Protein 1WX1 (pdb70)

Secondary structure (DSSP, 8-state):
--HHHHHHHHHHHHTBSS-TTTTHHHHHHHHHHHHHHT-SS-----EEEEEEEE--GGGGGS--SS-TTHHHHHHHHHHTT-SHHHHHHHHTTEEEEEEEEE-SS-----TTEEE---SSS---TTTS-SS-HHHHHHHHHHHHHHHHHHHHTT-SEEEEEEE-TTHHHHHHHHHHHHHT--HHHH---HHHHHHHHHHHHHHHHT--TT--HHHHHHHHS-HHHHHHHHHHHHHHHTT--EEE-SHHHHHHHHHHHHH-GGGGGGEEE-B--SSHHHHHHHHHHT---SB-S-----TTHHHHHHHHHHHHHHHHTTSPBHHHHT----/--HHHHHHHHHHHTTBSS-TTTTHHHHHHHHHHHHHHT-SS-----EEEEEEEE--GGGGGT--SS-THHHHHHHHHHHHT-SHHHHHHHHTTEEEEEEEEE-SS-----TTEEE---SSS---TTTS-SS-HHHHHHHHHHHHHHHHHHHHTT-SEEEEEEE-TTHHHHHHHHHHHHTT--HHHH---HHHHHHHHHHHHHHHHT--TT--HHHHHHHHS-HHHHHHHHHHHHHHHHT--EEE-SHHHHHHHHHHHHH-GGGGGGEEE-B--SSTHHHHHHHHHT---SB-S-----TTHHHHHHHHHHHHHHHHTTSPBHHHHTPPP-

InterPro domains:
  IPR003200 Nicotinate-nucleotide-dimethylbenzimidazole phosphoribosyltransferase [PF02277] (2-332)
  IPR003200 Nicotinate-nucleotide-dimethylbenzimidazole phosphoribosyltransferase [PTHR43463] (2-333)
  IPR003200 Nicotinate-nucleotide-dimethylbenzimidazole phosphoribosyltransferase [cd02439] (17-330)
  IPR017846 Nicotinate-nucleotide-dimethylbenzimidazole phosphoribosyltransferase, bacterial type [MF_00230] (1-334)
  IPR017846 Nicotinate-nucleotide-dimethylbenzimidazole phosphoribosyltransferase, bacterial type [TIGR03160] (2-332)
  IPR023195 Nicotinate-nucleotide-dimethylbenzimidazole phosphoribosyltransferase, N-terminal [G3DSA:1.10.1610.10] (2-325)
  IPR036087 Nicotinate-nucleotide-dimethylbenzimidazole phosphoribosyltransferase-like superfamily [G3DSA:3.40.50.10210] (45-316)
  IPR036087 Nicotinate-nucleotide-dimethylbenzimidazole phosphoribosyltransferase-like superfamily [SSF52733] (4-334)

Sequence (660 aa):
MDPEVFAQARLRMDQLTKPPRALGYLEEVALRLAALQGRVKPELGRGAVVVAAADHGVVAEGVSAYPQEVTRQMVLNFLRGGAAINQFALAADCAVYVLDVGVVGELPDHPGLLKRKVRPGTANLAQGPAMTPEEAERALLAGREAARRAIAEGATLLAAGDMGIGNTTAAAALTAALLGLPPEAVVGGEEGLRRKRQAVARALARLHPGMGPLEVAAEVGGLELVAIAGIYLEGYEAGLPLVLDGFPVTAGALLAWKMAPGLRDHLFAGHLSREPGHRHQLEALGLRPLLDLDLALGEGTGAVLAMPLLRAAARILHMATFQEAGVSRGMDPEVFAQARLRMDQLTKPPRALGYLEEVALRLAALQGRVKPELGRGAVVVAAADHGVVAEGVSAYPQEVTRQMVLNFLRGGAAINQFALAADCAVYVLDVGVVGELPDHPGLLKRKVRPGTANLAQGPAMTPEEAERALLAGREAARRAIAEGATLLAAGDMGIGNTTAAAALTAALLGLPPEAVVGGEEGLRRKRQAVARALARLHPGMGPLEVAAEVGGLELVAIAGIYLEGYEAGLPLVLDGFPVTAGALLAWKMAPGLRDHLFAGHLSREPGHRHQLEALGLRPLLDLDLALGEGTGAVLAMPLLRAAARILHMATFQEAGVSRG

Nearest PDB structures (foldseek):
  1wx1-assembly1_B  TM=1.000E+00  e=1.017E-60  Thermus thermophilus HB8
  1j33-assembly1_A-2  TM=9.989E-01  e=3.334E-58  Thermus thermophilus HB8
  6b5f-assembly1_A  TM=9.438E-01  e=9.214E-30  Yersinia enterocolitica subsp. enterocolitica 8081
  4kqh-assembly1_A-2  TM=9.396E-01  e=5.999E-30  Salmonella enterica subsp. enterica serovar Typhimurium str. LT2
  4hdr-assembly2_C  TM=9.462E-01  e=1.864E-27  Sporomusa ovata

B-factor: mean 29.44, std 11.69, range [10.76, 77.11]

CATH classification: 1.10.1610.10 (+1 more: 3.40.50.10210)

Structure (mmCIF, N/CA/C/O backbone):
data_1WX1
#
_entry.id   1WX1
#
_cell.length_a   107.357
_cell.length_b   107.357
_cell.length_c   244.665
_cell.angle_alpha   90.00
_cell.angle_beta   90.00
_cell.angle_gamma   90.00
#
_symmetry.space_group_name_H-M   'I 4 2 2'
#
loop_
_entity.id
_entity.type
_entity.pdbx_description
1 polymer 'nicotinate-nucleotide--dimethylbenzimidazole phosphoribosyltransferase'
2 non-polymer 'SODIUM ION'
3 water water
#
loop_
_atom_site.group_PDB
_atom_site.id
_atom_site.type_symbol
_atom_site.label_atom_id
_atom_site.label_alt_id
_atom_site.label_comp_id
_atom_site.label_asym_id
_atom_site.label_entity_id
_atom_site.label_seq_id
_atom_site.pdbx_PDB_ins_code
_atom_site.Cartn_x
_atom_site.Cartn_y
_atom_site.Cartn_z
_atom_site.occupancy
_atom_site.B_iso_or_equiv
_atom_site.auth_seq_id
_atom_site.auth_comp_id
_atom_site.auth_asym_id
_atom_site.auth_atom_id
_atom_site.pdbx_PDB_model_num
ATOM 1 N N . MET A 1 1 ? 46.291 6.084 115.019 1.00 55.87 1 MET A N 1
ATOM 2 C CA . MET A 1 1 ? 46.512 4.822 114.256 1.00 55.82 1 MET A CA 1
ATOM 3 C C . MET A 1 1 ? 45.963 3.604 114.992 1.00 54.65 1 MET A C 1
ATOM 4 O O . MET A 1 1 ? 46.459 3.231 116.057 1.00 55.40 1 MET A O 1
ATOM 9 N N . ASP A 1 2 ? 44.938 2.989 114.412 1.00 51.66 2 ASP A N 1
ATOM 10 C CA . ASP A 1 2 ? 44.317 1.809 114.998 1.00 49.09 2 ASP A CA 1
ATOM 11 C C . ASP A 1 2 ? 44.549 0.613 114.075 1.00 47.18 2 ASP A C 1
ATOM 12 O O . ASP A 1 2 ? 43.915 0.492 113.027 1.00 45.60 2 ASP A O 1
ATOM 17 N N . PRO A 1 3 ? 45.465 -0.291 114.461 1.00 46.21 3 PRO A N 1
ATOM 18 C CA . PRO A 1 3 ? 45.788 -1.482 113.670 1.00 44.59 3 PRO A CA 1
ATOM 19 C C . PRO A 1 3 ? 44.583 -2.366 113.381 1.00 42.95 3 PRO A C 1
ATOM 20 O O . PRO A 1 3 ? 44.468 -2.939 112.295 1.00 41.65 3 PRO A O 1
ATOM 24 N N . GLU A 1 4 ? 43.688 -2.476 114.357 1.00 41.12 4 GLU A N 1
ATOM 25 C CA . GLU A 1 4 ? 42.493 -3.294 114.198 1.00 41.21 4 GLU A CA 1
ATOM 26 C C . GLU A 1 4 ? 41.625 -2.738 113.071 1.00 37.81 4 GLU A C 1
ATOM 27 O O . GLU A 1 4 ? 41.131 -3.487 112.230 1.00 36.21 4 GLU A O 1
ATOM 33 N N . VAL A 1 5 ? 41.448 -1.420 113.059 1.00 34.90 5 VAL A N 1
ATOM 34 C CA . VAL A 1 5 ? 40.653 -0.764 112.028 1.00 31.69 5 VAL A CA 1
ATOM 35 C C . VAL A 1 5 ? 41.353 -0.885 110.678 1.00 31.59 5 VAL A C 1
ATOM 36 O O . VAL A 1 5 ? 40.715 -1.142 109.657 1.00 30.93 5 VAL A O 1
ATOM 40 N N . PHE A 1 6 ? 42.670 -0.708 110.675 1.00 30.65 6 PHE A N 1
ATOM 41 C CA . PHE A 1 6 ? 43.440 -0.812 109.442 1.00 31.34 6 PHE A CA 1
ATOM 42 C C . PHE A 1 6 ? 43.192 -2.189 108.822 1.00 30.56 6 PHE A C 1
ATOM 43 O O . PHE A 1 6 ? 43.005 -2.314 107.611 1.00 30.65 6 PHE A O 1
ATOM 51 N N . ALA A 1 7 ? 43.178 -3.219 109.662 1.00 30.26 7 ALA A N 1
ATOM 52 C CA . ALA A 1 7 ? 42.948 -4.584 109.197 1.00 28.85 7 ALA A CA 1
ATOM 53 C C . ALA A 1 7 ? 41.523 -4.765 108.671 1.00 28.26 7 ALA A C 1
ATOM 54 O O . ALA A 1 7 ? 41.310 -5.363 107.617 1.00 27.12 7 ALA A O 1
ATOM 56 N N . GLN A 1 8 ? 40.552 -4.247 109.417 1.00 29.04 8 GLN A N 1
ATOM 57 C CA . GLN A 1 8 ? 39.147 -4.347 109.038 1.00 29.41 8 GLN A CA 1
ATOM 58 C C . GLN A 1 8 ? 38.876 -3.592 107.744 1.00 28.25 8 GLN A C 1
ATOM 59 O O . GLN A 1 8 ? 38.101 -4.044 106.902 1.00 29.86 8 GLN A O 1
ATOM 65 N N . ALA A 1 9 ? 39.508 -2.433 107.596 1.00 27.33 9 ALA A N 1
ATOM 66 C CA . ALA A 1 9 ? 39.339 -1.618 106.399 1.00 25.95 9 ALA A CA 1
ATOM 67 C C . ALA A 1 9 ? 39.940 -2.348 105.206 1.00 25.48 9 ALA A C 1
ATOM 68 O O . ALA A 1 9 ? 39.398 -2.313 104.102 1.00 24.42 9 ALA A O 1
ATOM 70 N N . ARG A 1 10 ? 41.064 -3.018 105.436 1.00 25.45 10 ARG A N 1
ATOM 71 C CA . ARG A 1 10 ? 41.734 -3.755 104.376 1.00 27.19 10 ARG A CA 1
ATOM 72 C C . ARG A 1 10 ? 40.812 -4.862 103.864 1.00 26.97 10 ARG A C 1
ATOM 73 O O . ARG A 1 10 ? 40.786 -5.157 102.670 1.00 26.18 10 ARG A O 1
ATOM 81 N N . LEU A 1 11 ? 40.044 -5.462 104.770 1.00 28.70 11 LEU A N 1
ATOM 82 C CA . LEU A 1 11 ? 39.105 -6.521 104.394 1.00 29.31 11 LEU A CA 1
ATOM 83 C C . LEU A 1 11 ? 37.937 -5.966 103.582 1.00 28.92 11 LEU A C 1
ATOM 84 O O . LEU A 1 11 ? 37.549 -6.541 102.562 1.00 28.56 11 LEU A O 1
ATOM 89 N N . ARG A 1 12 ? 37.364 -4.856 104.041 1.00 26.65 12 ARG A N 1
ATOM 90 C CA . ARG A 1 12 ? 36.238 -4.259 103.331 1.00 24.97 12 ARG A CA 1
ATOM 91 C C . ARG A 1 12 ? 36.652 -3.841 101.922 1.00 24.60 12 ARG A C 1
ATOM 92 O O . ARG A 1 12 ? 35.909 -4.045 100.960 1.00 23.34 12 ARG A O 1
ATOM 100 N N . MET A 1 13 ? 37.843 -3.260 101.813 1.00 24.29 13 MET A N 1
ATOM 101 C CA . MET A 1 13 ? 38.386 -2.805 100.535 1.00 24.51 13 MET A CA 1
ATOM 102 C C . MET A 1 13 ? 38.386 -3.952 99.527 1.00 26.57 13 MET A C 1
ATOM 103 O O . MET A 1 13 ? 37.952 -3.798 98.381 1.00 23.66 13 MET A O 1
ATOM 108 N N . ASP A 1 14 ? 38.874 -5.105 99.970 1.00 28.73 14 ASP A N 1
ATOM 109 C CA . ASP A 1 14 ? 38.942 -6.286 99.120 1.00 32.02 14 ASP A CA 1
ATOM 110 C C . ASP A 1 14 ? 37.563 -6.777 98.681 1.00 32.48 14 ASP A C 1
ATOM 111 O O . ASP A 1 14 ? 37.450 -7.522 97.708 1.00 34.98 14 ASP A O 1
ATOM 116 N N . GLN A 1 15 ? 36.517 -6.358 99.389 1.00 31.69 15 GLN A N 1
ATOM 117 C CA . GLN A 1 15 ? 35.161 -6.779 99.050 1.00 32.57 15 GLN A CA 1
ATOM 118 C C . GLN A 1 15 ? 34.288 -5.708 98.394 1.00 31.15 15 GLN A C 1
ATOM 119 O O . GLN A 1 15 ? 33.104 -5.937 98.149 1.00 30.45 15 GLN A O 1
ATOM 125 N N . LEU A 1 16 ? 34.864 -4.545 98.104 1.00 29.64 16 LEU A N 1
ATOM 126 C CA . LEU A 1 16 ? 34.104 -3.473 97.467 1.00 27.22 16 LEU A CA 1
ATOM 127 C C . LEU A 1 16 ? 33.798 -3.831 96.018 1.00 26.99 16 LEU A C 1
ATOM 128 O O . LEU A 1 16 ? 34.515 -4.620 95.405 1.00 25.78 16 LEU A O 1
ATOM 133 N N . THR A 1 17 ? 32.735 -3.246 95.473 1.00 27.70 17 THR A N 1
ATOM 134 C CA . THR A 1 17 ? 32.329 -3.528 94.101 1.00 29.27 17 THR A CA 1
ATOM 135 C C . THR A 1 17 ? 33.243 -2.952 93.025 1.00 30.45 17 THR A C 1
ATOM 136 O O . THR A 1 17 ? 32.933 -1.943 92.390 1.00 31.30 17 THR A O 1
ATOM 140 N N . LYS A 1 18 ? 34.372 -3.621 92.826 1.00 31.14 18 LYS A N 1
ATOM 141 C CA . LYS A 1 18 ? 35.356 -3.244 91.821 1.00 33.30 18 LYS A CA 1
ATOM 142 C C . LYS A 1 18 ? 36.483 -4.269 91.820 1.00 32.66 18 LYS A C 1
ATOM 143 O O . LYS A 1 18 ? 36.712 -4.955 92.818 1.00 31.31 18 LYS A O 1
ATOM 149 N N . PRO A 1 19 ? 37.191 -4.404 90.690 1.00 32.92 19 PRO A N 1
ATOM 150 C CA . PRO A 1 19 ? 38.290 -5.373 90.613 1.00 33.82 19 PRO A CA 1
ATOM 151 C C . PRO A 1 19 ? 39.328 -5.091 91.695 1.00 35.05 19 PRO A C 1
ATOM 152 O O . PRO A 1 19 ? 39.514 -3.945 92.103 1.00 32.59 19 PRO A O 1
ATOM 156 N N . PRO A 1 20 ? 40.010 -6.137 92.182 1.00 36.52 20 PRO A N 1
ATOM 157 C CA . PRO A 1 20 ? 41.026 -5.947 93.220 1.00 36.60 20 PRO A CA 1
ATOM 158 C C . PRO A 1 20 ? 42.108 -4.981 92.750 1.00 35.63 20 PRO A C 1
ATOM 159 O O . PRO A 1 20 ? 42.601 -5.089 91.627 1.00 33.35 20 PRO A O 1
ATOM 163 N N . ARG A 1 21 ? 42.461 -4.026 93.605 1.00 35.04 21 ARG A N 1
ATOM 164 C CA . ARG A 1 21 ? 43.497 -3.051 93.279 1.00 33.50 21 ARG A CA 1
ATOM 165 C C . ARG A 1 21 ? 43.093 -2.115 92.147 1.00 31.07 21 ARG A C 1
ATOM 166 O O . ARG A 1 21 ? 43.928 -1.387 91.626 1.00 29.61 21 ARG A O 1
ATOM 174 N N . ALA A 1 22 ? 41.815 -2.120 91.779 1.00 26.63 22 ALA A N 1
ATOM 175 C CA . ALA A 1 22 ? 41.341 -1.268 90.686 1.00 26.98 22 ALA A CA 1
ATOM 176 C C . ALA A 1 22 ? 41.480 0.233 90.944 1.00 25.76 22 ALA A C 1
ATOM 177 O O . ALA A 1 22 ? 41.553 1.018 90.003 1.00 23.96 22 ALA A O 1
ATOM 179 N N . LEU A 1 23 ? 41.521 0.637 92.209 1.00 25.97 23 LEU A N 1
ATOM 180 C CA . LEU A 1 23 ? 41.650 2.057 92.522 1.00 26.31 23 LEU A CA 1
ATOM 181 C C . LEU A 1 23 ? 43.075 2.455 92.921 1.00 25.85 23 LEU A C 1
ATOM 182 O O . LEU A 1 23 ? 43.297 3.462 93.593 1.00 24.59 23 LEU A O 1
ATOM 187 N N . GLY A 1 24 ? 44.030 1.641 92.478 1.00 25.50 24 GLY A N 1
ATOM 188 C CA . GLY A 1 24 ? 45.444 1.887 92.717 1.00 24.96 24 GLY A CA 1
ATOM 189 C C . GLY A 1 24 ? 45.927 2.444 94.044 1.00 24.09 24 GLY A C 1
ATOM 190 O O . GLY A 1 24 ? 45.540 1.979 95.116 1.00 23.62 24 GLY A O 1
ATOM 191 N N . TYR A 1 25 ? 46.793 3.450 93.965 1.00 24.76 25 TYR A N 1
ATOM 192 C CA . TYR A 1 25 ? 47.370 4.056 95.160 1.00 24.62 25 TYR A CA 1
ATOM 193 C C . TYR A 1 25 ? 46.361 4.687 96.110 1.00 23.16 25 TYR A C 1
ATOM 194 O O . TYR A 1 25 ? 46.649 4.862 97.291 1.00 23.67 25 TYR A O 1
ATOM 203 N N . LEU A 1 26 ? 45.184 5.038 95.608 1.00 21.62 26 LEU A N 1
ATOM 204 C CA . LEU A 1 26 ? 44.183 5.650 96.474 1.00 21.61 26 LEU A CA 1
ATOM 205 C C . LEU A 1 26 ? 43.648 4.667 97.508 1.00 21.47 26 LEU A C 1
ATOM 206 O O . LEU A 1 26 ? 43.156 5.076 98.558 1.00 21.04 26 LEU A O 1
ATOM 211 N N . GLU A 1 27 ? 43.750 3.371 97.224 1.00 21.00 27 GLU A N 1
ATOM 212 C CA . GLU A 1 27 ? 43.264 2.375 98.172 1.00 21.19 27 GLU A CA 1
ATOM 213 C C . GLU A 1 27 ? 44.113 2.402 99.442 1.00 21.01 27 GLU A C 1
ATOM 214 O O . GLU A 1 27 ? 43.586 2.329 100.549 1.00 20.71 27 GLU A O 1
ATOM 220 N N . GLU A 1 28 ? 45.428 2.519 99.283 1.00 21.39 28 GLU A N 1
ATOM 221 C CA . GLU A 1 28 ? 46.320 2.564 100.437 1.00 23.67 28 GLU A CA 1
ATOM 222 C C . GLU A 1 28 ? 46.022 3.820 101.257 1.00 20.99 28 GLU A C 1
ATOM 223 O O . GLU A 1 28 ? 46.025 3.794 102.487 1.00 19.60 28 GLU A O 1
ATOM 229 N N . VAL A 1 29 ? 45.767 4.919 100.560 1.00 20.09 29 VAL A N 1
ATOM 230 C CA . VAL A 1 29 ? 45.446 6.182 101.210 1.00 18.11 29 VAL A CA 1
ATOM 231 C C . VAL A 1 29 ? 44.192 6.005 102.067 1.00 17.99 29 VAL A C 1
ATOM 232 O O . VAL A 1 29 ? 44.158 6.405 103.231 1.00 15.94 29 VAL A O 1
ATOM 236 N N . ALA A 1 30 ? 43.164 5.397 101.483 1.00 16.32 30 ALA A N 1
ATOM 237 C CA . ALA A 1 30 ? 41.906 5.160 102.192 1.00 17.66 30 ALA A CA 1
ATOM 238 C C . ALA A 1 30 ? 42.136 4.358 103.471 1.00 18.43 30 ALA A C 1
ATOM 239 O O . ALA A 1 30 ? 41.604 4.685 104.535 1.00 17.01 30 ALA A O 1
ATOM 241 N N . LEU A 1 31 ? 42.929 3.296 103.365 1.00 18.89 31 LEU A N 1
ATOM 242 C CA . LEU A 1 31 ? 43.210 2.451 104.522 1.00 18.11 31 LEU A CA 1
ATOM 243 C C . LEU A 1 31 ? 43.922 3.221 105.624 1.00 19.01 31 LEU A C 1
ATOM 244 O O . LEU A 1 31 ? 43.635 3.041 106.806 1.00 19.45 31 LEU A O 1
ATOM 249 N N . ARG A 1 32 ? 44.861 4.077 105.242 1.00 19.50 32 ARG A N 1
ATOM 250 C CA . ARG A 1 32 ? 45.584 4.856 106.237 1.00 19.84 32 ARG A CA 1
ATOM 251 C C . ARG A 1 32 ? 44.634 5.834 106.919 1.00 18.19 32 ARG A C 1
ATOM 252 O O . ARG A 1 32 ? 44.673 6.000 108.137 1.00 19.80 32 ARG A O 1
ATOM 260 N N . LEU A 1 33 ? 43.773 6.473 106.134 1.00 17.93 33 LEU A N 1
ATOM 261 C CA . LEU A 1 33 ? 42.807 7.418 106.684 1.00 18.29 33 LEU A CA 1
ATOM 262 C C . LEU A 1 33 ? 41.884 6.717 107.680 1.00 19.75 33 LEU A C 1
ATOM 263 O O . LEU A 1 33 ? 41.596 7.247 108.758 1.00 19.55 33 LEU A O 1
ATOM 268 N N . ALA A 1 34 ? 41.419 5.524 107.321 1.00 20.61 34 ALA A N 1
ATOM 269 C CA . ALA A 1 34 ? 40.542 4.764 108.206 1.00 20.53 34 ALA A CA 1
ATOM 270 C C . ALA A 1 34 ? 41.243 4.466 109.525 1.00 20.42 34 ALA A C 1
ATOM 271 O O . ALA A 1 34 ? 40.663 4.635 110.597 1.00 22.69 34 ALA A O 1
ATOM 273 N N . ALA A 1 35 ? 42.494 4.022 109.443 1.00 20.99 35 ALA A N 1
ATOM 274 C CA . ALA A 1 35 ? 43.267 3.696 110.635 1.00 22.33 35 ALA A CA 1
ATOM 275 C C . ALA A 1 35 ? 43.511 4.930 111.503 1.00 24.03 35 ALA A C 1
ATOM 276 O O . ALA A 1 35 ? 43.466 4.847 112.730 1.00 24.03 35 ALA A O 1
ATOM 278 N N . LEU A 1 36 ? 43.764 6.071 110.866 1.00 24.59 36 LEU A N 1
ATOM 279 C CA . LEU A 1 36 ? 44.001 7.314 111.595 1.00 25.42 36 LEU A CA 1
ATOM 280 C C . LEU A 1 36 ? 42.763 7.785 112.341 1.00 25.19 36 LEU A C 1
ATOM 281 O O . LEU A 1 36 ? 42.854 8.223 113.483 1.00 26.34 36 LEU A O 1
ATOM 286 N N . GLN A 1 37 ? 41.606 7.703 111.691 1.00 25.61 37 GLN A N 1
ATOM 287 C CA . GLN A 1 37 ? 40.361 8.130 112.316 1.00 25.99 37 GLN A CA 1
ATOM 288 C C . GLN A 1 37 ? 39.759 7.055 113.214 1.00 27.63 37 GLN A C 1
ATOM 289 O O . GLN A 1 37 ? 38.910 7.346 114.056 1.00 27.44 37 GLN A O 1
ATOM 295 N N . GLY A 1 38 ? 40.189 5.813 113.024 1.00 27.57 38 GLY A N 1
ATOM 296 C CA . GLY A 1 38 ? 39.660 4.723 113.826 1.00 27.75 38 GLY A CA 1
ATOM 297 C C . GLY A 1 38 ? 38.254 4.357 113.388 1.00 28.58 38 GLY A C 1
ATOM 298 O O . GLY A 1 38 ? 37.435 3.938 114.198 1.00 27.78 38 GLY A O 1
ATOM 299 N N . ARG A 1 39 ? 37.980 4.509 112.097 1.00 27.93 39 ARG A N 1
ATOM 300 C CA . ARG A 1 39 ? 36.665 4.201 111.534 1.00 28.38 39 ARG A CA 1
ATOM 301 C C . ARG A 1 39 ? 36.880 3.478 110.210 1.00 26.97 39 ARG A C 1
ATOM 302 O O . ARG A 1 39 ? 37.685 3.914 109.398 1.00 24.48 39 ARG A O 1
ATOM 310 N N . VAL A 1 40 ? 36.153 2.388 109.990 1.00 26.01 40 VAL A N 1
ATOM 311 C CA . VAL A 1 40 ? 36.284 1.640 108.746 1.00 25.51 40 VAL A CA 1
ATOM 312 C C . VAL A 1 40 ? 35.782 2.475 107.573 1.00 25.11 40 VAL A C 1
ATOM 313 O O . VAL A 1 40 ? 36.213 2.286 106.437 1.00 25.62 40 VAL A O 1
ATOM 317 N N . LYS A 1 41 ? 34.873 3.403 107.855 1.00 23.30 41 LYS A N 1
ATOM 318 C CA . LYS A 1 41 ? 34.349 4.291 106.826 1.00 22.49 41 LYS A CA 1
ATOM 319 C C . LYS A 1 41 ? 34.746 5.722 107.194 1.00 23.21 41 LYS A C 1
ATOM 320 O O . LYS A 1 41 ? 33.962 6.471 107.774 1.00 22.01 41 LYS A O 1
ATOM 326 N N . PRO A 1 42 ? 35.982 6.112 106.850 1.00 22.21 42 PRO A N 1
ATOM 327 C CA . PRO A 1 42 ? 36.502 7.450 107.143 1.00 22.04 42 PRO A CA 1
ATOM 328 C C . PRO A 1 42 ? 35.703 8.531 106.437 1.00 21.71 42 PRO A C 1
ATOM 329 O O . PRO A 1 42 ? 35.118 8.298 105.376 1.00 19.56 42 PRO A O 1
ATOM 333 N N . GLU A 1 43 ? 35.689 9.716 107.035 1.00 23.09 43 GLU A N 1
ATOM 334 C CA . GLU A 1 43 ? 34.990 10.855 106.465 1.00 25.17 43 GLU A CA 1
ATOM 335 C C . GLU A 1 43 ? 35.856 12.100 106.642 1.00 22.65 43 GLU A C 1
ATOM 336 O O . GLU A 1 43 ? 36.425 12.322 107.708 1.00 19.97 43 GLU A O 1
ATOM 342 N N . LEU A 1 44 ? 35.973 12.886 105.579 1.00 21.36 44 LEU A N 1
ATOM 343 C CA . LEU A 1 44 ? 36.759 14.109 105.612 1.00 20.49 44 LEU A CA 1
ATOM 344 C C . LEU A 1 44 ? 35.902 15.263 105.128 1.00 21.48 44 LEU A C 1
ATOM 345 O O . LEU A 1 44 ? 34.925 15.070 104.406 1.00 21.98 44 LEU A O 1
ATOM 350 N N . GLY A 1 45 ? 36.269 16.468 105.533 1.00 19.81 45 GLY A N 1
ATOM 351 C CA . GLY A 1 45 ? 35.513 17.625 105.107 1.00 19.71 45 GLY A CA 1
ATOM 352 C C . GLY A 1 45 ? 36.430 18.808 104.902 1.00 18.63 45 GLY A C 1
ATOM 353 O O . GLY A 1 45 ? 37.392 18.745 104.132 1.00 17.26 45 GLY A O 1
ATOM 354 N N . ARG A 1 46 ? 36.122 19.890 105.604 1.00 18.12 46 ARG A N 1
ATOM 355 C CA . ARG A 1 46 ? 36.898 21.119 105.533 1.00 18.18 46 ARG A CA 1
ATOM 356 C C . ARG A 1 46 ? 38.371 20.867 105.824 1.00 16.37 46 ARG A C 1
ATOM 357 O O . ARG A 1 46 ? 38.714 20.146 106.758 1.00 17.47 46 ARG A O 1
ATOM 365 N N . GLY A 1 47 ? 39.243 21.470 105.030 1.00 15.88 47 GLY A N 1
ATOM 366 C CA . GLY A 1 47 ? 40.663 21.307 105.268 1.00 15.81 47 GLY A CA 1
ATOM 367 C C . GLY A 1 47 ? 41.229 22.663 105.640 1.00 15.11 47 GLY A C 1
ATOM 368 O O . GLY A 1 47 ? 40.515 23.668 105.588 1.00 14.01 47 GLY A O 1
ATOM 369 N N . ALA A 1 48 ? 42.491 22.698 106.046 1.00 10.97 48 ALA A N 1
ATOM 370 C CA . ALA A 1 48 ? 43.139 23.961 106.371 1.00 13.82 48 ALA A CA 1
ATOM 371 C C . ALA A 1 48 ? 44.627 23.890 106.056 1.00 13.72 48 ALA A C 1
ATOM 372 O O . ALA A 1 48 ? 45.238 22.823 106.123 1.00 15.05 48 ALA A O 1
ATOM 374 N N . VAL A 1 49 ? 45.192 25.027 105.669 1.00 13.72 49 VAL A N 1
ATOM 375 C CA . VAL A 1 49 ? 46.618 25.117 105.405 1.00 14.12 49 VAL A CA 1
ATOM 376 C C . VAL A 1 49 ? 47.116 26.329 106.183 1.00 14.21 49 VAL A C 1
ATOM 377 O O . VAL A 1 49 ? 46.485 27.392 106.170 1.00 13.60 49 VAL A O 1
ATOM 381 N N . VAL A 1 50 ? 48.212 26.147 106.911 1.00 13.99 50 VAL A N 1
ATOM 382 C CA . VAL A 1 50 ? 48.808 27.240 107.657 1.00 13.31 50 VAL A CA 1
ATOM 383 C C . VAL A 1 50 ? 50.107 27.548 106.933 1.00 13.20 50 VAL A C 1
ATOM 384 O O . VAL A 1 50 ? 51.002 26.702 106.852 1.00 12.89 50 VAL A O 1
ATOM 388 N N . VAL A 1 51 ? 50.188 28.749 106.381 1.00 12.09 51 VAL A N 1
ATOM 389 C CA . VAL A 1 51 ? 51.370 29.176 105.648 1.00 14.47 51 VAL A CA 1
ATOM 390 C C . VAL A 1 51 ? 52.264 29.975 106.585 1.00 13.30 51 VAL A C 1
ATOM 391 O O . VAL A 1 51 ? 51.899 31.070 107.007 1.00 14.17 51 VAL A O 1
ATOM 395 N N . ALA A 1 52 ? 53.424 29.415 106.916 1.00 13.17 52 ALA A N 1
ATOM 396 C CA . ALA A 1 52 ? 54.375 30.070 107.810 1.00 13.11 52 ALA A CA 1
ATOM 397 C C . ALA A 1 52 ? 55.350 30.907 106.985 1.00 14.53 52 ALA A C 1
ATOM 398 O O . ALA A 1 52 ? 55.881 30.438 105.979 1.00 14.12 52 ALA A O 1
ATOM 400 N N . ALA A 1 53 ? 55.591 32.142 107.417 1.00 12.51 53 ALA A N 1
ATOM 401 C CA . ALA A 1 53 ? 56.476 33.034 106.684 1.00 13.94 53 ALA A CA 1
ATOM 402 C C . ALA A 1 53 ? 57.556 33.663 107.549 1.00 14.08 53 ALA A C 1
ATOM 403 O O . ALA A 1 53 ? 57.318 34.026 108.699 1.00 13.72 53 ALA A O 1
ATOM 405 N N . ALA A 1 54 ? 58.745 33.795 106.973 1.00 14.01 54 ALA A N 1
ATOM 406 C CA . ALA A 1 54 ? 59.874 34.401 107.658 1.00 15.19 54 ALA A CA 1
ATOM 407 C C . ALA A 1 54 ? 60.969 34.668 106.637 1.00 15.89 54 ALA A C 1
ATOM 408 O O . ALA A 1 54 ? 61.023 34.022 105.589 1.00 15.49 54 ALA A O 1
ATOM 410 N N . ASP A 1 55 ? 61.839 35.621 106.945 1.00 16.50 55 ASP A N 1
ATOM 411 C CA . ASP A 1 55 ? 62.931 35.942 106.048 1.00 16.35 55 ASP A CA 1
ATOM 412 C C . ASP A 1 55 ? 64.217 35.243 106.444 1.00 16.45 55 ASP A C 1
ATOM 413 O O . ASP A 1 55 ? 64.341 34.738 107.561 1.00 16.83 55 ASP A O 1
ATOM 418 N N . HIS A 1 56 ? 65.165 35.213 105.513 1.00 16.12 56 HIS A N 1
ATOM 419 C CA . HIS A 1 56 ? 66.433 34.520 105.709 1.00 17.08 56 HIS A CA 1
ATOM 420 C C . HIS A 1 56 ? 67.659 35.392 105.444 1.00 16.81 56 HIS A C 1
ATOM 421 O O . HIS A 1 56 ? 67.757 36.033 104.398 1.00 16.23 56 HIS A O 1
ATOM 428 N N . GLY A 1 57 ? 68.596 35.401 106.388 1.00 16.02 57 GLY A N 1
ATOM 429 C CA . GLY A 1 57 ? 69.803 36.188 106.213 1.00 17.18 57 GLY A CA 1
ATOM 430 C C . GLY A 1 57 ? 70.679 35.638 105.100 1.00 17.85 57 GLY A C 1
ATOM 431 O O . GLY A 1 57 ? 71.511 36.357 104.546 1.00 19.19 57 GLY A O 1
ATOM 432 N N . VAL A 1 58 ? 70.486 34.367 104.756 1.00 15.39 58 VAL A N 1
ATOM 433 C CA . VAL A 1 58 ? 71.290 33.737 103.711 1.00 15.35 58 VAL A CA 1
ATOM 434 C C . VAL A 1 58 ? 71.074 34.351 102.323 1.00 15.63 58 VAL A C 1
ATOM 435 O O . VAL A 1 58 ? 71.818 34.055 101.389 1.00 16.36 58 VAL A O 1
ATOM 439 N N . VAL A 1 59 ? 70.072 35.217 102.182 1.00 15.63 59 VAL A N 1
ATOM 440 C CA . VAL A 1 59 ? 69.841 35.854 100.891 1.00 17.37 59 VAL A CA 1
ATOM 441 C C . VAL A 1 59 ? 71.064 36.686 100.521 1.00 17.28 59 VAL A C 1
ATOM 442 O O . VAL A 1 59 ? 71.272 37.013 99.357 1.00 17.78 59 VAL A O 1
ATOM 446 N N . ALA A 1 60 ? 71.872 37.024 101.520 1.00 17.34 60 ALA A N 1
ATOM 447 C CA . ALA A 1 60 ? 73.069 37.821 101.285 1.00 18.72 60 ALA A CA 1
ATOM 448 C C . ALA A 1 60 ? 74.110 37.040 100.480 1.00 20.18 60 ALA A C 1
ATOM 449 O O . ALA A 1 60 ? 75.065 37.622 99.961 1.00 19.74 60 ALA A O 1
ATOM 451 N N . GLU A 1 61 ? 73.921 35.726 100.380 1.00 18.81 61 GLU A N 1
ATOM 452 C CA . GLU A 1 61 ? 74.839 34.868 99.634 1.00 19.49 61 GLU A CA 1
ATOM 453 C C . GLU A 1 61 ? 74.457 34.764 98.156 1.00 19.57 61 GLU A C 1
ATOM 454 O O . GLU A 1 61 ? 75.059 33.991 97.403 1.00 18.31 61 GLU A O 1
ATOM 460 N N . GLY A 1 62 ? 73.449 35.528 97.749 1.00 19.04 62 GLY A N 1
ATOM 461 C CA . GLY A 1 62 ? 73.015 35.513 96.362 1.00 19.90 62 GLY A CA 1
ATOM 462 C C . GLY A 1 62 ? 72.445 34.173 95.934 1.00 22.25 62 GLY A C 1
ATOM 463 O O . GLY A 1 62 ? 72.781 33.658 94.865 1.00 23.12 62 GLY A O 1
ATOM 464 N N . VAL A 1 63 ? 71.571 33.611 96.762 1.00 22.67 63 VAL A N 1
ATOM 465 C CA . VAL A 1 63 ? 70.972 32.315 96.468 1.00 24.13 63 VAL A CA 1
ATOM 466 C C . VAL A 1 63 ? 69.572 32.417 95.872 1.00 25.28 63 VAL A C 1
ATOM 467 O O . VAL A 1 63 ? 68.936 31.398 95.604 1.00 27.69 63 VAL A O 1
ATOM 471 N N . SER A 1 64 ? 69.096 33.641 95.665 1.00 25.76 64 SER A N 1
ATOM 472 C CA . SER A 1 64 ? 67.773 33.863 95.096 1.00 27.18 64 SER A CA 1
ATOM 473 C C . SER A 1 64 ? 67.746 35.054 94.143 1.00 28.21 64 SER A C 1
ATOM 474 O O . SER A 1 64 ? 68.407 36.067 94.380 1.00 28.70 64 SER A O 1
ATOM 477 N N . ALA A 1 65 ? 66.963 34.932 93.074 1.00 28.16 65 ALA A N 1
ATOM 478 C CA . ALA A 1 65 ? 66.830 35.999 92.085 1.00 29.65 65 ALA A CA 1
ATOM 479 C C . ALA A 1 65 ? 65.862 37.071 92.576 1.00 29.96 65 ALA A C 1
ATOM 480 O O . ALA A 1 65 ? 65.844 38.190 92.062 1.00 31.43 65 ALA A O 1
ATOM 482 N N . TYR A 1 66 ? 65.059 36.726 93.576 1.00 27.72 66 TYR A N 1
ATOM 483 C CA . TYR A 1 66 ? 64.083 37.658 94.126 1.00 26.07 66 TYR A CA 1
ATOM 484 C C . TYR A 1 66 ? 64.597 38.389 95.360 1.00 24.63 66 TYR A C 1
ATOM 485 O O . TYR A 1 66 ? 65.277 37.804 96.197 1.00 23.72 66 TYR A O 1
ATOM 494 N N . PRO A 1 67 ? 64.276 39.687 95.483 1.00 24.73 67 PRO A N 1
ATOM 495 C CA . PRO A 1 67 ? 64.709 40.484 96.633 1.00 24.03 67 PRO A CA 1
ATOM 496 C C . PRO A 1 67 ? 63.945 40.042 97.882 1.00 23.66 67 PRO A C 1
ATOM 497 O O . PRO A 1 67 ? 62.799 39.604 97.793 1.00 21.77 67 PRO A O 1
ATOM 501 N N . GLN A 1 68 ? 64.586 40.171 99.038 1.00 22.23 68 GLN A N 1
ATOM 502 C CA . GLN A 1 68 ? 64.007 39.768 100.310 1.00 21.77 68 GLN A CA 1
ATOM 503 C C . GLN A 1 68 ? 62.611 40.328 100.583 1.00 21.12 68 GLN A C 1
ATOM 504 O O . GLN A 1 68 ? 61.780 39.652 101.199 1.00 19.11 68 GLN A O 1
ATOM 510 N N . GLU A 1 69 ? 62.361 41.550 100.120 1.00 19.54 69 GLU A N 1
ATOM 511 C CA . GLU A 1 69 ? 61.086 42.224 100.328 1.00 20.07 69 GLU A CA 1
ATOM 512 C C . GLU A 1 69 ? 59.887 41.429 99.832 1.00 18.87 69 GLU A C 1
ATOM 513 O O . GLU A 1 69 ? 58.775 41.650 100.289 1.00 18.98 69 GLU A O 1
ATOM 519 N N . VAL A 1 70 ? 60.112 40.517 98.892 1.00 16.26 70 VAL A N 1
ATOM 520 C CA . VAL A 1 70 ? 59.032 39.709 98.332 1.00 17.45 70 VAL A CA 1
ATOM 521 C C . VAL A 1 70 ? 58.298 38.852 99.367 1.00 17.63 70 VAL A C 1
ATOM 522 O O . VAL A 1 70 ? 57.103 38.595 99.228 1.00 18.43 70 VAL A O 1
ATOM 526 N N . THR A 1 71 ? 58.997 38.426 100.414 1.00 16.23 71 THR A N 1
ATOM 527 C CA . THR A 1 71 ? 58.351 37.618 101.452 1.00 16.03 71 THR A CA 1
ATOM 528 C C . THR A 1 71 ? 57.189 38.401 102.064 1.00 16.04 71 THR A C 1
ATOM 529 O O . THR A 1 71 ? 56.057 37.921 102.113 1.00 14.48 71 THR A O 1
ATOM 533 N N . ARG A 1 72 ? 57.475 39.611 102.530 1.00 16.15 72 ARG A N 1
ATOM 534 C CA . ARG A 1 72 ? 56.444 40.445 103.128 1.00 15.95 72 ARG A CA 1
ATOM 535 C C . ARG A 1 72 ? 55.343 40.800 102.128 1.00 16.20 72 ARG A C 1
ATOM 536 O O . ARG A 1 72 ? 54.156 40.784 102.463 1.00 16.18 72 ARG A O 1
ATOM 544 N N . GLN A 1 73 ? 55.737 41.127 100.905 1.00 16.59 73 GLN A N 1
ATOM 545 C CA . GLN A 1 73 ? 54.768 41.481 99.877 1.00 17.19 73 GLN A CA 1
ATOM 546 C C . GLN A 1 73 ? 53.862 40.293 99.567 1.00 16.99 73 GLN A C 1
ATOM 547 O O . GLN A 1 73 ? 52.668 40.461 99.344 1.00 17.10 73 GLN A O 1
ATOM 553 N N . MET A 1 74 ? 54.423 39.088 99.569 1.00 15.72 74 MET A N 1
ATOM 554 C CA . MET A 1 74 ? 53.617 37.907 99.293 1.00 16.38 74 MET A CA 1
ATOM 555 C C . MET A 1 74 ? 52.667 37.619 100.445 1.00 16.39 74 MET A C 1
ATOM 556 O O . MET A 1 74 ? 51.561 37.135 100.224 1.00 15.35 74 MET A O 1
ATOM 561 N N . VAL A 1 75 ? 53.088 37.916 101.674 1.00 16.82 75 VAL A N 1
ATOM 562 C CA . VAL A 1 75 ? 52.203 37.711 102.814 1.00 16.77 75 VAL A CA 1
ATOM 563 C C . VAL A 1 75 ? 50.986 38.610 102.621 1.00 17.08 75 VAL A C 1
ATOM 564 O O . VAL A 1 75 ? 49.850 38.187 102.822 1.00 16.15 75 VAL A O 1
ATOM 568 N N . LEU A 1 76 ? 51.229 39.855 102.224 1.00 16.59 76 LEU A N 1
ATOM 569 C CA . LEU A 1 76 ? 50.132 40.783 101.987 1.00 17.82 76 LEU A CA 1
ATOM 570 C C . LEU A 1 76 ? 49.254 40.234 100.860 1.00 16.59 76 LEU A C 1
ATOM 571 O O . LEU A 1 76 ? 48.034 40.344 100.909 1.00 18.85 76 LEU A O 1
ATOM 576 N N . ASN A 1 77 ? 49.887 39.634 99.855 1.00 16.40 77 ASN A N 1
ATOM 577 C CA . ASN A 1 77 ? 49.164 39.053 98.723 1.00 17.86 77 ASN A CA 1
ATOM 578 C C . ASN A 1 77 ? 48.246 37.949 99.262 1.00 18.14 77 ASN A C 1
ATOM 579 O O . ASN A 1 77 ? 47.090 37.845 98.846 1.00 18.68 77 ASN A O 1
ATOM 584 N N . PHE A 1 78 ? 48.763 37.135 100.188 1.00 17.29 78 PHE A N 1
ATOM 585 C CA . PHE A 1 78 ? 47.978 36.055 100.803 1.00 16.99 78 PHE A CA 1
ATOM 586 C C . PHE A 1 78 ? 46.746 36.638 101.487 1.00 18.88 78 PHE A C 1
ATOM 587 O O . PHE A 1 78 ? 45.641 36.120 101.342 1.00 18.37 78 PHE A O 1
ATOM 595 N N . LEU A 1 79 ? 46.946 37.711 102.248 1.00 18.41 79 LEU A N 1
ATOM 596 C CA . LEU A 1 79 ? 45.847 38.339 102.974 1.00 20.30 79 LEU A CA 1
ATOM 597 C C . LEU A 1 79 ? 44.832 39.006 102.051 1.00 21.55 79 LEU A C 1
ATOM 598 O O . LEU A 1 79 ? 43.691 39.243 102.442 1.00 22.73 79 LEU A O 1
ATOM 603 N N . ARG A 1 80 ? 45.246 39.308 100.829 1.00 21.32 80 ARG A N 1
ATOM 604 C CA . ARG A 1 80 ? 44.344 39.939 99.879 1.00 23.76 80 ARG A CA 1
ATOM 605 C C . ARG A 1 80 ? 43.793 38.931 98.877 1.00 23.33 80 ARG A C 1
ATOM 606 O O . ARG A 1 80 ? 43.052 39.292 97.966 1.00 23.80 80 ARG A O 1
ATOM 614 N N . GLY A 1 81 ? 44.165 37.665 99.070 1.00 22.31 81 GLY A N 1
ATOM 615 C CA . GLY A 1 81 ? 43.685 36.583 98.228 1.00 20.58 81 GLY A CA 1
ATOM 616 C C . GLY A 1 81 ? 44.180 36.489 96.800 1.00 20.19 81 GLY A C 1
ATOM 617 O O . GLY A 1 81 ? 43.526 35.854 95.970 1.00 18.93 81 GLY A O 1
ATOM 618 N N . GLY A 1 82 ? 45.336 37.080 96.508 1.00 20.47 82 GLY A N 1
ATOM 619 C CA . GLY A 1 82 ? 45.849 37.042 95.150 1.00 18.64 82 GLY A CA 1
ATOM 620 C C . GLY A 1 82 ? 46.945 36.034 94.838 1.00 18.14 82 GLY A C 1
ATOM 621 O O . GLY A 1 82 ? 47.465 36.027 93.721 1.00 17.04 82 GLY A O 1
ATOM 622 N N . ALA A 1 83 ? 47.303 35.186 95.798 1.00 16.16 83 ALA A N 1
ATOM 623 C CA . ALA A 1 83 ? 48.356 34.196 95.574 1.00 18.04 83 ALA A CA 1
ATOM 624 C C . ALA A 1 83 ? 47.812 32.860 95.080 1.00 17.23 83 ALA A C 1
ATOM 625 O O . ALA A 1 83 ? 46.611 32.594 95.153 1.00 16.06 83 ALA A O 1
ATOM 627 N N . ALA A 1 84 ? 48.708 32.017 94.577 1.00 16.00 84 ALA A N 1
ATOM 628 C CA . ALA A 1 84 ? 48.314 30.709 94.074 1.00 17.49 84 ALA A CA 1
ATOM 629 C C . ALA A 1 84 ? 47.610 29.912 95.168 1.00 17.20 84 ALA A C 1
ATOM 630 O O . ALA A 1 84 ? 46.579 29.276 94.925 1.00 18.07 84 ALA A O 1
ATOM 632 N N . ILE A 1 85 ? 48.156 29.955 96.379 1.00 15.93 85 ILE A N 1
ATOM 633 C CA . ILE A 1 85 ? 47.566 29.210 97.483 1.00 17.39 85 ILE A CA 1
ATOM 634 C C . ILE A 1 85 ? 46.112 29.607 97.743 1.00 16.46 85 ILE A C 1
ATOM 635 O O . ILE A 1 85 ? 45.277 28.749 98.025 1.00 16.93 85 ILE A O 1
ATOM 640 N N . ASN A 1 86 ? 45.796 30.895 97.642 1.00 16.34 86 ASN A N 1
ATOM 641 C CA . ASN A 1 86 ? 44.420 31.326 97.862 1.00 16.71 86 ASN A CA 1
ATOM 642 C C . ASN A 1 86 ? 43.494 30.727 96.811 1.00 17.18 86 ASN A C 1
ATOM 643 O O . ASN A 1 86 ? 42.375 30.316 97.122 1.00 17.88 86 ASN A O 1
ATOM 648 N N . GLN A 1 87 ? 43.961 30.695 95.565 1.00 15.72 87 GLN A N 1
ATOM 649 C CA . GLN A 1 87 ? 43.164 30.167 94.463 1.00 18.76 87 GLN A CA 1
ATOM 650 C C . GLN A 1 87 ? 42.927 28.667 94.588 1.00 18.35 87 GLN A C 1
ATOM 651 O O . GLN A 1 87 ? 41.813 28.185 94.367 1.00 18.91 87 GLN A O 1
ATOM 657 N N . PHE A 1 88 ? 43.972 27.929 94.942 1.00 16.98 88 PHE A N 1
ATOM 658 C CA . PHE A 1 88 ? 43.851 26.486 95.092 1.00 16.97 88 PHE A CA 1
ATOM 659 C C . PHE A 1 88 ? 42.990 26.133 96.300 1.00 16.52 88 PHE A C 1
ATOM 660 O O . PHE A 1 88 ? 42.207 25.186 96.256 1.00 16.02 88 PHE A O 1
ATOM 668 N N . ALA A 1 89 ? 43.127 26.902 97.375 1.00 16.37 89 ALA A N 1
ATOM 669 C CA . ALA A 1 89 ? 42.348 26.655 98.581 1.00 16.56 89 ALA A CA 1
ATOM 670 C C . ALA A 1 89 ? 40.861 26.833 98.287 1.00 17.70 89 ALA A C 1
ATOM 671 O O . ALA A 1 89 ? 40.018 26.122 98.834 1.00 17.51 89 ALA A O 1
ATOM 673 N N . LEU A 1 90 ? 40.539 27.784 97.418 1.00 20.03 90 LEU A N 1
ATOM 674 C CA . LEU A 1 90 ? 39.146 28.028 97.061 1.00 21.47 90 LEU A CA 1
ATOM 675 C C . LEU A 1 90 ? 38.564 26.800 96.360 1.00 22.51 90 LEU A C 1
ATOM 676 O O . LEU A 1 90 ? 37.425 26.402 96.614 1.00 21.93 90 LEU A O 1
ATOM 681 N N . ALA A 1 91 ? 39.357 26.198 95.481 1.00 21.51 91 ALA A N 1
ATOM 682 C CA . ALA A 1 91 ? 38.918 25.028 94.735 1.00 23.25 91 ALA A CA 1
ATOM 683 C C . ALA A 1 91 ? 38.963 23.737 95.547 1.00 23.52 91 ALA A C 1
ATOM 684 O O . ALA A 1 91 ? 38.409 22.725 95.127 1.00 27.66 91 ALA A O 1
ATOM 686 N N . ALA A 1 92 ? 39.606 23.769 96.709 1.00 23.31 92 ALA A N 1
ATOM 687 C CA . ALA A 1 92 ? 39.726 22.570 97.533 1.00 22.21 92 ALA A CA 1
ATOM 688 C C . ALA A 1 92 ? 39.066 22.628 98.911 1.00 22.65 92 ALA A C 1
ATOM 689 O O . ALA A 1 92 ? 39.361 21.788 99.768 1.00 23.83 92 ALA A O 1
ATOM 691 N N . ASP A 1 93 ? 38.170 23.592 99.120 1.00 21.05 93 ASP A N 1
ATOM 692 C CA . ASP A 1 93 ? 37.478 23.758 100.406 1.00 20.36 93 ASP A CA 1
ATOM 693 C C . ASP A 1 93 ? 38.485 23.667 101.544 1.00 19.34 93 ASP A C 1
ATOM 694 O O . ASP A 1 93 ? 38.402 22.804 102.425 1.00 18.88 93 ASP A O 1
ATOM 699 N N . CYS A 1 94 ? 39.437 24.585 101.516 1.00 16.88 94 CYS A N 1
ATOM 700 C CA . CYS A 1 94 ? 40.498 24.622 102.497 1.00 17.12 94 CYS A CA 1
ATOM 701 C C . CYS A 1 94 ? 40.674 26.042 103.020 1.00 16.41 94 CYS A C 1
ATOM 702 O O . CYS A 1 94 ? 40.825 26.978 102.238 1.00 14.55 94 CYS A O 1
ATOM 705 N N . ALA A 1 95 ? 40.645 26.194 104.340 1.00 16.96 95 ALA A N 1
ATOM 706 C CA . ALA A 1 95 ? 40.828 27.496 104.968 1.00 15.97 95 ALA A CA 1
ATOM 707 C C . ALA A 1 95 ? 42.305 27.870 104.876 1.00 16.94 95 ALA A C 1
ATOM 708 O O . ALA A 1 95 ? 43.176 27.003 104.932 1.00 16.22 95 ALA A O 1
ATOM 710 N N . VAL A 1 96 ? 42.589 29.159 104.728 1.00 16.36 96 VAL A N 1
ATOM 711 C CA . VAL A 1 96 ? 43.968 29.613 104.642 1.00 16.51 96 VAL A CA 1
ATOM 712 C C . VAL A 1 96 ? 44.317 30.488 105.835 1.00 18.01 96 VAL A C 1
ATOM 713 O O . VAL A 1 96 ? 43.631 31.466 106.119 1.00 18.12 96 VAL A O 1
ATOM 717 N N . TYR A 1 97 ? 45.371 30.115 106.550 1.00 16.55 97 TYR A N 1
ATOM 718 C CA . TYR A 1 97 ? 45.837 30.897 107.690 1.00 15.99 97 TYR A CA 1
ATOM 719 C C . TYR A 1 97 ? 47.281 31.258 107.411 1.00 16.59 97 TYR A C 1
ATOM 720 O O . TYR A 1 97 ? 48.021 30.456 106.838 1.00 17.62 97 TYR A O 1
ATOM 729 N N . VAL A 1 98 ? 47.686 32.460 107.808 1.00 15.52 98 VAL A N 1
ATOM 730 C CA . VAL A 1 98 ? 49.060 32.902 107.605 1.00 14.15 98 VAL A CA 1
ATOM 731 C C . VAL A 1 98 ? 49.694 33.150 108.970 1.00 14.46 98 VAL A C 1
ATOM 732 O O . VAL A 1 98 ? 49.063 33.704 109.866 1.00 14.38 98 VAL A O 1
ATOM 736 N N . LEU A 1 99 ? 50.941 32.722 109.123 1.00 13.27 99 LEU A N 1
ATOM 737 C CA . LEU A 1 99 ? 51.657 32.892 110.375 1.00 13.57 99 LEU A CA 1
ATOM 738 C C . LEU A 1 99 ? 52.978 33.606 110.125 1.00 13.88 99 LEU A C 1
ATOM 739 O O . LEU A 1 99 ? 53.818 33.124 109.365 1.00 14.01 99 LEU A O 1
ATOM 744 N N . ASP A 1 100 ? 53.149 34.766 110.744 1.00 13.69 100 ASP A N 1
ATOM 745 C CA . ASP A 1 100 ? 54.397 35.509 110.610 1.00 15.16 100 ASP A CA 1
ATOM 746 C C . ASP A 1 100 ? 55.261 35.174 111.819 1.00 14.53 100 ASP A C 1
ATOM 747 O O . ASP A 1 100 ? 54.929 35.552 112.940 1.00 15.26 100 ASP A O 1
ATOM 752 N N . VAL A 1 101 ? 56.346 34.439 111.600 1.00 14.97 101 VAL A N 1
ATOM 753 C CA . VAL A 1 101 ? 57.255 34.122 112.695 1.00 15.01 101 VAL A CA 1
ATOM 754 C C . VAL A 1 101 ? 58.590 34.827 112.490 1.00 14.96 101 VAL A C 1
ATOM 755 O O . VAL A 1 101 ? 59.476 34.726 113.333 1.00 15.98 101 VAL A O 1
ATOM 759 N N . GLY A 1 102 ? 58.741 35.551 111.380 1.00 15.66 102 GLY A N 1
A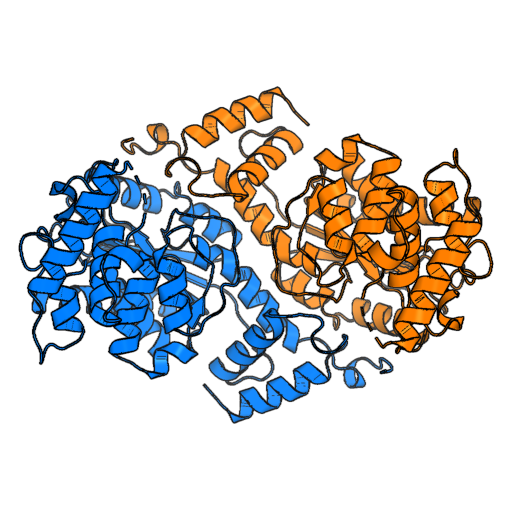TOM 760 C CA . GLY A 1 102 ? 60.010 36.227 111.154 1.00 14.54 102 GLY A CA 1
ATOM 761 C C . GLY A 1 102 ? 60.184 37.039 109.882 1.00 16.31 102 GLY A C 1
ATOM 762 O O . GLY A 1 102 ? 61.286 37.112 109.330 1.00 16.07 102 GLY A O 1
ATOM 763 N N . VAL A 1 103 ? 59.110 37.654 109.408 1.00 15.61 103 VAL A N 1
ATOM 764 C CA . VAL A 1 103 ? 59.187 38.465 108.205 1.00 16.33 103 VAL A CA 1
ATOM 765 C C . VAL A 1 103 ? 59.781 39.834 108.548 1.00 17.43 103 VAL A C 1
ATOM 766 O O . VAL A 1 103 ? 59.523 40.374 109.622 1.00 16.37 103 VAL A O 1
ATOM 770 N N . VAL A 1 104 ? 60.593 40.388 107.652 1.00 17.43 104 VAL A N 1
ATOM 771 C CA . VAL A 1 104 ? 61.155 41.719 107.892 1.00 17.70 104 VAL A CA 1
ATOM 772 C C . VAL A 1 104 ? 60.053 42.736 107.586 1.00 17.44 104 VAL A C 1
ATOM 773 O O . VAL A 1 104 ? 59.410 42.661 106.539 1.00 17.85 104 VAL A O 1
ATOM 777 N N . GLY A 1 105 ? 59.820 43.674 108.499 1.00 19.77 105 GLY A N 1
ATOM 778 C CA . GLY A 1 105 ? 58.795 44.679 108.260 1.00 19.96 105 GLY A CA 1
ATOM 779 C C . GLY A 1 105 ? 57.508 44.415 109.017 1.00 22.42 105 GLY A C 1
ATOM 780 O O . GLY A 1 105 ? 57.270 43.303 109.481 1.00 22.42 105 GLY A O 1
ATOM 781 N N . GLU A 1 106 ? 56.660 45.432 109.127 1.00 23.55 106 GLU A N 1
ATOM 782 C CA . GLU A 1 106 ? 55.404 45.290 109.858 1.00 24.44 106 GLU A CA 1
ATOM 783 C C . GLU A 1 106 ? 54.236 44.832 108.997 1.00 22.49 106 GLU A C 1
ATOM 784 O O . GLU A 1 106 ? 54.191 45.085 107.790 1.00 22.55 106 GLU A O 1
ATOM 790 N N . LEU A 1 107 ? 53.284 44.160 109.636 1.00 20.77 107 LEU A N 1
ATOM 791 C CA . LEU A 1 107 ? 52.094 43.669 108.955 1.00 19.98 107 LEU A CA 1
ATOM 792 C C . LEU A 1 107 ? 50.864 44.169 109.706 1.00 19.79 107 LEU A C 1
ATOM 793 O O . LEU A 1 107 ? 50.916 44.383 110.912 1.00 19.66 107 LEU A O 1
ATOM 798 N N . PRO A 1 108 ? 49.741 44.364 108.998 1.00 20.83 108 PRO A N 1
ATOM 799 C CA . PRO A 1 108 ? 48.517 44.841 109.651 1.00 21.26 108 PRO A CA 1
ATOM 800 C C . PRO A 1 108 ? 47.776 43.710 110.358 1.00 21.42 108 PRO A C 1
ATOM 801 O O . PRO A 1 108 ? 47.905 42.550 109.973 1.00 19.89 108 PRO A O 1
ATOM 805 N N . ASP A 1 109 ? 47.018 44.046 111.401 1.00 20.35 109 ASP A N 1
ATOM 806 C CA . ASP A 1 109 ? 46.226 43.050 112.108 1.00 22.24 109 ASP A CA 1
ATOM 807 C C . ASP A 1 109 ? 45.208 42.525 111.090 1.00 22.22 109 ASP A C 1
ATOM 808 O O . ASP A 1 109 ? 44.588 43.307 110.371 1.00 19.45 109 ASP A O 1
ATOM 813 N N . HIS A 1 110 ? 45.036 41.209 111.033 1.00 22.46 110 HIS A N 1
ATOM 814 C CA . HIS A 1 110 ? 44.105 40.599 110.088 1.00 23.68 110 HIS A CA 1
ATOM 815 C C . HIS A 1 110 ? 43.605 39.279 110.683 1.00 24.75 110 HIS A C 1
ATOM 816 O O . HIS A 1 110 ? 44.372 38.537 111.287 1.00 25.37 110 HIS A O 1
ATOM 823 N N . PRO A 1 111 ? 42.309 38.972 110.521 1.00 26.82 111 PRO A N 1
ATOM 824 C CA . PRO A 1 111 ? 41.764 37.725 111.074 1.00 27.30 111 PRO A CA 1
ATOM 825 C C . PRO A 1 111 ? 42.432 36.444 110.569 1.00 26.18 111 PRO A C 1
ATOM 826 O O . PRO A 1 111 ? 42.470 35.442 111.282 1.00 27.89 111 PRO A O 1
ATOM 830 N N . GLY A 1 112 ? 42.960 36.479 109.351 1.00 23.49 112 GLY A N 1
ATOM 831 C CA . GLY A 1 112 ? 43.612 35.301 108.804 1.00 22.62 112 GLY A CA 1
ATOM 832 C C . GLY A 1 112 ? 45.111 35.277 109.052 1.00 22.26 112 GLY A C 1
ATOM 833 O O . GLY A 1 112 ? 45.822 34.411 108.537 1.00 22.82 112 GLY A O 1
ATOM 834 N N . LEU A 1 113 ? 45.593 36.217 109.858 1.00 19.42 113 LEU A N 1
ATOM 835 C CA . LEU A 1 113 ? 47.016 36.307 110.156 1.00 18.69 113 LEU A CA 1
ATOM 836 C C . LEU A 1 113 ? 47.335 36.200 111.638 1.00 19.84 113 LEU A C 1
ATOM 837 O O . LEU A 1 113 ? 46.705 36.860 112.467 1.00 18.99 113 LEU A O 1
ATOM 842 N N . LEU A 1 114 ? 48.322 35.370 111.964 1.00 17.16 114 LEU A N 1
ATOM 843 C CA . LEU A 1 114 ? 48.764 35.215 113.339 1.00 18.85 114 LEU A CA 1
ATOM 844 C C . LEU A 1 114 ? 50.123 35.911 113.382 1.00 18.24 114 LEU A C 1
ATOM 845 O O . LEU A 1 114 ? 51.082 35.462 112.746 1.00 15.50 114 LEU A O 1
ATOM 850 N N . LYS A 1 115 ? 50.205 37.009 114.122 1.00 17.04 115 LYS A N 1
ATOM 851 C CA . LYS A 1 115 ? 51.457 37.754 114.214 1.00 17.70 115 LYS A CA 1
ATOM 852 C C . LYS A 1 115 ? 52.279 37.303 115.409 1.00 17.07 115 LYS A C 1
ATOM 853 O O . LYS A 1 115 ? 51.968 37.635 116.549 1.00 15.87 115 LYS A O 1
ATOM 859 N N . ARG A 1 116 ? 53.325 36.525 115.134 1.00 15.99 116 ARG A N 1
ATOM 860 C CA . ARG A 1 116 ? 54.202 35.994 116.177 1.00 17.70 116 ARG A CA 1
ATOM 861 C C . ARG A 1 116 ? 55.666 36.126 115.763 1.00 17.39 116 ARG A C 1
ATOM 862 O O . ARG A 1 116 ? 56.460 35.200 115.934 1.00 16.13 116 ARG A O 1
ATOM 870 N N . LYS A 1 117 ? 56.013 37.284 115.215 1.00 17.10 117 LYS A N 1
ATOM 871 C CA . LYS A 1 117 ? 57.372 37.539 114.752 1.00 17.27 117 LYS A CA 1
ATOM 872 C C . LYS A 1 117 ? 58.383 37.303 115.871 1.00 17.10 117 LYS A C 1
ATOM 873 O O . LYS A 1 117 ? 58.346 37.972 116.902 1.00 17.05 117 LYS A O 1
ATOM 879 N N . VAL A 1 118 ? 59.273 36.338 115.662 1.00 17.12 118 VAL A N 1
ATOM 880 C CA . VAL A 1 118 ? 60.306 35.998 116.636 1.00 18.52 118 VAL A CA 1
ATOM 881 C C . VAL A 1 118 ? 61.459 36.999 116.525 1.00 19.67 118 VAL A C 1
ATOM 882 O O . VAL A 1 118 ? 61.999 37.475 117.529 1.00 18.90 118 VAL A O 1
ATOM 886 N N . ARG A 1 119 ? 61.818 37.310 115.287 1.00 18.03 119 ARG A N 1
ATOM 887 C CA . ARG A 1 119 ? 62.875 38.266 114.983 1.00 19.45 119 ARG A CA 1
ATOM 888 C C . ARG A 1 119 ? 62.710 38.619 113.511 1.00 20.51 119 ARG A C 1
ATOM 889 O O . ARG A 1 119 ? 62.037 37.898 112.770 1.00 19.74 119 ARG A O 1
ATOM 897 N N . PRO A 1 120 ? 63.304 39.738 113.069 1.00 21.05 120 PRO A N 1
ATOM 898 C CA . PRO A 1 120 ? 63.195 40.151 111.667 1.00 22.12 120 PRO A CA 1
ATOM 899 C C . PRO A 1 120 ? 64.101 39.315 110.770 1.00 22.91 120 PRO A C 1
ATOM 900 O O . PRO A 1 120 ? 65.151 39.773 110.327 1.00 23.51 120 PRO A O 1
ATOM 904 N N . GLY A 1 121 ? 63.681 38.084 110.505 1.00 21.04 121 GLY A N 1
ATOM 905 C CA . GLY A 1 121 ? 64.473 37.199 109.676 1.00 20.86 121 GLY A CA 1
ATOM 906 C C . GLY A 1 121 ? 65.629 36.591 110.452 1.00 20.01 121 GLY A C 1
ATOM 907 O O . GLY A 1 121 ? 66.014 37.084 111.511 1.00 20.71 121 GLY A O 1
ATOM 908 N N . THR A 1 122 ? 66.187 35.511 109.924 1.00 17.84 122 THR A N 1
ATOM 909 C CA . THR A 1 122 ? 67.306 34.837 110.571 1.00 18.81 122 THR A CA 1
ATOM 910 C C . THR A 1 122 ? 68.627 35.497 110.192 1.00 17.68 122 THR A C 1
ATOM 911 O O . THR A 1 122 ? 68.683 36.332 109.285 1.00 17.22 122 THR A O 1
ATOM 915 N N . ALA A 1 123 ? 69.686 35.114 110.897 1.00 17.32 123 ALA A N 1
ATOM 916 C CA . ALA A 1 123 ? 71.023 35.608 110.590 1.00 17.26 123 ALA A CA 1
ATOM 917 C C . ALA A 1 123 ? 71.436 34.762 109.378 1.00 18.32 123 ALA A C 1
ATOM 918 O O . ALA A 1 123 ? 70.744 33.803 109.037 1.00 16.96 123 ALA A O 1
ATOM 920 N N . ASN A 1 124 ? 72.547 35.114 108.734 1.00 17.29 124 ASN A N 1
ATOM 921 C CA . ASN A 1 124 ? 73.041 34.385 107.563 1.00 18.62 124 ASN A CA 1
ATOM 922 C C . ASN A 1 124 ? 73.553 33.007 107.989 1.00 19.22 124 ASN A C 1
ATOM 923 O O . ASN A 1 124 ? 74.599 32.902 108.624 1.00 18.02 124 ASN A O 1
ATOM 928 N N . LEU A 1 125 ? 72.827 31.956 107.619 1.00 18.76 125 LEU A N 1
ATOM 929 C CA . LEU A 1 125 ? 73.202 30.594 108.004 1.00 19.14 125 LEU A CA 1
ATOM 930 C C . LEU A 1 125 ? 74.549 30.123 107.454 1.00 18.01 125 LEU A C 1
ATOM 931 O O . LEU A 1 125 ? 75.123 29.152 107.950 1.00 17.63 125 LEU A O 1
ATOM 936 N N . ALA A 1 126 ? 75.052 30.797 106.424 1.00 18.72 126 ALA A N 1
ATOM 937 C CA . ALA A 1 126 ? 76.334 30.420 105.843 1.00 18.38 126 ALA A CA 1
ATOM 938 C C . ALA A 1 126 ? 77.505 30.979 106.644 1.00 19.21 126 ALA A C 1
ATOM 939 O O . ALA A 1 126 ? 78.647 30.535 106.480 1.00 19.54 126 ALA A O 1
ATOM 941 N N . GLN A 1 127 ? 77.221 31.941 107.517 1.00 17.79 127 GLN A N 1
ATOM 942 C CA . GLN A 1 127 ? 78.272 32.589 108.300 1.00 18.95 127 GLN A CA 1
ATOM 943 C C . GLN A 1 127 ? 78.180 32.359 109.804 1.00 19.17 127 GLN A C 1
ATOM 944 O O . GLN A 1 127 ? 79.104 32.698 110.541 1.00 18.95 127 GLN A O 1
ATOM 950 N N . GLY A 1 128 ? 77.066 31.798 110.261 1.00 17.87 128 GLY A N 1
ATOM 951 C CA . GLY A 1 128 ? 76.901 31.554 111.684 1.00 18.11 128 GLY A CA 1
ATOM 952 C C . GLY A 1 128 ? 75.520 30.995 111.965 1.00 18.10 128 GLY A C 1
ATOM 953 O O . GLY A 1 128 ? 74.743 30.802 111.032 1.00 16.86 128 GLY A O 1
ATOM 954 N N . PRO A 1 129 ? 75.181 30.725 113.235 1.00 19.50 129 PRO A N 1
ATOM 955 C CA . PRO A 1 129 ? 73.857 30.183 113.564 1.00 19.06 129 PRO A CA 1
ATOM 956 C C . PRO A 1 129 ? 72.733 31.078 113.055 1.00 18.98 129 PRO A C 1
ATOM 957 O O . PRO A 1 129 ? 72.770 32.300 113.220 1.00 17.13 129 PRO A O 1
ATOM 961 N N . ALA A 1 130 ? 71.734 30.462 112.439 1.00 17.72 130 ALA A N 1
ATOM 962 C CA . ALA A 1 130 ? 70.610 31.204 111.888 1.00 17.92 130 ALA A CA 1
ATOM 963 C C . ALA A 1 130 ? 69.788 31.894 112.969 1.00 17.42 130 ALA A C 1
ATOM 964 O O . ALA A 1 130 ? 69.290 33.001 112.765 1.00 18.04 130 ALA A O 1
ATOM 966 N N . MET A 1 131 ? 69.652 31.239 114.117 1.00 16.43 131 MET A N 1
ATOM 967 C CA . MET A 1 131 ? 68.880 31.785 115.231 1.00 17.37 131 MET A CA 1
ATOM 968 C C . MET A 1 131 ? 69.336 31.082 116.504 1.00 16.93 131 MET A C 1
ATOM 969 O O . MET A 1 131 ? 70.112 30.135 116.438 1.00 18.07 131 MET A O 1
ATOM 974 N N . THR A 1 132 ? 68.851 31.534 117.655 1.00 16.52 132 THR A N 1
ATOM 975 C CA . THR A 1 132 ? 69.213 30.892 118.916 1.00 18.10 132 THR A CA 1
ATOM 976 C C . THR A 1 132 ? 68.199 29.781 119.200 1.00 18.13 132 THR A C 1
ATOM 977 O O . THR A 1 132 ? 67.100 29.773 118.639 1.00 15.62 132 THR A O 1
ATOM 981 N N . PRO A 1 133 ? 68.562 28.819 120.062 1.00 18.67 133 PRO A N 1
ATOM 982 C CA . PRO A 1 133 ? 67.633 27.731 120.381 1.00 18.68 133 PRO A CA 1
ATOM 983 C C . PRO A 1 133 ? 66.331 28.282 120.969 1.00 18.12 133 PRO A C 1
ATOM 984 O O . PRO A 1 133 ? 65.254 27.741 120.735 1.00 19.22 133 PRO A O 1
ATOM 988 N N . GLU A 1 134 ? 66.444 29.370 121.726 1.00 17.92 134 GLU A N 1
ATOM 989 C CA . GLU A 1 134 ? 65.292 30.013 122.352 1.00 18.64 134 GLU A CA 1
ATOM 990 C C . GLU A 1 134 ? 64.334 30.579 121.299 1.00 17.38 134 GLU A C 1
ATOM 991 O O . GLU A 1 134 ? 63.107 30.491 121.439 1.00 16.44 134 GLU A O 1
ATOM 997 N N . GLU A 1 135 ? 64.893 31.159 120.244 1.00 15.14 135 GLU A N 1
ATOM 998 C CA . GLU A 1 135 ? 64.077 31.717 119.170 1.00 15.41 135 GLU A CA 1
ATOM 999 C C . GLU A 1 135 ? 63.414 30.580 118.391 1.00 15.85 135 GLU A C 1
ATOM 1000 O O . GLU A 1 135 ? 62.260 30.689 117.981 1.00 14.52 135 GLU A O 1
ATOM 1006 N N . ALA A 1 136 ? 64.144 29.486 118.191 1.00 14.31 136 ALA A N 1
ATOM 1007 C CA . ALA A 1 136 ? 63.583 28.339 117.483 1.00 15.59 136 ALA A CA 1
ATOM 1008 C C . ALA A 1 136 ? 62.386 27.802 118.276 1.00 15.74 136 ALA A C 1
ATOM 1009 O O . ALA A 1 136 ? 61.361 27.436 117.696 1.00 15.96 136 ALA A O 1
ATOM 1011 N N . GLU A 1 137 ? 62.508 27.759 119.603 1.00 16.31 137 GLU A N 1
ATOM 1012 C CA . GLU A 1 137 ? 61.403 27.276 120.435 1.00 16.45 137 GLU A CA 1
ATOM 1013 C C . GLU A 1 137 ? 60.171 28.162 120.257 1.00 15.13 137 GLU A C 1
ATOM 1014 O O . GLU A 1 137 ? 59.052 27.665 120.138 1.00 13.98 137 GLU A O 1
ATOM 1020 N N . ARG A 1 138 ? 60.367 29.476 120.235 1.00 13.91 138 ARG A N 1
ATOM 1021 C CA . ARG A 1 138 ? 59.231 30.373 120.059 1.00 14.02 138 ARG A CA 1
ATOM 1022 C C . ARG A 1 138 ? 58.576 30.170 118.697 1.00 12.59 138 ARG A C 1
ATOM 1023 O O . ARG A 1 138 ? 57.349 30.227 118.579 1.00 13.55 138 ARG A O 1
ATOM 1031 N N . ALA A 1 139 ? 59.387 29.928 117.672 1.00 11.65 139 ALA A N 1
ATOM 1032 C CA . ALA A 1 139 ? 58.851 29.701 116.328 1.00 14.44 139 ALA A CA 1
ATOM 1033 C C . ALA A 1 139 ? 58.046 28.398 116.300 1.00 15.60 139 ALA A C 1
ATOM 1034 O O . ALA A 1 139 ? 56.971 28.331 115.695 1.00 14.36 139 ALA A O 1
ATOM 1036 N N . LEU A 1 140 ? 58.578 27.365 116.951 1.00 14.46 140 LEU A N 1
ATOM 1037 C CA . LEU A 1 140 ? 57.910 26.069 117.014 1.00 14.45 140 LEU A CA 1
ATOM 1038 C C . LEU A 1 140 ? 56.539 26.210 117.671 1.00 14.18 140 LEU A C 1
ATOM 1039 O O . LEU A 1 140 ? 55.545 25.687 117.168 1.00 14.03 140 LEU A O 1
ATOM 1044 N N . LEU A 1 141 ? 56.500 26.922 118.796 1.00 12.60 141 LEU A N 1
ATOM 1045 C CA . LEU A 1 141 ? 55.263 27.144 119.538 1.00 13.43 141 LEU A CA 1
ATOM 1046 C C . LEU A 1 141 ? 54.259 27.980 118.756 1.00 12.74 141 LEU A C 1
ATOM 1047 O O . LEU A 1 141 ? 53.056 27.768 118.877 1.00 11.81 141 LEU A O 1
ATOM 1052 N N . ALA A 1 142 ? 54.750 28.940 117.976 1.00 12.10 142 ALA A N 1
ATOM 1053 C CA . ALA A 1 142 ? 53.873 29.780 117.161 1.00 13.04 142 ALA A CA 1
ATOM 1054 C C . ALA A 1 142 ? 53.200 28.881 116.128 1.00 12.57 142 ALA A C 1
ATOM 1055 O O . ALA A 1 142 ? 52.041 29.088 115.769 1.00 11.58 142 ALA A O 1
ATOM 1057 N N . GLY A 1 143 ? 53.942 27.883 115.653 1.00 14.02 143 GLY A N 1
ATOM 1058 C CA . GLY A 1 143 ? 53.397 26.941 114.686 1.00 13.55 143 GLY A CA 1
ATOM 1059 C C . GLY A 1 143 ? 52.284 26.113 115.319 1.00 14.08 143 GLY A C 1
ATOM 1060 O O . GLY A 1 143 ? 51.235 25.899 114.709 1.00 13.54 143 GLY A O 1
ATOM 1061 N N . ARG A 1 144 ? 52.510 25.633 116.540 1.00 14.21 144 ARG A N 1
ATOM 1062 C CA . ARG A 1 144 ? 51.484 24.860 117.242 1.00 15.25 144 ARG A CA 1
ATOM 1063 C C . ARG A 1 144 ? 50.226 25.714 117.424 1.00 14.94 144 ARG A C 1
ATOM 1064 O O . ARG A 1 144 ? 49.111 25.244 117.208 1.00 13.69 144 ARG A O 1
ATOM 1072 N N . GLU A 1 145 ? 50.418 26.965 117.836 1.00 14.56 145 GLU A N 1
ATOM 1073 C CA . GLU A 1 145 ? 49.301 27.881 118.066 1.00 13.51 145 GLU A CA 1
ATOM 1074 C C . GLU A 1 145 ? 48.437 28.073 116.822 1.00 13.47 145 GLU A C 1
ATOM 1075 O O . GLU A 1 145 ? 47.204 28.014 116.895 1.00 13.49 145 GLU A O 1
ATOM 1081 N N . ALA A 1 146 ? 49.083 28.315 115.686 1.00 11.76 146 ALA A N 1
ATOM 1082 C CA . ALA A 1 146 ? 48.362 28.518 114.436 1.00 15.33 146 ALA A CA 1
ATOM 1083 C C . ALA A 1 146 ? 47.602 27.256 114.020 1.00 15.12 146 ALA A C 1
ATOM 1084 O O . ALA A 1 146 ? 46.457 27.334 113.574 1.00 15.42 146 ALA A O 1
ATOM 1086 N N . ALA A 1 147 ? 48.227 26.093 114.186 1.00 15.23 147 ALA A N 1
ATOM 1087 C CA . ALA A 1 147 ? 47.579 24.834 113.836 1.00 14.48 147 ALA A CA 1
ATOM 1088 C C . ALA A 1 147 ? 46.371 24.584 114.741 1.00 14.34 147 ALA A C 1
ATOM 1089 O O . ALA A 1 147 ? 45.325 24.132 114.276 1.00 13.21 147 ALA A O 1
ATOM 1091 N N . ARG A 1 148 ? 46.519 24.880 116.030 1.00 13.90 148 ARG A N 1
ATOM 1092 C CA . ARG A 1 148 ? 45.430 24.667 116.974 1.00 14.48 148 ARG A CA 1
ATOM 1093 C C . ARG A 1 148 ? 44.218 25.503 116.598 1.00 14.54 148 ARG A C 1
ATOM 1094 O O . ARG A 1 148 ? 43.071 25.049 116.712 1.00 14.91 148 ARG A O 1
ATOM 1102 N N . ARG A 1 149 ? 44.455 26.733 116.154 1.00 15.39 149 ARG A N 1
ATOM 1103 C CA . ARG A 1 149 ? 43.315 27.551 115.749 1.00 18.59 149 ARG A CA 1
ATOM 1104 C C . ARG A 1 149 ? 42.651 26.965 114.510 1.00 17.16 149 ARG A C 1
ATOM 1105 O O . ARG A 1 149 ? 41.436 26.985 114.390 1.00 16.50 149 ARG A O 1
ATOM 1113 N N . ALA A 1 150 ? 43.450 26.449 113.579 1.00 15.94 150 ALA A N 1
ATOM 1114 C CA . ALA A 1 150 ? 42.896 25.868 112.354 1.00 15.85 150 ALA A CA 1
ATOM 1115 C C . ALA A 1 150 ? 42.014 24.691 112.742 1.00 16.47 150 ALA A C 1
ATOM 1116 O O . ALA A 1 150 ? 40.897 24.549 112.245 1.00 16.86 150 ALA A O 1
ATOM 1118 N N . ILE A 1 151 ? 42.517 23.880 113.668 1.00 16.22 151 ILE A N 1
ATOM 1119 C CA . ILE A 1 151 ? 41.802 22.714 114.161 1.00 17.67 151 ILE A CA 1
ATOM 1120 C C . ILE A 1 151 ? 40.545 23.123 114.939 1.00 18.42 151 ILE A C 1
ATOM 1121 O O . ILE A 1 151 ? 39.475 22.551 114.745 1.00 16.84 151 ILE A O 1
ATOM 1126 N N . ALA A 1 152 ? 40.679 24.114 115.817 1.00 18.75 152 ALA A N 1
ATOM 1127 C CA . ALA A 1 152 ? 39.548 24.584 116.609 1.00 19.37 152 ALA A CA 1
ATOM 1128 C C . ALA A 1 152 ? 38.454 25.136 115.698 1.00 21.52 152 ALA A C 1
ATOM 1129 O O . ALA A 1 152 ? 37.271 25.089 116.029 1.00 21.74 152 ALA A O 1
ATOM 1131 N N . GLU A 1 153 ? 38.846 25.653 114.541 1.00 22.01 153 GLU A N 1
ATOM 1132 C CA . GLU A 1 153 ? 37.868 26.205 113.621 1.00 22.66 153 GLU A CA 1
ATOM 1133 C C . GLU A 1 153 ? 37.263 25.164 112.680 1.00 21.75 153 GLU A C 1
ATOM 1134 O O . GLU A 1 153 ? 36.495 25.509 111.791 1.00 20.86 153 GLU A O 1
ATOM 1140 N N . GLY A 1 154 ? 37.622 23.896 112.861 1.00 20.30 154 GLY A N 1
ATOM 1141 C CA . GLY A 1 154 ? 37.022 22.860 112.036 1.00 20.89 154 GLY A CA 1
ATOM 1142 C C . GLY A 1 154 ? 37.831 22.086 111.012 1.00 19.68 154 GLY A C 1
ATOM 1143 O O . GLY A 1 154 ? 37.260 21.299 110.257 1.00 17.62 154 GLY A O 1
ATOM 1144 N N . ALA A 1 155 ? 39.142 22.280 110.968 1.00 16.93 155 ALA A N 1
ATOM 1145 C CA . ALA A 1 155 ? 39.948 21.552 109.994 1.00 18.60 155 ALA A CA 1
ATOM 1146 C C . ALA A 1 155 ? 39.886 20.042 110.257 1.00 17.32 155 ALA A C 1
ATOM 1147 O O . ALA A 1 155 ? 40.027 19.601 111.399 1.00 18.61 155 ALA A O 1
ATOM 1149 N N . THR A 1 156 ? 39.664 19.259 109.202 1.00 17.98 156 THR A N 1
ATOM 1150 C CA . THR A 1 156 ? 39.609 17.800 109.324 1.00 18.81 156 THR A CA 1
ATOM 1151 C C . THR A 1 156 ? 40.862 17.172 108.710 1.00 18.99 156 THR A C 1
ATOM 1152 O O . THR A 1 156 ? 41.091 15.968 108.811 1.00 19.08 156 THR A O 1
ATOM 1156 N N . LEU A 1 157 ? 41.651 18.001 108.042 1.00 19.78 157 LEU A N 1
ATOM 1157 C CA . LEU A 1 157 ? 42.929 17.584 107.471 1.00 20.29 157 LEU A CA 1
ATOM 1158 C C . LEU A 1 157 ? 43.753 18.857 107.477 1.00 19.10 157 LEU A C 1
ATOM 1159 O O . LEU A 1 157 ? 43.220 19.948 107.266 1.00 16.41 157 LEU A O 1
ATOM 1164 N N . LEU A 1 158 ? 45.047 18.716 107.726 1.00 17.10 158 LEU A N 1
ATOM 1165 C CA . LEU A 1 158 ? 45.921 19.869 107.858 1.00 17.03 158 LEU A CA 1
ATOM 1166 C C . LEU A 1 158 ? 47.171 19.836 106.994 1.00 16.16 158 LEU A C 1
ATOM 1167 O O . LEU A 1 158 ? 47.847 18.814 106.889 1.00 17.80 158 LEU A O 1
ATOM 1172 N N . ALA A 1 159 ? 47.469 20.969 106.371 1.00 15.23 159 ALA A N 1
ATOM 1173 C CA . ALA A 1 159 ? 48.655 21.089 105.540 1.00 15.00 159 ALA A CA 1
ATOM 1174 C C . ALA A 1 159 ? 49.432 22.307 106.013 1.00 16.26 159 ALA A C 1
ATOM 1175 O O . ALA A 1 159 ? 48.885 23.174 106.697 1.00 14.21 159 ALA A O 1
ATOM 1177 N N . ALA A 1 160 ? 50.714 22.361 105.669 1.00 16.04 160 ALA A N 1
ATOM 1178 C CA . ALA A 1 160 ? 51.532 23.505 106.030 1.00 15.11 160 ALA A CA 1
ATOM 1179 C C . ALA A 1 160 ? 52.034 24.094 104.723 1.00 14.69 160 ALA A C 1
ATOM 1180 O O . ALA A 1 160 ? 52.176 23.383 103.721 1.00 13.60 160 ALA A O 1
ATOM 1182 N N . GLY A 1 161 ? 52.268 25.400 104.734 1.00 12.89 161 GLY A N 1
ATOM 1183 C CA . GLY A 1 161 ? 52.776 26.086 103.562 1.00 12.88 161 GLY A CA 1
ATOM 1184 C C . GLY A 1 161 ? 53.956 26.936 104.001 1.00 13.80 161 GLY A C 1
ATOM 1185 O O . GLY A 1 161 ? 54.092 27.250 105.190 1.00 14.90 161 GLY A O 1
ATOM 1186 N N . ASP A 1 162 ? 54.804 27.317 103.053 1.00 13.38 162 ASP A N 1
ATOM 1187 C CA . ASP A 1 162 ? 55.976 28.127 103.361 1.00 13.67 162 ASP A CA 1
ATOM 1188 C C . ASP A 1 162 ? 56.057 29.373 102.489 1.00 14.71 162 ASP A C 1
ATOM 1189 O O . ASP A 1 162 ? 55.607 29.381 101.348 1.00 15.36 162 ASP A O 1
ATOM 1194 N N . MET A 1 163 ? 56.636 30.431 103.038 1.00 15.96 163 MET A N 1
ATOM 1195 C CA . MET A 1 163 ? 56.855 31.649 102.273 1.00 16.18 163 MET A CA 1
ATOM 1196 C C . MET A 1 163 ? 58.078 32.300 102.889 1.00 17.00 163 MET A C 1
ATOM 1197 O O . MET A 1 163 ? 58.055 32.729 104.043 1.00 17.37 163 MET A O 1
ATOM 1202 N N . GLY A 1 164 ? 59.157 32.344 102.120 1.00 16.09 164 GLY A N 1
ATOM 1203 C CA . GLY A 1 164 ? 60.380 32.945 102.611 1.00 17.34 164 GLY A CA 1
ATOM 1204 C C . GLY A 1 164 ? 61.448 32.918 101.539 1.00 17.17 164 GLY A C 1
ATOM 1205 O O . GLY A 1 164 ? 61.922 31.852 101.164 1.00 16.80 164 GLY A O 1
ATOM 1206 N N . ILE A 1 165 ? 61.818 34.091 101.037 1.00 17.54 165 ILE A N 1
ATOM 1207 C CA . ILE A 1 165 ? 62.847 34.178 100.008 1.00 16.40 165 ILE A CA 1
ATOM 1208 C C . ILE A 1 165 ? 64.138 33.596 100.571 1.00 15.76 165 ILE A C 1
ATOM 1209 O O . ILE A 1 165 ? 64.576 33.973 101.655 1.00 15.27 165 ILE A O 1
ATOM 1214 N N . GLY A 1 166 ? 64.723 32.658 99.833 1.00 17.75 166 GLY A N 1
ATOM 1215 C CA . GLY A 1 166 ? 65.950 32.017 100.267 1.00 18.71 166 GLY A CA 1
ATOM 1216 C C . GLY A 1 166 ? 65.726 30.802 101.150 1.00 19.95 166 GLY A C 1
ATOM 1217 O O . GLY A 1 166 ? 66.688 30.189 101.612 1.00 20.89 166 GLY A O 1
ATOM 1218 N N . ASN A 1 167 ? 64.474 30.415 101.374 1.00 18.42 167 ASN A N 1
ATOM 1219 C CA . ASN A 1 167 ? 64.251 29.280 102.258 1.00 18.10 167 ASN A CA 1
ATOM 1220 C C . ASN A 1 167 ? 64.593 27.898 101.691 1.00 18.17 167 ASN A C 1
ATOM 1221 O O . ASN A 1 167 ? 64.658 26.927 102.440 1.00 18.39 167 ASN A O 1
ATOM 1226 N N . THR A 1 168 ? 64.840 27.795 100.387 1.00 17.08 168 THR A N 1
ATOM 1227 C CA . THR A 1 168 ? 65.203 26.492 99.839 1.00 19.46 168 THR A CA 1
ATOM 1228 C C . THR A 1 168 ? 66.642 26.175 100.257 1.00 17.80 168 THR A C 1
ATOM 1229 O O . THR A 1 168 ? 67.039 25.017 100.323 1.00 17.64 168 THR A O 1
ATOM 1233 N N . THR A 1 169 ? 67.424 27.209 100.554 1.00 17.77 169 THR A N 1
ATOM 1234 C CA . THR A 1 169 ? 68.790 26.989 100.995 1.00 15.87 169 THR A CA 1
ATOM 1235 C C . THR A 1 169 ? 68.740 26.531 102.449 1.00 16.89 169 THR A C 1
ATOM 1236 O O . THR A 1 169 ? 69.420 25.578 102.829 1.00 17.15 169 THR A O 1
ATOM 1240 N N . ALA A 1 170 ? 67.922 27.201 103.258 1.00 14.67 170 ALA A N 1
ATOM 1241 C CA . ALA A 1 170 ? 67.772 26.827 104.662 1.00 14.94 170 ALA A CA 1
ATOM 1242 C C . ALA A 1 170 ? 67.170 25.419 104.737 1.00 15.75 170 ALA A C 1
ATOM 1243 O O . ALA A 1 170 ? 67.541 24.627 105.602 1.00 15.74 170 ALA A O 1
ATOM 1245 N N . ALA A 1 171 ? 66.242 25.118 103.831 1.00 13.75 171 ALA A N 1
ATOM 1246 C CA . ALA A 1 171 ? 65.609 23.800 103.807 1.00 15.12 171 ALA A CA 1
ATOM 1247 C C . ALA A 1 171 ? 66.640 22.729 103.441 1.00 15.96 171 ALA A C 1
ATOM 1248 O O . ALA A 1 171 ? 66.616 21.626 103.987 1.00 15.93 171 ALA A O 1
ATOM 1250 N N . ALA A 1 172 ? 67.541 23.061 102.518 1.00 14.71 172 ALA A N 1
ATOM 1251 C CA . ALA A 1 172 ? 68.578 22.124 102.098 1.00 16.81 172 ALA A CA 1
ATOM 1252 C C . ALA A 1 172 ? 69.533 21.842 103.254 1.00 18.07 172 ALA A C 1
ATOM 1253 O O . ALA A 1 172 ? 69.932 20.695 103.477 1.00 18.82 172 ALA A O 1
ATOM 1255 N N . ALA A 1 173 ? 69.891 22.889 103.992 1.00 17.17 173 ALA A N 1
ATOM 1256 C CA . ALA A 1 173 ? 70.800 22.749 105.119 1.00 17.73 173 ALA A CA 1
ATOM 1257 C C . ALA A 1 173 ? 70.179 21.887 106.211 1.00 19.10 173 ALA A C 1
ATOM 1258 O O . ALA A 1 173 ? 70.818 20.962 106.732 1.00 18.89 173 ALA A O 1
ATOM 1260 N N . LEU A 1 174 ? 68.931 22.192 106.552 1.00 17.07 174 LEU A N 1
ATOM 1261 C CA . LEU A 1 174 ? 68.224 21.450 107.584 1.00 16.54 174 LEU A CA 1
ATOM 1262 C C . LEU A 1 174 ? 68.037 19.995 107.166 1.00 17.18 174 LEU A C 1
ATOM 1263 O O . LEU A 1 174 ? 68.200 19.080 107.976 1.00 18.61 174 LEU A O 1
ATOM 1268 N N . THR A 1 175 ? 67.703 19.780 105.900 1.00 17.67 175 THR A N 1
ATOM 1269 C CA . THR A 1 175 ? 67.498 18.423 105.411 1.00 18.32 175 THR A CA 1
ATOM 1270 C C . THR A 1 175 ? 68.806 17.638 105.468 1.00 20.42 175 THR A C 1
ATOM 1271 O O . THR A 1 175 ? 68.844 16.509 105.960 1.00 20.54 175 THR A O 1
ATOM 1275 N N . ALA A 1 176 ? 69.880 18.243 104.970 1.00 21.18 176 ALA A N 1
ATOM 1276 C CA . ALA A 1 176 ? 71.185 17.594 104.977 1.00 21.96 176 ALA A CA 1
ATOM 1277 C C . ALA A 1 176 ? 71.611 17.254 106.405 1.00 22.04 176 ALA A C 1
ATOM 1278 O O . ALA A 1 176 ? 72.097 16.152 106.673 1.00 23.06 176 ALA A O 1
ATOM 1280 N N . ALA A 1 177 ? 71.410 18.192 107.324 1.00 20.99 177 ALA A N 1
ATOM 1281 C CA . ALA A 1 177 ? 71.786 17.989 108.715 1.00 22.20 177 ALA A CA 1
ATOM 1282 C C . ALA A 1 177 ? 71.002 16.859 109.387 1.00 24.72 177 ALA A C 1
ATOM 1283 O O . ALA A 1 177 ? 71.584 16.007 110.061 1.00 22.47 177 ALA A O 1
ATOM 1285 N N . LEU A 1 178 ? 69.685 16.852 109.200 1.00 23.27 178 LEU A N 1
ATOM 1286 C CA . LEU A 1 178 ? 68.836 15.826 109.799 1.00 24.22 178 LEU A CA 1
ATOM 1287 C C . LEU A 1 178 ? 69.013 14.444 109.181 1.00 25.35 178 LEU A C 1
ATOM 1288 O O . LEU A 1 178 ? 68.929 13.438 109.879 1.00 28.03 178 LEU A O 1
ATOM 1293 N N . LEU A 1 179 ? 69.245 14.394 107.873 1.00 26.45 179 LEU A N 1
ATOM 1294 C CA . LEU A 1 179 ? 69.403 13.119 107.185 1.00 28.95 179 LEU A CA 1
ATOM 1295 C C . LEU A 1 179 ? 70.859 12.713 106.963 1.00 31.76 179 LEU A C 1
ATOM 1296 O O . LEU A 1 179 ? 71.131 11.606 106.499 1.00 32.87 179 LEU A O 1
ATOM 1301 N N . GLY A 1 180 ? 71.786 13.607 107.290 1.00 31.76 180 GLY A N 1
ATOM 1302 C CA . GLY A 1 180 ? 73.197 13.308 107.111 1.00 33.82 180 GLY A CA 1
ATOM 1303 C C . GLY A 1 180 ? 73.597 13.213 105.652 1.00 34.87 180 GLY A C 1
ATOM 1304 O O . GLY A 1 180 ? 74.457 12.413 105.285 1.00 36.79 180 GLY A O 1
ATOM 1305 N N . LEU A 1 181 ? 72.970 14.029 104.814 1.00 34.70 181 LEU A N 1
ATOM 1306 C CA . LEU A 1 181 ? 73.267 14.038 103.388 1.00 35.29 181 LEU A CA 1
ATOM 1307 C C . LEU A 1 181 ? 74.239 15.159 103.038 1.00 36.71 181 LEU A C 1
ATOM 1308 O O . LEU A 1 181 ? 74.385 16.124 103.788 1.00 36.98 181 LEU A O 1
ATOM 1313 N N . PRO A 1 182 ? 74.924 15.038 101.891 1.00 37.80 182 PRO A N 1
ATOM 1314 C CA . PRO A 1 182 ? 75.881 16.052 101.447 1.00 37.52 182 PRO A CA 1
ATOM 1315 C C . PRO A 1 182 ? 75.140 17.161 100.706 1.00 37.09 182 PRO A C 1
ATOM 1316 O O . PRO A 1 182 ? 74.029 16.953 100.216 1.00 37.40 182 PRO A O 1
ATOM 1320 N N . PRO A 1 183 ? 75.746 18.354 100.610 1.00 36.12 183 PRO A N 1
ATOM 1321 C CA . PRO A 1 183 ? 75.115 19.483 99.918 1.00 35.55 183 PRO A CA 1
ATOM 1322 C C . PRO A 1 183 ? 74.662 19.164 98.491 1.00 36.30 183 PRO A C 1
ATOM 1323 O O . PRO A 1 183 ? 73.613 19.629 98.046 1.00 35.25 183 PRO A O 1
ATOM 1327 N N . GLU A 1 184 ? 75.458 18.364 97.785 1.00 36.03 184 GLU A N 1
ATOM 1328 C CA . GLU A 1 184 ? 75.172 17.990 96.400 1.00 37.48 184 GLU A CA 1
ATOM 1329 C C . GLU A 1 184 ? 73.817 17.319 96.185 1.00 36.82 184 GLU A C 1
ATOM 1330 O O . GLU A 1 184 ? 73.148 17.565 95.183 1.00 36.70 184 GLU A O 1
ATOM 1336 N N . ALA A 1 185 ? 73.423 16.465 97.121 1.00 36.06 185 ALA A N 1
ATOM 1337 C CA . ALA A 1 185 ? 72.158 15.745 97.015 1.00 36.86 185 ALA A CA 1
ATOM 1338 C C . ALA A 1 185 ? 70.914 16.587 97.307 1.00 36.34 185 ALA A C 1
ATOM 1339 O O . ALA A 1 185 ? 69.872 16.402 96.672 1.00 35.98 185 ALA A O 1
ATOM 1341 N N . VAL A 1 186 ? 71.025 17.515 98.253 1.00 34.87 186 VAL A N 1
ATOM 1342 C CA . VAL A 1 186 ? 69.885 18.345 98.639 1.00 34.35 186 VAL A CA 1
ATOM 1343 C C . VAL A 1 186 ? 69.748 19.698 97.950 1.00 34.53 186 VAL A C 1
ATOM 1344 O O . VAL A 1 186 ? 68.708 20.344 98.066 1.00 33.45 186 VAL A O 1
ATOM 1348 N N . VAL A 1 187 ? 70.781 20.135 97.240 1.00 34.95 187 VAL A N 1
ATOM 1349 C CA . VAL A 1 187 ? 70.718 21.430 96.573 1.00 38.10 187 VAL A CA 1
ATOM 1350 C C . VAL A 1 187 ? 70.414 21.335 95.086 1.00 40.55 187 VAL A C 1
ATOM 1351 O O . VAL A 1 187 ? 71.008 20.532 94.369 1.00 41.63 187 VAL A O 1
ATOM 1355 N N . GLY A 1 188 ? 69.484 22.169 94.633 1.00 42.70 188 GLY A N 1
ATOM 1356 C CA . GLY A 1 188 ? 69.110 22.178 93.231 1.00 46.66 188 GLY A CA 1
ATOM 1357 C C . GLY A 1 188 ? 68.708 23.566 92.768 1.00 47.99 188 GLY A C 1
ATOM 1358 O O . GLY A 1 188 ? 68.439 24.446 93.588 1.00 50.87 188 GLY A O 1
ATOM 1359 N N . GLY A 1 194 ? 71.189 30.075 87.914 1.00 51.37 194 GLY A N 1
ATOM 1360 C CA . GLY A 1 194 ? 72.505 29.942 87.315 1.00 50.11 194 GLY A CA 1
ATOM 1361 C C . GLY A 1 194 ? 73.394 28.970 88.069 1.00 49.27 194 GLY A C 1
ATOM 1362 O O . GLY A 1 194 ? 73.142 28.666 89.236 1.00 49.18 194 GLY A O 1
ATOM 1363 N N . GLU A 1 195 ? 74.437 28.480 87.406 1.00 47.67 195 GLU A N 1
ATOM 1364 C CA . GLU A 1 195 ? 75.354 27.537 88.033 1.00 45.86 195 GLU A CA 1
ATOM 1365 C C . GLU A 1 195 ? 76.091 28.178 89.196 1.00 42.07 195 GLU A C 1
ATOM 1366 O O . GLU A 1 195 ? 76.399 27.512 90.182 1.00 40.71 195 GLU A O 1
ATOM 1372 N N . GLU A 1 196 ? 76.370 29.473 89.088 1.00 38.27 196 GLU A N 1
ATOM 1373 C CA . GLU A 1 196 ? 77.054 30.165 90.169 1.00 36.64 196 GLU A CA 1
ATOM 1374 C C . GLU A 1 196 ? 76.209 30.192 91.441 1.00 33.24 196 GLU A C 1
ATOM 1375 O O . GLU A 1 196 ? 76.743 30.032 92.548 1.00 31.09 196 GLU A O 1
ATOM 1381 N N . GLY A 1 197 ? 74.896 30.376 91.280 1.00 31.56 197 GLY A N 1
ATOM 1382 C CA . GLY A 1 197 ? 73.993 30.416 92.419 1.00 29.70 197 GLY A CA 1
ATOM 1383 C C . GLY A 1 197 ? 74.015 29.052 93.069 1.00 29.93 197 GLY A C 1
ATOM 1384 O O . GLY A 1 197 ? 74.133 28.955 94.298 1.00 28.74 197 GLY A O 1
ATOM 1385 N N . LEU A 1 198 ? 73.970 28.011 92.239 1.00 30.30 198 LEU A N 1
ATOM 1386 C CA . LEU A 1 198 ? 73.988 26.624 92.626 1.00 30.45 198 LEU A CA 1
ATOM 1387 C C . LEU A 1 198 ? 75.152 26.395 93.563 1.00 28.37 198 LEU A C 1
ATOM 1388 O O . LEU A 1 198 ? 75.012 25.842 94.646 1.00 27.28 198 LEU A O 1
ATOM 1393 N N . ARG A 1 199 ? 76.305 26.813 93.066 1.00 27.99 199 ARG A N 1
ATOM 1394 C CA . ARG A 1 199 ? 77.543 26.679 93.780 1.00 25.50 199 ARG A CA 1
ATOM 1395 C C . ARG A 1 199 ? 77.518 27.411 95.123 1.00 23.16 199 ARG A C 1
ATOM 1396 O O . ARG A 1 199 ? 77.967 26.881 96.144 1.00 20.17 199 ARG A O 1
ATOM 1404 N N . ARG A 1 200 ? 77.019 28.647 95.140 1.00 22.02 200 ARG A N 1
ATOM 1405 C CA . ARG A 1 200 ? 76.987 29.370 96.409 1.00 21.72 200 ARG A CA 1
ATOM 1406 C C . ARG A 1 200 ? 76.008 28.734 97.376 1.00 19.92 200 ARG A C 1
ATOM 1407 O O . ARG A 1 200 ? 76.239 28.743 98.567 1.00 18.41 200 ARG A O 1
ATOM 1415 N N . LYS A 1 201 ? 74.931 28.138 96.870 1.00 20.56 201 LYS A N 1
ATOM 1416 C CA . LYS A 1 201 ? 73.964 27.502 97.768 1.00 22.84 201 LYS A CA 1
ATOM 1417 C C . LYS A 1 201 ? 74.626 26.297 98.409 1.00 21.76 201 LYS A C 1
ATOM 1418 O O . LYS A 1 201 ? 74.534 26.122 99.617 1.00 21.40 201 LYS A O 1
ATOM 1424 N N . ARG A 1 202 ? 75.326 25.494 97.607 1.00 22.61 202 ARG A N 1
ATOM 1425 C CA . ARG A 1 202 ? 76.007 24.322 98.139 1.00 23.17 202 ARG A CA 1
ATOM 1426 C C . ARG A 1 202 ? 77.043 24.725 99.179 1.00 23.00 202 ARG A C 1
ATOM 1427 O O . ARG A 1 202 ? 77.182 24.068 100.216 1.00 22.61 202 ARG A O 1
ATOM 1435 N N . GLN A 1 203 ? 77.790 25.795 98.893 1.00 23.94 203 GLN A N 1
ATOM 1436 C CA . GLN A 1 203 ? 78.797 26.253 99.845 1.00 25.35 203 GLN A CA 1
ATOM 1437 C C . GLN A 1 203 ? 78.142 26.712 101.133 1.00 22.89 203 GLN A C 1
ATOM 1438 O O . GLN A 1 203 ? 78.629 26.418 102.216 1.00 23.76 203 GLN A O 1
ATOM 1444 N N . ALA A 1 204 ? 77.018 27.406 101.010 1.00 21.97 204 ALA A N 1
ATOM 1445 C CA . ALA A 1 204 ? 76.297 27.897 102.180 1.00 20.91 204 ALA A CA 1
ATOM 1446 C C . ALA A 1 204 ? 75.890 26.719 103.045 1.00 20.18 204 ALA A C 1
ATOM 1447 O O . ALA A 1 204 ? 76.035 26.759 104.264 1.00 19.97 204 ALA A O 1
ATOM 1449 N N . VAL A 1 205 ? 75.405 25.662 102.399 1.00 20.37 205 VAL A N 1
ATOM 1450 C CA . VAL A 1 205 ? 74.988 24.461 103.109 1.00 19.99 205 VAL A CA 1
ATOM 1451 C C . VAL A 1 205 ? 76.184 23.790 103.781 1.00 21.17 205 VAL A C 1
ATOM 1452 O O . VAL A 1 205 ? 76.115 23.398 104.948 1.00 22.39 205 VAL A O 1
ATOM 1456 N N . ALA A 1 206 ? 77.283 23.662 103.045 1.00 22.62 206 ALA A N 1
ATOM 1457 C CA . ALA A 1 206 ? 78.479 23.036 103.591 1.00 22.63 206 ALA A CA 1
ATOM 1458 C C . ALA A 1 206 ? 78.982 23.799 104.813 1.00 23.91 206 ALA A C 1
ATOM 1459 O O . ALA A 1 206 ? 79.406 23.196 105.795 1.00 24.35 206 ALA A O 1
ATOM 1461 N N . ARG A 1 207 ? 78.930 25.127 104.754 1.00 24.10 207 ARG A N 1
ATOM 1462 C CA . ARG A 1 207 ? 79.390 25.952 105.867 1.00 25.20 207 ARG A CA 1
ATOM 1463 C C . ARG A 1 207 ? 78.538 25.698 107.102 1.00 23.93 207 ARG A C 1
ATOM 1464 O O . ARG A 1 207 ? 79.058 25.536 108.206 1.00 24.08 207 ARG A O 1
ATOM 1472 N N . ALA A 1 208 ? 77.224 25.667 106.912 1.00 21.89 208 ALA A N 1
ATOM 1473 C CA . ALA A 1 208 ? 76.301 25.441 108.018 1.00 21.48 208 ALA A CA 1
ATOM 1474 C C . ALA A 1 208 ? 76.537 24.086 108.677 1.00 21.75 208 ALA A C 1
ATOM 1475 O O . ALA A 1 208 ? 76.575 23.980 109.902 1.00 22.04 208 ALA A O 1
ATOM 1477 N N . LEU A 1 209 ? 76.694 23.050 107.861 1.00 23.19 209 LEU A N 1
ATOM 1478 C CA . LEU A 1 209 ? 76.918 21.706 108.381 1.00 23.80 209 LEU A CA 1
ATOM 1479 C C . LEU A 1 209 ? 78.205 21.662 109.197 1.00 24.47 209 LEU A C 1
ATOM 1480 O O . LEU A 1 209 ? 78.269 21.013 110.237 1.00 23.59 209 LEU A O 1
ATOM 1485 N N . ALA A 1 210 ? 79.222 22.374 108.724 1.00 25.57 210 ALA A N 1
ATOM 1486 C CA . ALA A 1 210 ? 80.510 22.417 109.409 1.00 27.12 210 ALA A CA 1
ATOM 1487 C C . ALA A 1 210 ? 80.404 22.929 110.845 1.00 27.22 210 ALA A C 1
ATOM 1488 O O . ALA A 1 210 ? 81.254 22.618 111.679 1.00 27.14 210 ALA A O 1
ATOM 1490 N N . ARG A 1 211 ? 79.369 23.707 111.147 1.00 25.31 211 ARG A N 1
ATOM 1491 C CA . ARG A 1 211 ? 79.222 24.226 112.502 1.00 25.76 211 ARG A CA 1
ATOM 1492 C C . ARG A 1 211 ? 78.619 23.201 113.461 1.00 26.94 211 ARG A C 1
ATOM 1493 O O . ARG A 1 211 ? 78.674 23.373 114.675 1.00 27.73 211 ARG A O 1
ATOM 1501 N N . LEU A 1 212 ? 78.050 22.133 112.914 1.00 28.11 212 LEU A N 1
ATOM 1502 C CA . LEU A 1 212 ? 77.427 21.095 113.729 1.00 30.41 212 LEU A CA 1
ATOM 1503 C C . LEU A 1 212 ? 78.432 20.179 114.434 1.00 31.92 212 LEU A C 1
ATOM 1504 O O . LEU A 1 212 ? 79.557 20.010 113.973 1.00 29.47 212 LEU A O 1
ATOM 1509 N N . HIS A 1 213 ? 78.002 19.588 115.547 1.00 35.07 213 HIS A N 1
ATOM 1510 C CA . HIS A 1 213 ? 78.834 18.683 116.341 1.00 38.49 213 HIS A CA 1
ATOM 1511 C C . HIS A 1 213 ? 77.918 17.697 117.087 1.00 40.19 213 HIS A C 1
ATOM 1512 O O . HIS A 1 213 ? 76.741 17.943 117.252 1.00 39.68 213 HIS A O 1
ATOM 1519 N N . PRO A 1 214 ? 78.457 16.574 117.559 1.00 42.25 214 PRO A N 1
ATOM 1520 C CA . PRO A 1 214 ? 77.632 15.582 118.277 1.00 41.59 214 PRO A CA 1
ATOM 1521 C C . PRO A 1 214 ? 76.966 16.107 119.536 1.00 41.71 214 PRO A C 1
ATOM 1522 O O . PRO A 1 214 ? 77.445 17.055 120.140 1.00 41.68 214 PRO A O 1
ATOM 1526 N N . GLY A 1 215 ? 75.865 15.471 119.922 1.00 41.29 215 GLY A N 1
ATOM 1527 C CA . GLY A 1 215 ? 75.155 15.862 121.129 1.00 40.58 215 GLY A CA 1
ATOM 1528 C C . GLY A 1 215 ? 74.096 16.944 120.982 1.00 40.12 215 GLY A C 1
ATOM 1529 O O . GLY A 1 215 ? 73.537 17.400 121.978 1.00 40.34 215 GLY A O 1
ATOM 1530 N N . MET A 1 216 ? 73.818 17.355 119.748 1.00 37.43 216 MET A N 1
ATOM 1531 C CA . MET A 1 216 ? 72.827 18.394 119.498 1.00 35.32 216 MET A CA 1
ATOM 1532 C C . MET A 1 216 ? 71.426 17.836 119.285 1.00 33.19 216 MET A C 1
ATOM 1533 O O . MET A 1 216 ? 71.232 16.893 118.517 1.00 33.44 216 MET A O 1
ATOM 1538 N N . GLY A 1 217 ? 70.451 18.431 119.965 1.00 31.81 217 GLY A N 1
ATOM 1539 C CA . GLY A 1 217 ? 69.074 17.995 119.813 1.00 30.77 217 GLY A CA 1
ATOM 1540 C C . GLY A 1 217 ? 68.540 18.518 118.493 1.00 29.87 217 GLY A C 1
ATOM 1541 O O . GLY A 1 217 ? 69.102 19.463 117.941 1.00 27.28 217 GLY A O 1
ATOM 1542 N N . PRO A 1 218 ? 67.453 17.941 117.960 1.00 30.13 218 PRO A N 1
ATOM 1543 C CA . PRO A 1 218 ? 66.910 18.415 116.683 1.00 29.79 218 PRO A CA 1
ATOM 1544 C C . PRO A 1 218 ? 66.605 19.912 116.642 1.00 27.99 218 PRO A C 1
ATOM 1545 O O . PRO A 1 218 ? 66.793 20.558 115.610 1.00 27.08 218 PRO A O 1
ATOM 1549 N N . LEU A 1 219 ? 66.141 20.462 117.760 1.00 27.04 219 LEU A N 1
ATOM 1550 C CA . LEU A 1 219 ? 65.821 21.883 117.823 1.00 29.69 219 LEU A CA 1
ATOM 1551 C C . LEU A 1 219 ? 67.103 22.709 117.752 1.00 28.40 219 LEU A C 1
ATOM 1552 O O . LEU A 1 219 ? 67.132 23.776 117.139 1.00 26.74 219 LEU A O 1
ATOM 1557 N N . GLU A 1 220 ? 68.162 22.212 118.384 1.00 25.96 220 GLU A N 1
ATOM 1558 C CA . GLU A 1 220 ? 69.439 22.915 118.370 1.00 25.92 220 GLU A CA 1
ATOM 1559 C C . GLU A 1 220 ? 70.013 22.912 116.961 1.00 23.01 220 GLU A C 1
ATOM 1560 O O . GLU A 1 220 ? 70.614 23.889 116.524 1.00 22.70 220 GLU A O 1
ATOM 1566 N N . VAL A 1 221 ? 69.828 21.805 116.254 1.00 21.36 221 VAL A N 1
ATOM 1567 C CA . VAL A 1 221 ? 70.311 21.683 114.889 1.00 18.99 221 VAL A CA 1
ATOM 1568 C C . VAL A 1 221 ? 69.565 22.666 113.983 1.00 19.26 221 VAL A C 1
ATOM 1569 O O . VAL A 1 221 ? 70.179 23.399 113.206 1.00 17.03 221 VAL A O 1
ATOM 1573 N N . ALA A 1 222 ? 68.241 22.684 114.093 1.00 18.23 222 ALA A N 1
ATOM 1574 C CA . ALA A 1 222 ? 67.415 23.580 113.283 1.00 18.35 222 ALA A CA 1
ATOM 1575 C C . ALA A 1 222 ? 67.769 25.046 113.525 1.00 18.19 222 ALA A C 1
ATOM 1576 O O . ALA A 1 222 ? 67.817 25.849 112.593 1.00 18.03 222 ALA A O 1
ATOM 1578 N N . ALA A 1 223 ? 68.005 25.393 114.783 1.00 17.34 223 ALA A N 1
ATOM 1579 C CA . ALA A 1 223 ? 68.353 26.759 115.140 1.00 18.02 223 ALA A CA 1
ATOM 1580 C C . ALA A 1 223 ? 69.655 27.156 114.456 1.00 17.97 223 ALA A C 1
ATOM 1581 O O . ALA A 1 223 ? 69.804 28.268 113.954 1.00 18.01 223 ALA A O 1
ATOM 1583 N N . GLU A 1 224 ? 70.598 26.227 114.433 1.00 19.16 224 GLU A N 1
ATOM 1584 C CA . GLU A 1 224 ? 71.897 26.479 113.834 1.00 21.24 224 GLU A CA 1
ATOM 1585 C C . GLU A 1 224 ? 71.890 26.653 112.319 1.00 20.65 224 GLU A C 1
ATOM 1586 O O . GLU A 1 224 ? 72.551 27.546 111.792 1.00 20.08 224 GLU A O 1
ATOM 1592 N N . VAL A 1 225 ? 71.129 25.825 111.613 1.00 19.67 225 VAL A N 1
ATOM 1593 C CA . VAL A 1 225 ? 71.160 25.878 110.158 1.00 19.60 225 VAL A CA 1
ATOM 1594 C C . VAL A 1 225 ? 69.859 26.099 109.405 1.00 19.41 225 VAL A C 1
ATOM 1595 O O . VAL A 1 225 ? 69.882 26.190 108.183 1.00 19.05 225 VAL A O 1
ATOM 1599 N N . GLY A 1 226 ? 68.735 26.175 110.110 1.00 20.42 226 GLY A N 1
ATOM 1600 C CA . GLY A 1 226 ? 67.461 26.323 109.425 1.00 19.82 226 GLY A CA 1
ATOM 1601 C C . GLY A 1 226 ? 66.864 27.708 109.303 1.00 20.09 226 GLY A C 1
ATOM 1602 O O . GLY A 1 226 ? 67.580 28.710 109.241 1.00 20.04 226 GLY A O 1
ATOM 1603 N N . GLY A 1 227 ? 65.534 27.738 109.242 1.00 18.62 227 GLY A N 1
ATOM 1604 C CA . GLY A 1 227 ? 64.792 28.981 109.127 1.00 18.42 227 GLY A CA 1
ATOM 1605 C C . GLY A 1 227 ? 63.657 28.987 110.137 1.00 18.13 227 GLY A C 1
ATOM 1606 O O . GLY A 1 227 ? 63.196 27.930 110.581 1.00 15.53 227 GLY A O 1
ATOM 1607 N N . LEU A 1 228 ? 63.198 30.176 110.504 1.00 17.30 228 LEU A N 1
ATOM 1608 C CA . LEU A 1 228 ? 62.121 30.305 111.478 1.00 15.33 228 LEU A CA 1
ATOM 1609 C C . LEU A 1 228 ? 60.811 29.654 111.048 1.00 15.20 228 LEU A C 1
ATOM 1610 O O . LEU A 1 228 ? 60.160 28.988 111.851 1.00 14.46 228 LEU A O 1
ATOM 1615 N N . GLU A 1 229 ? 60.419 29.852 109.791 1.00 15.34 229 GLU A N 1
ATOM 1616 C CA . GLU A 1 229 ? 59.170 29.284 109.304 1.00 14.04 229 GLU A CA 1
ATOM 1617 C C . GLU A 1 229 ? 59.288 27.766 109.165 1.00 14.96 229 GLU A C 1
ATOM 1618 O O . GLU A 1 229 ? 58.290 27.056 109.233 1.00 15.74 229 GLU A O 1
ATOM 1624 N N . LEU A 1 230 ? 60.506 27.263 108.980 1.00 13.84 230 LEU A N 1
ATOM 1625 C CA . LEU A 1 230 ? 60.694 25.817 108.859 1.00 14.69 230 LEU A CA 1
ATOM 1626 C C . LEU A 1 230 ? 60.442 25.172 110.224 1.00 13.39 230 LEU A C 1
ATOM 1627 O O . LEU A 1 230 ? 59.850 24.095 110.320 1.00 14.56 230 LEU A O 1
ATOM 1632 N N . VAL A 1 231 ? 60.896 25.839 111.279 1.00 12.52 231 VAL A N 1
ATOM 1633 C CA . VAL A 1 231 ? 60.699 25.349 112.637 1.00 14.04 231 VAL A CA 1
ATOM 1634 C C . VAL A 1 231 ? 59.212 25.488 112.991 1.00 14.73 231 VAL A C 1
ATOM 1635 O O . VAL A 1 231 ? 58.640 24.621 113.650 1.00 13.43 231 VAL A O 1
ATOM 1639 N N . ALA A 1 232 ? 58.594 26.583 112.553 1.00 12.86 232 ALA A N 1
ATOM 1640 C CA . ALA A 1 232 ? 57.173 26.797 112.813 1.00 11.98 232 ALA A CA 1
ATOM 1641 C C . ALA A 1 232 ? 56.374 25.697 112.116 1.00 12.29 232 ALA A C 1
ATOM 1642 O O . ALA A 1 232 ? 55.367 25.216 112.641 1.00 13.27 232 ALA A O 1
ATOM 1644 N N . ILE A 1 233 ? 56.831 25.298 110.932 1.00 11.06 233 ILE A N 1
ATOM 1645 C CA . ILE A 1 233 ? 56.154 24.251 110.183 1.00 11.87 233 ILE A CA 1
ATOM 1646 C C . ILE A 1 233 ? 56.199 22.937 110.959 1.00 13.86 233 ILE A C 1
ATOM 1647 O O . ILE A 1 233 ? 55.229 22.178 110.965 1.00 13.31 233 ILE A O 1
ATOM 1652 N N . ALA A 1 234 ? 57.313 22.678 111.634 1.00 13.35 234 ALA A N 1
ATOM 1653 C CA . ALA A 1 234 ? 57.424 21.470 112.448 1.00 14.32 234 ALA A CA 1
ATOM 1654 C C . ALA A 1 234 ? 56.356 21.546 113.551 1.00 14.54 234 ALA A C 1
ATOM 1655 O O . ALA A 1 234 ? 55.731 20.541 113.899 1.00 14.52 234 ALA A O 1
ATOM 1657 N N . GLY A 1 235 ? 56.150 22.748 114.089 1.00 13.04 235 GLY A N 1
ATOM 1658 C CA . GLY A 1 235 ? 55.155 22.937 115.132 1.00 13.65 235 GLY A CA 1
ATOM 1659 C C . GLY A 1 235 ? 53.747 22.696 114.624 1.00 13.65 235 GLY A C 1
ATOM 1660 O O . GLY A 1 235 ? 52.906 22.126 115.327 1.00 14.55 235 GLY A O 1
ATOM 1661 N N . ILE A 1 236 ? 53.484 23.134 113.398 1.00 12.85 236 ILE A N 1
ATOM 1662 C CA . ILE A 1 236 ? 52.172 22.947 112.793 1.00 12.90 236 ILE A CA 1
ATOM 1663 C C . ILE A 1 236 ? 51.864 21.453 112.702 1.00 14.77 236 ILE A C 1
ATOM 1664 O O . ILE A 1 236 ? 50.773 21.015 113.078 1.00 13.63 236 ILE A O 1
ATOM 1669 N N . TYR A 1 237 ? 52.830 20.670 112.224 1.00 13.58 237 TYR A N 1
ATOM 1670 C CA . TYR A 1 237 ? 52.622 19.230 112.089 1.00 14.28 237 TYR A CA 1
ATOM 1671 C C . TYR A 1 237 ? 52.557 18.497 113.431 1.00 14.37 237 TYR A C 1
ATOM 1672 O O . TYR A 1 237 ? 51.778 17.557 113.585 1.00 16.24 237 TYR A O 1
ATOM 1681 N N . LEU A 1 238 ? 53.358 18.924 114.401 1.00 15.00 238 LEU A N 1
ATOM 1682 C CA . LEU A 1 238 ? 53.338 18.292 115.719 1.00 16.34 238 LEU A CA 1
ATOM 1683 C C . LEU A 1 238 ? 51.961 18.457 116.358 1.00 17.67 238 LEU A C 1
ATOM 1684 O O . LEU A 1 238 ? 51.438 17.535 116.991 1.00 16.23 238 LEU A O 1
ATOM 1689 N N . GLU A 1 239 ? 51.374 19.637 116.182 1.00 16.55 239 GLU A N 1
ATOM 1690 C CA . GLU A 1 239 ? 50.059 19.934 116.741 1.00 15.88 239 GLU A CA 1
ATOM 1691 C C . GLU A 1 239 ? 48.978 19.134 116.014 1.00 17.54 239 GLU A C 1
ATOM 1692 O O . GLU A 1 239 ? 48.054 18.601 116.644 1.00 17.44 239 GLU A O 1
ATOM 1698 N N . GLY A 1 240 ? 49.087 19.065 114.688 1.00 16.66 240 GLY A N 1
ATOM 1699 C CA . GLY A 1 240 ? 48.118 18.309 113.910 1.00 17.11 240 GLY A CA 1
ATOM 1700 C C . GLY A 1 240 ? 48.217 16.834 114.266 1.00 18.06 240 GLY A C 1
ATOM 1701 O O . GLY A 1 240 ? 47.208 16.137 114.375 1.00 18.53 240 GLY A O 1
ATOM 1702 N N . TYR A 1 241 ? 49.447 16.363 114.443 1.00 17.28 241 TYR A N 1
ATOM 1703 C CA . TYR A 1 241 ? 49.710 14.971 114.804 1.00 20.03 241 TYR A CA 1
ATOM 1704 C C . TYR A 1 241 ? 49.008 14.615 116.116 1.00 22.23 241 TYR A C 1
ATOM 1705 O O . TYR A 1 241 ? 48.299 13.609 116.212 1.00 22.18 241 TYR A O 1
ATOM 1714 N N . GLU A 1 242 ? 49.205 15.455 117.124 1.00 21.04 242 GLU A N 1
ATOM 1715 C CA . GLU A 1 242 ? 48.600 15.230 118.428 1.00 24.02 242 GLU A CA 1
ATOM 1716 C C . GLU A 1 242 ? 47.076 15.338 118.396 1.00 22.97 242 GLU A C 1
ATOM 1717 O O . GLU A 1 242 ? 46.390 14.713 119.203 1.00 22.61 242 GLU A O 1
ATOM 1723 N N . ALA A 1 243 ? 46.551 16.113 117.452 1.00 20.94 243 ALA A N 1
ATOM 1724 C CA . ALA A 1 243 ? 45.108 16.268 117.307 1.00 21.63 243 ALA A CA 1
ATOM 1725 C C . ALA A 1 243 ? 44.516 15.068 116.555 1.00 22.26 243 ALA A C 1
ATOM 1726 O O . ALA A 1 243 ? 43.297 14.966 116.403 1.00 24.03 243 ALA A O 1
ATOM 1728 N N . GLY A 1 244 ? 45.386 14.182 116.071 1.00 21.64 244 GLY A N 1
ATOM 1729 C CA . GLY A 1 244 ? 44.948 12.990 115.357 1.00 22.65 244 GLY A CA 1
ATOM 1730 C C . GLY A 1 244 ? 44.465 13.199 113.930 1.00 23.54 244 GLY A C 1
ATOM 1731 O O . GLY A 1 244 ? 43.722 12.378 113.395 1.00 23.96 244 GLY A O 1
ATOM 1732 N N . LEU A 1 245 ? 44.901 14.282 113.298 1.00 21.91 245 LEU A N 1
ATOM 1733 C CA . LEU A 1 245 ? 44.474 14.586 111.935 1.00 20.85 245 LEU A CA 1
ATOM 1734 C C . LEU A 1 245 ? 45.401 14.098 110.835 1.00 19.48 245 LEU A C 1
ATOM 1735 O O . LEU A 1 245 ? 46.592 13.881 111.060 1.00 19.94 245 LEU A O 1
ATOM 1740 N N . PRO A 1 246 ? 44.853 13.907 109.624 1.00 18.38 246 PRO A N 1
ATOM 1741 C CA . PRO A 1 246 ? 45.693 13.466 108.508 1.00 17.34 246 PRO A CA 1
ATOM 1742 C C . PRO A 1 246 ? 46.504 14.728 108.208 1.00 16.57 246 PRO A C 1
ATOM 1743 O O . PRO A 1 246 ? 45.951 15.832 108.229 1.00 16.74 246 PRO A O 1
ATOM 1747 N N . LEU A 1 247 ? 47.794 14.577 107.938 1.00 15.12 247 LEU A N 1
ATOM 1748 C CA . LEU A 1 247 ? 48.653 15.724 107.651 1.00 15.34 247 LEU A CA 1
ATOM 1749 C C . LEU A 1 247 ? 49.160 15.635 106.218 1.00 15.66 247 LEU A C 1
ATOM 1750 O O . LEU A 1 247 ? 49.622 14.581 105.789 1.00 16.14 247 LEU A O 1
ATOM 1755 N N . VAL A 1 248 ? 49.091 16.744 105.486 1.00 12.84 248 VAL A N 1
ATOM 1756 C CA . VAL A 1 248 ? 49.521 16.753 104.093 1.00 13.90 248 VAL A CA 1
ATOM 1757 C C . VAL A 1 248 ? 50.784 17.580 103.862 1.00 15.84 248 VAL A C 1
ATOM 1758 O O . VAL A 1 248 ? 50.872 18.744 104.268 1.00 15.26 248 VAL A O 1
ATOM 1762 N N . LEU A 1 249 ? 51.758 16.964 103.204 1.00 14.91 249 LEU A N 1
ATOM 1763 C CA . LEU A 1 249 ? 53.029 17.616 102.901 1.00 16.08 249 LEU A CA 1
ATOM 1764 C C . LEU A 1 249 ? 52.953 18.407 101.610 1.00 15.88 249 LEU A C 1
ATOM 1765 O O . LEU A 1 249 ? 52.253 18.016 100.672 1.00 16.52 249 LEU A O 1
ATOM 1770 N N . ASP A 1 250 ? 53.674 19.523 101.573 1.00 14.71 250 ASP A N 1
ATOM 1771 C CA . ASP A 1 250 ? 53.745 20.338 100.376 1.00 16.43 250 ASP A CA 1
ATOM 1772 C C . ASP A 1 250 ? 55.114 20.082 99.739 1.00 17.06 250 ASP A C 1
ATOM 1773 O O . ASP A 1 250 ? 55.507 18.926 99.552 1.00 17.71 250 ASP A O 1
ATOM 1778 N N . GLY A 1 251 ? 55.848 21.151 99.446 1.00 16.17 251 GLY A N 1
ATOM 1779 C CA . GLY A 1 251 ? 57.143 21.011 98.800 1.00 16.26 251 GLY A CA 1
ATOM 1780 C C . GLY A 1 251 ? 58.370 20.800 99.664 1.00 15.20 251 GLY A C 1
ATOM 1781 O O . GLY A 1 251 ? 58.278 20.356 100.803 1.00 16.07 251 GLY A O 1
ATOM 1782 N N . PHE A 1 252 ? 59.527 21.152 99.104 1.00 15.87 252 PHE A N 1
ATOM 1783 C CA . PHE A 1 252 ? 60.828 20.983 99.749 1.00 15.95 252 PHE A CA 1
ATOM 1784 C C . PHE A 1 252 ? 60.981 21.650 101.126 1.00 16.21 252 PHE A C 1
ATOM 1785 O O . PHE A 1 252 ? 61.337 20.984 102.102 1.00 16.03 252 PHE A O 1
ATOM 1793 N N . PRO A 1 253 ? 60.716 22.966 101.229 1.00 15.54 253 PRO A N 1
ATOM 1794 C CA . PRO A 1 253 ? 60.853 23.630 102.531 1.00 14.28 253 PRO A CA 1
ATOM 1795 C C . PRO A 1 253 ? 59.849 23.097 103.556 1.00 13.53 253 PRO A C 1
ATOM 1796 O O . PRO A 1 253 ? 60.196 22.857 104.713 1.00 13.85 253 PRO A O 1
ATOM 1800 N N . VAL A 1 254 ? 58.603 22.904 103.134 1.00 12.07 254 VAL A N 1
ATOM 1801 C CA . VAL A 1 254 ? 57.587 22.383 104.050 1.00 13.32 254 VAL A CA 1
ATOM 1802 C C . VAL A 1 254 ? 57.960 20.984 104.533 1.00 13.83 254 VAL A C 1
ATOM 1803 O O . VAL A 1 254 ? 57.821 20.661 105.710 1.00 14.60 254 VAL A O 1
ATOM 1807 N N . THR A 1 255 ? 58.442 20.154 103.618 1.00 13.46 255 THR A N 1
ATOM 1808 C CA . THR A 1 255 ? 58.821 18.798 103.970 1.00 13.84 255 THR A CA 1
ATOM 1809 C C . THR A 1 255 ? 60.050 18.796 104.870 1.00 14.99 255 THR A C 1
ATOM 1810 O O . THR A 1 255 ? 60.225 17.891 105.673 1.00 15.42 255 THR A O 1
ATOM 1814 N N . ALA A 1 256 ? 60.900 19.815 104.750 1.00 16.37 256 ALA A N 1
ATOM 1815 C CA . ALA A 1 256 ? 62.069 19.903 105.624 1.00 15.67 256 ALA A CA 1
ATOM 1816 C C . ALA A 1 256 ? 61.533 20.134 107.041 1.00 15.98 256 ALA A C 1
ATOM 1817 O O . ALA A 1 256 ? 62.062 19.600 108.017 1.00 15.20 256 ALA A O 1
ATOM 1819 N N . GLY A 1 257 ? 60.479 20.942 107.146 1.00 16.76 257 GLY A N 1
ATOM 1820 C CA . GLY A 1 257 ? 59.880 21.202 108.444 1.00 14.10 257 GLY A CA 1
ATOM 1821 C C . GLY A 1 257 ? 59.285 19.918 109.009 1.00 14.82 257 GLY A C 1
ATOM 1822 O O . GLY A 1 257 ? 59.381 19.644 110.204 1.00 15.05 257 GLY A O 1
ATOM 1823 N N . ALA A 1 258 ? 58.662 19.122 108.147 1.00 14.46 258 ALA A N 1
ATOM 1824 C CA . ALA A 1 258 ? 58.067 17.861 108.588 1.00 15.28 258 ALA A CA 1
ATOM 1825 C C . ALA A 1 258 ? 59.140 16.888 109.087 1.00 15.79 258 ALA A C 1
ATOM 1826 O O . ALA A 1 258 ? 58.908 16.134 110.033 1.00 17.30 258 ALA A O 1
ATOM 1828 N N . LEU A 1 259 ? 60.306 16.895 108.443 1.00 17.42 259 LEU A N 1
ATOM 1829 C CA . LEU A 1 259 ? 61.404 16.015 108.853 1.00 17.66 259 LEU A CA 1
ATOM 1830 C C . LEU A 1 259 ? 61.832 16.362 110.271 1.00 18.37 259 LEU A C 1
ATOM 1831 O O . LEU A 1 259 ? 62.133 15.475 111.086 1.00 16.51 259 LEU A O 1
ATOM 1836 N N . LEU A 1 260 ? 61.863 17.660 110.568 1.00 15.02 260 LEU A N 1
ATOM 1837 C CA . LEU A 1 260 ? 62.238 18.114 111.899 1.00 15.63 260 LEU A CA 1
ATOM 1838 C C . LEU 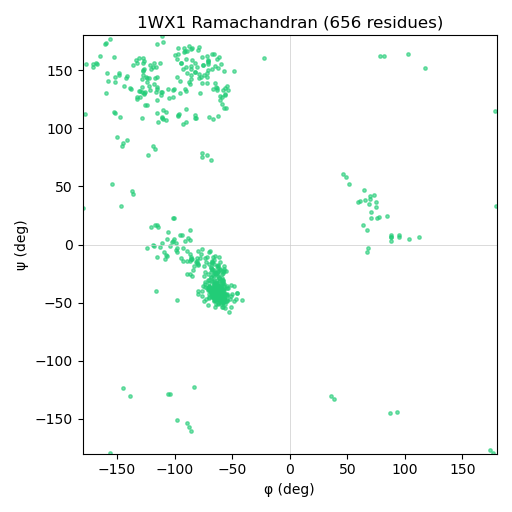A 1 260 ? 61.219 17.610 112.919 1.00 15.70 260 LEU A C 1
ATOM 1839 O O . LEU A 1 260 ? 61.585 17.122 113.992 1.00 15.56 260 LEU A O 1
ATOM 1844 N N . ALA A 1 261 ? 59.938 17.724 112.577 1.00 15.92 261 ALA A N 1
ATOM 1845 C CA . ALA A 1 261 ? 58.865 17.270 113.458 1.00 16.76 261 ALA A CA 1
ATOM 1846 C C . ALA A 1 261 ? 58.993 15.761 113.684 1.00 17.17 261 ALA A C 1
ATOM 1847 O O . ALA A 1 261 ? 58.838 15.271 114.806 1.00 16.67 261 ALA A O 1
ATOM 1849 N N . TRP A 1 262 ? 59.272 15.036 112.606 1.00 17.78 262 TRP A N 1
ATOM 1850 C CA . TRP A 1 262 ? 59.433 13.589 112.655 1.00 18.55 262 TRP A CA 1
ATOM 1851 C C . TRP A 1 262 ? 60.572 13.204 113.601 1.00 20.03 262 TRP A C 1
ATOM 1852 O O . TRP A 1 262 ? 60.451 12.262 114.388 1.00 18.35 262 TRP A O 1
ATOM 1863 N N . LYS A 1 263 ? 61.675 13.941 113.528 1.00 20.61 263 LYS A N 1
ATOM 1864 C CA . LYS A 1 263 ? 62.819 13.670 114.389 1.00 23.40 263 LYS A CA 1
ATOM 1865 C C . LYS A 1 263 ? 62.461 13.875 115.853 1.00 22.79 263 LYS A C 1
ATOM 1866 O O . LYS A 1 263 ? 63.011 13.216 116.729 1.00 22.92 263 LYS A O 1
ATOM 1872 N N . MET A 1 264 ? 61.540 14.793 116.113 1.00 21.19 264 MET A N 1
ATOM 1873 C CA . MET A 1 264 ? 61.106 15.073 117.476 1.00 22.27 264 MET A CA 1
ATOM 1874 C C . MET A 1 264 ? 60.010 14.094 117.909 1.00 22.51 264 MET A C 1
ATOM 1875 O O . MET A 1 264 ? 59.857 13.813 119.096 1.00 24.61 264 MET A O 1
ATOM 1880 N N . ALA A 1 265 ? 59.251 13.584 116.941 1.00 22.19 265 ALA A N 1
ATOM 1881 C CA . ALA A 1 265 ? 58.152 12.656 117.212 1.00 21.77 265 ALA A CA 1
ATOM 1882 C C . ALA A 1 265 ? 58.094 11.565 116.148 1.00 22.14 265 ALA A C 1
ATOM 1883 O O . ALA A 1 265 ? 57.406 11.707 115.139 1.00 20.27 265 ALA A O 1
ATOM 1885 N N . PRO A 1 266 ? 58.807 10.448 116.373 1.00 23.43 266 PRO A N 1
ATOM 1886 C CA . PRO A 1 266 ? 58.877 9.300 115.461 1.00 24.43 266 PRO A CA 1
ATOM 1887 C C . PRO A 1 266 ? 57.545 8.812 114.883 1.00 22.73 266 PRO A C 1
ATOM 1888 O O . PRO A 1 266 ? 57.460 8.487 113.696 1.00 23.84 266 PRO A O 1
ATOM 1892 N N . GLY A 1 267 ? 56.512 8.758 115.715 1.00 22.06 267 GLY A N 1
ATOM 1893 C CA . GLY A 1 267 ? 55.218 8.281 115.251 1.00 22.70 267 GLY A CA 1
ATOM 1894 C C . GLY A 1 267 ? 54.449 9.203 114.315 1.00 22.65 267 GLY A C 1
ATOM 1895 O O . GLY A 1 267 ? 53.456 8.794 113.707 1.00 20.11 267 GLY A O 1
ATOM 1896 N N . LEU A 1 268 ? 54.913 10.439 114.179 1.00 21.66 268 LEU A N 1
ATOM 1897 C CA . LEU A 1 268 ? 54.244 11.420 113.335 1.00 21.18 268 LEU A CA 1
ATOM 1898 C C . LEU A 1 268 ? 54.206 11.019 111.865 1.00 21.47 268 LEU A C 1
ATOM 1899 O O . LEU A 1 268 ? 53.302 11.412 111.123 1.00 20.42 268 LEU A O 1
ATOM 1904 N N . ARG A 1 269 ? 55.182 10.216 111.456 1.00 21.29 269 ARG A N 1
ATOM 1905 C CA . ARG A 1 269 ? 55.282 9.771 110.078 1.00 21.66 269 ARG A CA 1
ATOM 1906 C C . ARG A 1 269 ? 54.029 9.040 109.596 1.00 20.81 269 ARG A C 1
ATOM 1907 O O . ARG A 1 269 ? 53.669 9.138 108.429 1.00 17.61 269 ARG A O 1
ATOM 1915 N N . ASP A 1 270 ? 53.367 8.309 110.492 1.00 21.02 270 ASP A N 1
ATOM 1916 C CA . ASP A 1 270 ? 52.156 7.558 110.140 1.00 22.19 270 ASP A CA 1
ATOM 1917 C C . ASP A 1 270 ? 50.966 8.448 109.789 1.00 21.17 270 ASP A C 1
ATOM 1918 O O . ASP A 1 270 ? 49.991 7.981 109.201 1.00 20.17 270 ASP A O 1
ATOM 1923 N N . HIS A 1 271 ? 51.051 9.726 110.139 1.00 19.01 271 HIS A N 1
ATOM 1924 C CA . HIS A 1 271 ? 49.970 10.668 109.854 1.00 20.78 271 HIS A CA 1
ATOM 1925 C C . HIS A 1 271 ? 50.223 11.506 108.606 1.00 20.45 271 HIS A C 1
ATOM 1926 O O . HIS A 1 271 ? 49.359 12.286 108.195 1.00 18.38 271 HIS A O 1
ATOM 1933 N N . LEU A 1 272 ? 51.404 11.348 108.013 1.00 18.71 272 LEU A N 1
ATOM 1934 C CA . LEU A 1 272 ? 51.785 12.121 106.833 1.00 17.82 272 LEU A CA 1
ATOM 1935 C C . LEU A 1 272 ? 51.382 11.545 105.483 1.00 18.98 272 LEU A C 1
ATOM 1936 O O . LEU A 1 272 ? 51.468 10.338 105.246 1.00 17.40 272 LEU A O 1
ATOM 1941 N N . PHE A 1 273 ? 50.959 12.441 104.597 1.00 16.42 273 PHE A N 1
ATOM 1942 C CA . PHE A 1 273 ? 50.579 12.103 103.236 1.00 17.20 273 PHE A CA 1
ATOM 1943 C C . PHE A 1 273 ? 51.332 13.081 102.341 1.00 17.65 273 PHE A C 1
ATOM 1944 O O . PHE A 1 273 ? 51.261 14.299 102.547 1.00 17.83 273 PHE A O 1
ATOM 1952 N N . ALA A 1 274 ? 52.060 12.563 101.359 1.00 15.60 274 ALA A N 1
ATOM 1953 C CA . ALA A 1 274 ? 52.808 13.433 100.462 1.00 16.74 274 ALA A CA 1
ATOM 1954 C C . ALA A 1 274 ? 51.882 13.965 99.377 1.00 17.38 274 ALA A C 1
ATOM 1955 O O . ALA A 1 274 ? 51.449 13.219 98.491 1.00 18.48 274 ALA A O 1
ATOM 1957 N N . GLY A 1 275 ? 51.575 15.258 99.456 1.00 16.36 275 GLY A N 1
ATOM 1958 C CA . GLY A 1 275 ? 50.693 15.874 98.480 1.00 15.48 275 GLY A CA 1
ATOM 1959 C C . GLY A 1 275 ? 51.196 15.784 97.051 1.00 16.94 275 GLY A C 1
ATOM 1960 O O . GLY A 1 275 ? 50.455 15.398 96.147 1.00 17.46 275 GLY A O 1
ATOM 1961 N N . HIS A 1 276 ? 52.456 16.141 96.832 1.00 16.71 276 HIS A N 1
ATOM 1962 C CA . HIS A 1 276 ? 53.018 16.086 95.488 1.00 17.48 276 HIS A CA 1
ATOM 1963 C C . HIS A 1 276 ? 54.529 15.950 95.513 1.00 16.82 276 HIS A C 1
ATOM 1964 O O . HIS A 1 276 ? 55.148 15.876 96.575 1.00 16.81 276 HIS A O 1
ATOM 1971 N N . LEU A 1 277 ? 55.112 15.909 94.322 1.00 18.50 277 LEU A N 1
ATOM 1972 C CA . LEU A 1 277 ? 56.558 15.824 94.177 1.00 19.36 277 LEU A CA 1
ATOM 1973 C C . LEU A 1 277 ? 56.989 17.123 93.512 1.00 19.68 277 LEU A C 1
ATOM 1974 O O . LEU A 1 277 ? 56.636 17.390 92.361 1.00 19.79 277 LEU A O 1
ATOM 1979 N N . SER A 1 278 ? 57.730 17.937 94.255 1.00 19.24 278 SER A N 1
ATOM 1980 C CA . SER A 1 278 ? 58.219 19.213 93.759 1.00 20.87 278 SER A CA 1
ATOM 1981 C C . SER A 1 278 ? 59.326 18.988 92.742 1.00 21.31 278 SER A C 1
ATOM 1982 O O . SER A 1 278 ? 59.906 17.908 92.684 1.00 19.67 278 SER A O 1
ATOM 1985 N N . ARG A 1 279 ? 59.606 20.012 91.944 1.00 22.78 279 ARG A N 1
ATOM 1986 C CA . ARG A 1 279 ? 60.671 19.940 90.947 1.00 24.80 279 ARG A CA 1
ATOM 1987 C C . ARG A 1 279 ? 62.010 20.045 91.685 1.00 24.95 279 ARG A C 1
ATOM 1988 O O . ARG A 1 279 ? 63.053 19.684 91.147 1.00 26.05 279 ARG A O 1
ATOM 1996 N N . GLU A 1 280 ? 61.976 20.548 92.917 1.00 25.12 280 GLU A N 1
ATOM 1997 C CA . GLU A 1 280 ? 63.194 20.674 93.713 1.00 26.38 280 GLU A CA 1
ATOM 1998 C C . GLU A 1 280 ? 63.814 19.295 93.882 1.00 26.19 280 GLU A C 1
ATOM 1999 O O . GLU A 1 280 ? 63.192 18.388 94.424 1.00 23.75 280 GLU A O 1
ATOM 2005 N N . PRO A 1 281 ? 65.060 19.125 93.421 1.00 26.95 281 PRO A N 1
ATOM 2006 C CA . PRO A 1 281 ? 65.796 17.857 93.498 1.00 26.33 281 PRO A CA 1
ATOM 2007 C C . PRO A 1 281 ? 65.745 17.167 94.860 1.00 24.92 281 PRO A C 1
ATOM 2008 O O . PRO A 1 281 ? 65.492 15.963 94.946 1.00 25.60 281 PRO A O 1
ATOM 2012 N N . GLY A 1 282 ? 65.986 17.931 95.920 1.00 21.96 282 GLY A N 1
ATOM 2013 C CA . GLY A 1 282 ? 65.989 17.360 97.255 1.00 21.60 282 GLY A CA 1
ATOM 2014 C C . GLY A 1 282 ? 64.673 16.817 97.785 1.00 19.98 282 GLY A C 1
ATOM 2015 O O . GLY A 1 282 ? 64.666 16.054 98.750 1.00 17.95 282 GLY A O 1
ATOM 2016 N N . HIS A 1 283 ? 63.558 17.193 97.167 1.00 19.68 283 HIS A N 1
ATOM 2017 C CA . HIS A 1 283 ? 62.250 16.730 97.625 1.00 19.45 283 HIS A CA 1
ATOM 2018 C C . HIS A 1 283 ? 62.131 15.202 97.572 1.00 19.68 283 HIS A C 1
ATOM 2019 O O . HIS A 1 283 ? 61.663 14.557 98.501 1.00 17.62 283 HIS A O 1
ATOM 2026 N N . ARG A 1 284 ? 62.561 14.594 96.471 1.00 20.59 284 ARG A N 1
ATOM 2027 C CA . ARG A 1 284 ? 62.474 13.142 96.354 1.00 23.69 284 ARG A CA 1
ATOM 2028 C C . ARG A 1 284 ? 63.237 12.443 97.481 1.00 23.04 284 ARG A C 1
ATOM 2029 O O . ARG A 1 284 ? 62.773 11.435 98.016 1.00 21.82 284 ARG A O 1
ATOM 2037 N N . HIS A 1 285 ? 64.400 12.978 97.845 1.00 20.28 285 HIS A N 1
ATOM 2038 C CA . HIS A 1 285 ? 65.198 12.389 98.914 1.00 21.58 285 HIS A CA 1
ATOM 2039 C C . HIS A 1 285 ? 64.452 12.426 100.237 1.00 21.23 285 HIS A C 1
ATOM 2040 O O . HIS A 1 285 ? 64.498 11.471 101.014 1.00 18.55 285 HIS A O 1
ATOM 2047 N N . GLN A 1 286 ? 63.771 13.537 100.495 1.00 18.38 286 GLN A N 1
ATOM 2048 C CA . GLN A 1 286 ? 63.012 13.686 101.729 1.00 17.71 286 GLN A CA 1
ATOM 2049 C C . GLN A 1 286 ? 61.870 12.677 101.788 1.00 16.43 286 GLN A C 1
ATOM 2050 O O . GLN A 1 286 ? 61.651 12.035 102.816 1.00 16.80 286 GLN A O 1
ATOM 2056 N N . LEU A 1 287 ? 61.135 12.562 100.687 1.00 16.83 287 LEU A N 1
ATOM 2057 C CA . LEU A 1 287 ? 60.010 11.641 100.620 1.00 18.65 287 LEU A CA 1
ATOM 2058 C C . LEU A 1 287 ? 60.475 10.193 100.745 1.00 19.25 287 LEU A C 1
ATOM 2059 O O . LEU A 1 287 ? 59.785 9.365 101.344 1.00 20.48 287 LEU A O 1
ATOM 2064 N N . GLU A 1 288 ? 61.641 9.886 100.186 1.00 21.08 288 GLU A N 1
ATOM 2065 C CA . GLU A 1 288 ? 62.181 8.532 100.285 1.00 23.65 288 GLU A CA 1
ATOM 2066 C C . GLU A 1 288 ? 62.560 8.256 101.741 1.00 22.62 288 GLU A C 1
ATOM 2067 O O . GLU A 1 288 ? 62.302 7.173 102.261 1.00 21.71 288 GLU A O 1
ATOM 2073 N N . ALA A 1 289 ? 63.154 9.243 102.405 1.00 21.10 289 ALA A N 1
ATOM 2074 C CA . ALA A 1 289 ? 63.544 9.084 103.801 1.00 21.15 289 ALA A CA 1
ATOM 2075 C C . ALA A 1 289 ? 62.308 8.849 104.667 1.00 22.52 289 ALA A C 1
ATOM 2076 O O . ALA A 1 289 ? 62.359 8.134 105.673 1.00 20.70 289 ALA A O 1
ATOM 2078 N N . LEU A 1 290 ? 61.195 9.458 104.270 1.00 21.25 290 LEU A N 1
ATOM 2079 C CA . LEU A 1 290 ? 59.946 9.315 105.008 1.00 21.89 290 LEU A CA 1
ATOM 2080 C C . LEU A 1 290 ? 59.178 8.080 104.545 1.00 22.32 290 LEU A C 1
ATOM 2081 O O . LEU A 1 290 ? 58.242 7.644 105.209 1.00 22.65 290 LEU A O 1
ATOM 2086 N N . GLY A 1 291 ? 59.582 7.525 103.405 1.00 21.93 291 GLY A N 1
ATOM 2087 C CA . GLY A 1 291 ? 58.913 6.353 102.868 1.00 23.30 291 GLY A CA 1
ATOM 2088 C C . GLY A 1 291 ? 57.515 6.681 102.374 1.00 24.50 291 GLY A C 1
ATOM 2089 O O . GLY A 1 291 ? 56.584 5.895 102.547 1.00 23.54 291 GLY A O 1
ATOM 2090 N N . LEU A 1 292 ? 57.365 7.843 101.746 1.00 22.74 292 LEU A N 1
ATOM 2091 C CA . LEU A 1 292 ? 56.066 8.276 101.250 1.00 22.16 292 LEU A CA 1
ATOM 2092 C C . LEU A 1 292 ? 56.018 8.422 99.737 1.00 23.11 292 LEU A C 1
ATOM 2093 O O . LEU A 1 292 ? 56.985 8.858 99.110 1.00 22.27 292 LEU A O 1
ATOM 2098 N N . ARG A 1 293 ? 54.877 8.062 99.157 1.00 23.54 293 ARG A N 1
ATOM 2099 C CA . ARG A 1 293 ? 54.672 8.170 97.719 1.00 25.22 293 ARG A CA 1
ATOM 2100 C C . ARG A 1 293 ? 53.847 9.421 97.436 1.00 23.65 293 ARG A C 1
ATOM 2101 O O . ARG A 1 293 ? 52.776 9.606 98.006 1.00 23.25 293 ARG A O 1
ATOM 2109 N N . PRO A 1 294 ? 54.341 10.295 96.549 1.00 22.95 294 PRO A N 1
ATOM 2110 C CA . PRO A 1 294 ? 53.655 11.540 96.179 1.00 22.96 294 PRO A CA 1
ATOM 2111 C C . PRO A 1 294 ? 52.352 11.254 95.429 1.00 22.98 294 PRO A C 1
ATOM 2112 O O . PRO A 1 294 ? 52.321 10.429 94.515 1.00 21.91 294 PRO A O 1
ATOM 2116 N N . LEU A 1 295 ? 51.282 11.940 95.809 1.00 20.53 295 LEU A N 1
ATOM 2117 C CA . LEU A 1 295 ? 49.993 11.747 95.153 1.00 22.82 295 LEU A CA 1
ATOM 2118 C C . LEU A 1 295 ? 49.944 12.423 93.790 1.00 23.81 295 LEU A C 1
ATOM 2119 O O . LEU A 1 295 ? 49.386 11.879 92.840 1.00 26.28 295 LEU A O 1
ATOM 2124 N N . LEU A 1 296 ? 50.524 13.616 93.708 1.00 22.27 296 LEU A N 1
ATOM 2125 C CA . LEU A 1 296 ? 50.542 14.386 92.471 1.00 21.46 296 LEU A CA 1
ATOM 2126 C C . LEU A 1 296 ? 51.961 14.642 91.978 1.00 21.83 296 LEU A C 1
ATOM 2127 O O . LEU A 1 296 ? 52.904 14.698 92.766 1.00 21.78 296 LEU A O 1
ATOM 2132 N N . ASP A 1 297 ? 52.096 14.807 90.668 1.00 22.11 297 ASP A N 1
ATOM 2133 C CA . ASP A 1 297 ? 53.379 15.123 90.050 1.00 24.23 297 ASP A CA 1
ATOM 2134 C C . ASP A 1 297 ? 53.045 16.048 88.887 1.00 23.40 297 ASP A C 1
ATOM 2135 O O . ASP A 1 297 ? 52.839 15.596 87.760 1.00 23.53 297 ASP A O 1
ATOM 2140 N N . LEU A 1 298 ? 52.979 17.345 89.172 1.00 22.47 298 LEU A N 1
ATOM 2141 C CA . LEU A 1 298 ? 52.628 18.328 88.159 1.00 22.45 298 LEU A CA 1
ATOM 2142 C C . LEU A 1 298 ? 53.761 19.299 87.848 1.00 21.94 298 LEU A C 1
ATOM 2143 O O . LEU A 1 298 ? 53.534 20.353 87.260 1.00 21.66 298 LEU A O 1
ATOM 2148 N N . ASP A 1 299 ? 54.975 18.932 88.248 1.00 21.37 299 ASP A N 1
ATOM 2149 C CA . ASP A 1 299 ? 56.157 19.755 88.018 1.00 23.38 299 ASP A CA 1
ATOM 2150 C C . ASP A 1 299 ? 56.027 21.131 88.668 1.00 22.79 299 ASP A C 1
ATOM 2151 O O . ASP A 1 299 ? 56.490 22.138 88.127 1.00 23.54 299 ASP A O 1
ATOM 2156 N N . LEU A 1 300 ? 55.396 21.165 89.837 1.00 21.16 300 LEU A N 1
ATOM 2157 C CA . LEU A 1 300 ? 55.215 22.411 90.569 1.00 21.23 300 LEU A CA 1
ATOM 2158 C C . LEU A 1 300 ? 56.511 22.769 91.290 1.00 21.89 300 LEU A C 1
ATOM 2159 O O . LEU A 1 300 ? 57.253 21.893 91.730 1.00 22.57 300 LEU A O 1
ATOM 2164 N N . ALA A 1 301 ? 56.782 24.061 91.409 1.00 22.49 301 ALA A N 1
ATOM 2165 C CA . ALA A 1 301 ? 57.985 24.519 92.087 1.00 25.84 301 ALA A CA 1
ATOM 2166 C C . ALA A 1 301 ? 57.687 25.834 92.798 1.00 27.37 301 ALA A C 1
ATOM 2167 O O . ALA A 1 301 ? 58.557 26.691 92.921 1.00 31.23 301 ALA A O 1
ATOM 2169 N N . LEU A 1 302 ? 56.458 25.987 93.277 1.00 28.39 302 LEU A N 1
ATOM 2170 C CA . LEU A 1 302 ? 56.064 27.224 93.945 1.00 29.13 302 LEU A CA 1
ATOM 2171 C C . LEU A 1 302 ? 56.099 27.231 95.475 1.00 29.17 302 LEU A C 1
ATOM 2172 O O . LEU A 1 302 ? 56.638 28.162 96.074 1.00 31.20 302 LEU A O 1
ATOM 2177 N N . GLY A 1 303 ? 55.528 26.209 96.108 1.00 27.83 303 GLY A N 1
ATOM 2178 C CA . GLY A 1 303 ? 55.499 26.174 97.564 1.00 21.69 303 GLY A CA 1
ATOM 2179 C C . GLY A 1 303 ? 54.204 26.796 98.070 1.00 19.41 303 GLY A C 1
ATOM 2180 O O . GLY A 1 303 ? 53.169 26.642 97.431 1.00 15.95 303 GLY A O 1
ATOM 2181 N N . GLU A 1 304 ? 54.253 27.498 99.204 1.00 17.17 304 GLU A N 1
ATOM 2182 C CA . GLU A 1 304 ? 53.061 28.140 99.772 1.00 16.77 304 GLU A CA 1
ATOM 2183 C C . GLU A 1 304 ? 52.041 27.116 100.280 1.00 15.77 304 GLU A C 1
ATOM 2184 O O . GLU A 1 304 ? 51.014 27.493 100.836 1.00 16.84 304 GLU A O 1
ATOM 2190 N N . GLY A 1 305 ? 52.318 25.832 100.087 1.00 16.16 305 GLY A N 1
ATOM 2191 C CA . GLY A 1 305 ? 51.374 24.806 100.501 1.00 13.63 305 GLY A CA 1
ATOM 2192 C C . GLY A 1 305 ? 50.477 24.411 99.332 1.00 16.17 305 GLY A C 1
ATOM 2193 O O . GLY A 1 305 ? 49.541 23.616 99.485 1.00 15.13 305 GLY A O 1
ATOM 2194 N N . THR A 1 306 ? 50.785 24.943 98.151 1.00 15.06 306 THR A N 1
ATOM 2195 C CA . THR A 1 306 ? 49.991 24.683 96.952 1.00 15.96 306 THR A CA 1
ATOM 2196 C C . THR A 1 306 ? 49.804 23.217 96.599 1.00 16.55 306 THR A C 1
ATOM 2197 O O . THR A 1 306 ? 48.682 22.787 96.323 1.00 15.67 306 THR A O 1
ATOM 2201 N N . GLY A 1 307 ? 50.895 22.456 96.591 1.00 15.74 307 GLY A N 1
ATOM 2202 C CA . GLY A 1 307 ? 50.802 21.048 96.249 1.00 15.60 307 GLY A CA 1
ATOM 2203 C C . GLY A 1 307 ? 49.965 20.271 97.245 1.00 16.33 307 GLY A C 1
ATOM 2204 O O . GLY A 1 307 ? 49.179 19.403 96.865 1.00 16.57 307 GLY A O 1
ATOM 2205 N N . ALA A 1 308 ? 50.133 20.583 98.526 1.00 14.17 308 ALA A N 1
ATOM 2206 C CA . ALA A 1 308 ? 49.382 19.916 99.572 1.00 13.79 308 ALA A CA 1
ATOM 2207 C C . ALA A 1 308 ? 47.887 20.173 99.428 1.00 14.67 308 ALA A C 1
ATOM 2208 O O . ALA A 1 308 ? 47.076 19.257 99.569 1.00 14.47 308 ALA A O 1
ATOM 2210 N N . VAL A 1 309 ? 47.526 21.425 99.158 1.00 15.74 309 VAL A N 1
ATOM 2211 C CA . VAL A 1 309 ? 46.124 21.800 99.013 1.00 14.72 309 VAL A CA 1
ATOM 2212 C C . VAL A 1 309 ? 45.483 21.155 97.785 1.00 17.06 309 VAL A C 1
ATOM 2213 O O . VAL A 1 309 ? 44.322 20.733 97.831 1.00 14.99 309 VAL A O 1
ATOM 2217 N N . LEU A 1 310 ? 46.238 21.067 96.694 1.00 17.31 310 LEU A N 1
ATOM 2218 C CA . LEU A 1 310 ? 45.734 20.441 95.475 1.00 18.41 310 LEU A CA 1
ATOM 2219 C C . LEU A 1 310 ? 45.448 18.959 95.708 1.00 18.88 310 LEU A C 1
ATOM 2220 O O . LEU A 1 310 ? 44.619 18.362 95.023 1.00 17.24 310 LEU A O 1
ATOM 2225 N N . ALA A 1 311 ? 46.136 18.364 96.678 1.00 18.56 311 ALA A N 1
ATOM 2226 C CA . ALA A 1 311 ? 45.948 16.944 96.977 1.00 17.45 311 ALA A CA 1
ATOM 2227 C C . ALA A 1 311 ? 44.791 16.643 97.928 1.00 19.33 311 ALA A C 1
ATOM 2228 O O . ALA A 1 311 ? 44.389 15.485 98.072 1.00 17.64 311 ALA A O 1
ATOM 2230 N N . MET A 1 312 ? 44.242 17.667 98.572 1.00 17.97 312 MET A N 1
ATOM 2231 C CA . MET A 1 312 ? 43.156 17.429 99.518 1.00 17.71 312 MET A CA 1
ATOM 2232 C C . MET A 1 312 ? 41.927 16.769 98.901 1.00 16.67 312 MET A C 1
ATOM 2233 O O . MET A 1 312 ? 41.348 15.866 99.502 1.00 16.62 312 MET A O 1
ATOM 2238 N N . PRO A 1 313 ? 41.505 17.207 97.701 1.00 16.87 313 PRO A N 1
ATOM 2239 C CA . PRO A 1 313 ? 40.325 16.562 97.108 1.00 17.09 313 PRO A CA 1
ATOM 2240 C C . PRO A 1 313 ? 40.582 15.070 96.868 1.00 16.96 313 PRO A C 1
ATOM 2241 O O . PRO A 1 313 ? 39.663 14.255 96.929 1.00 15.64 313 PRO A O 1
ATOM 2245 N N . LEU A 1 314 ? 41.835 14.716 96.590 1.00 17.23 314 LEU A N 1
ATOM 2246 C CA . LEU A 1 314 ? 42.180 13.313 96.375 1.00 18.50 314 LEU A CA 1
ATOM 2247 C C . LEU A 1 314 ? 42.052 12.552 97.687 1.00 18.35 314 LEU A C 1
ATOM 2248 O O . LEU A 1 314 ? 41.591 11.411 97.706 1.00 18.17 314 LEU A O 1
ATOM 2253 N N . LEU A 1 315 ? 42.458 13.180 98.790 1.00 17.22 315 LEU A N 1
ATOM 2254 C CA . LEU A 1 315 ? 42.350 12.523 100.085 1.00 17.99 315 LEU A CA 1
ATOM 2255 C C . LEU A 1 315 ? 40.883 12.286 100.431 1.00 17.95 315 LEU A C 1
ATOM 2256 O O . LEU A 1 315 ? 40.525 11.243 100.981 1.00 16.15 315 LEU A O 1
ATOM 2261 N N . ARG A 1 316 ? 40.031 13.255 100.107 1.00 17.20 316 ARG A N 1
ATOM 2262 C CA . ARG A 1 316 ? 38.601 13.123 100.387 1.00 17.40 316 ARG A CA 1
ATOM 2263 C C . ARG A 1 316 ? 38.013 11.992 99.550 1.00 16.83 316 ARG A C 1
ATOM 2264 O O . ARG A 1 316 ? 37.222 11.189 100.043 1.00 17.30 316 ARG A O 1
ATOM 2272 N N . ALA A 1 317 ? 38.407 11.937 98.283 1.00 15.54 317 ALA A N 1
ATOM 2273 C CA . ALA A 1 317 ? 37.932 10.893 97.380 1.00 17.28 317 ALA A CA 1
ATOM 2274 C C . ALA A 1 317 ? 38.344 9.528 97.914 1.00 17.40 317 ALA A C 1
ATOM 2275 O O . ALA A 1 317 ? 37.556 8.584 97.914 1.00 16.76 317 ALA A O 1
ATOM 2277 N N . ALA A 1 318 ? 39.591 9.429 98.361 1.00 17.23 318 ALA A N 1
ATOM 2278 C CA . ALA A 1 318 ? 40.113 8.183 98.902 1.00 16.76 318 ALA A CA 1
ATOM 2279 C C . ALA A 1 318 ? 39.264 7.710 100.083 1.00 16.84 318 ALA A C 1
ATOM 2280 O O . ALA A 1 318 ? 38.920 6.532 100.180 1.00 17.44 318 ALA A O 1
ATOM 2282 N N . ALA A 1 319 ? 38.923 8.630 100.978 1.00 17.44 319 ALA A N 1
ATOM 2283 C CA . ALA A 1 319 ? 38.112 8.281 102.142 1.00 20.09 319 ALA A CA 1
ATOM 2284 C C . ALA A 1 319 ? 36.756 7.703 101.731 1.00 19.76 319 ALA A C 1
ATOM 2285 O O . ALA A 1 319 ? 36.261 6.767 102.357 1.00 20.52 319 ALA A O 1
ATOM 2287 N N . ARG A 1 320 ? 36.166 8.256 100.672 1.00 20.47 320 ARG A N 1
ATOM 2288 C CA . ARG A 1 320 ? 34.865 7.799 100.186 1.00 19.34 320 ARG A CA 1
ATOM 2289 C C . ARG A 1 320 ? 34.883 6.394 99.576 1.00 19.51 320 ARG A C 1
ATOM 2290 O O . ARG A 1 320 ? 33.837 5.756 99.454 1.00 18.87 320 ARG A O 1
ATOM 2298 N N . ILE A 1 321 ? 36.056 5.910 99.184 1.00 17.45 321 ILE A N 1
ATOM 2299 C CA . ILE A 1 321 ? 36.141 4.574 98.596 1.00 18.78 321 ILE A CA 1
ATOM 2300 C C . ILE A 1 321 ? 35.515 3.538 99.519 1.00 18.71 321 ILE A C 1
ATOM 2301 O O . ILE A 1 321 ? 34.770 2.665 99.073 1.00 18.74 321 ILE A O 1
ATOM 2306 N N . LEU A 1 322 ? 35.813 3.647 100.809 1.00 19.28 322 LEU A N 1
ATOM 2307 C CA . LEU A 1 322 ? 35.299 2.706 101.796 1.00 19.47 322 LEU A CA 1
ATOM 2308 C C . LEU A 1 322 ? 33.795 2.843 102.030 1.00 21.08 322 LEU A C 1
ATOM 2309 O O . LEU A 1 322 ? 33.193 2.036 102.735 1.00 20.95 322 LEU A O 1
ATOM 2314 N N . HIS A 1 323 ? 33.193 3.861 101.424 1.00 20.53 323 HIS A N 1
ATOM 2315 C CA . HIS A 1 323 ? 31.759 4.075 101.544 1.00 20.86 323 HIS A CA 1
ATOM 2316 C C . HIS A 1 323 ? 31.038 3.377 100.386 1.00 22.08 323 HIS A C 1
ATOM 2317 O O . HIS A 1 323 ? 29.808 3.379 100.312 1.00 21.11 323 HIS A O 1
ATOM 2324 N N . MET A 1 324 ? 31.811 2.786 99.480 1.00 20.81 324 MET A N 1
ATOM 2325 C CA . MET A 1 324 ? 31.236 2.055 98.356 1.00 22.69 324 MET A CA 1
ATOM 2326 C C . MET A 1 324 ? 30.543 0.827 98.929 1.00 24.15 324 MET A C 1
ATOM 2327 O O . MET A 1 324 ? 30.791 0.441 100.073 1.00 24.70 324 MET A O 1
ATOM 2332 N N . ALA A 1 325 ? 29.683 0.210 98.130 1.00 24.67 325 ALA A N 1
ATOM 2333 C CA . ALA A 1 325 ? 28.991 -0.997 98.563 1.00 26.00 325 ALA A CA 1
ATOM 2334 C C . ALA A 1 325 ? 29.895 -2.187 98.264 1.00 25.92 325 ALA A C 1
ATOM 2335 O O . ALA A 1 325 ? 30.712 -2.134 97.339 1.00 25.70 325 ALA A O 1
ATOM 2337 N N . THR A 1 326 ? 29.769 -3.249 99.052 1.00 26.51 326 THR A N 1
ATOM 2338 C CA . THR A 1 326 ? 30.560 -4.451 98.820 1.00 28.20 326 THR A CA 1
ATOM 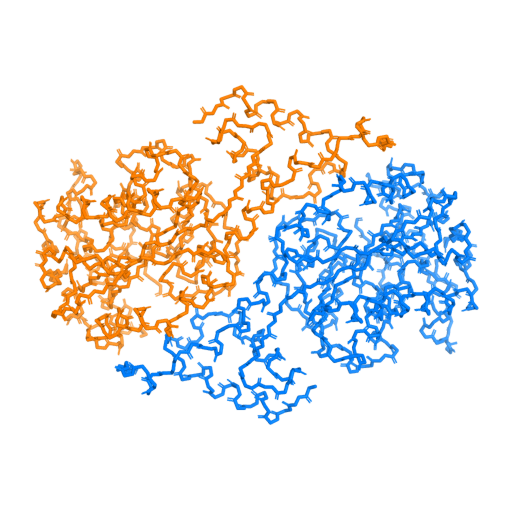2339 C C . THR A 1 326 ? 29.749 -5.330 97.870 1.00 29.41 326 THR A C 1
ATOM 2340 O O . THR A 1 326 ? 28.563 -5.079 97.655 1.00 28.79 326 THR A O 1
ATOM 2344 N N . PHE A 1 327 ? 30.385 -6.350 97.303 1.00 32.37 327 PHE A N 1
ATOM 2345 C CA . PHE A 1 327 ? 29.702 -7.261 96.385 1.00 35.23 327 PHE A CA 1
ATOM 2346 C C . PHE A 1 327 ? 28.428 -7.794 97.032 1.00 37.62 327 PHE A C 1
ATOM 2347 O O . PHE A 1 327 ? 27.353 -7.794 96.425 1.00 37.45 327 PHE A O 1
ATOM 2355 N N . GLN A 1 328 ? 28.563 -8.230 98.279 1.00 38.68 328 GLN A N 1
ATOM 2356 C CA . GLN A 1 328 ? 27.449 -8.785 99.031 1.00 40.17 328 GLN A CA 1
ATOM 2357 C C . GLN A 1 328 ? 26.360 -7.754 99.286 1.00 39.70 328 GLN A C 1
ATOM 2358 O O . GLN A 1 328 ? 25.172 -8.066 99.214 1.00 40.54 328 GLN A O 1
ATOM 2364 N N . GLU A 1 329 ? 26.769 -6.522 99.573 1.00 39.06 329 GLU A N 1
ATOM 2365 C CA . GLU A 1 329 ? 25.829 -5.439 99.846 1.00 37.09 329 GLU A CA 1
ATOM 2366 C C . GLU A 1 329 ? 25.060 -4.975 98.613 1.00 36.98 329 GLU A C 1
ATOM 2367 O O . GLU A 1 329 ? 23.879 -4.634 98.703 1.00 36.29 329 GLU A O 1
ATOM 2373 N N . ALA A 1 330 ? 25.731 -4.963 97.465 1.00 35.34 330 ALA A N 1
ATOM 2374 C CA . ALA A 1 330 ? 25.112 -4.509 96.223 1.00 35.86 330 ALA A CA 1
ATOM 2375 C C . ALA A 1 330 ? 24.488 -5.624 95.395 1.00 35.97 330 ALA A C 1
ATOM 2376 O O . ALA A 1 330 ? 23.726 -5.353 94.472 1.00 37.79 330 ALA A O 1
ATOM 2378 N N . GLY A 1 331 ? 24.810 -6.872 95.718 1.00 36.77 331 GLY A N 1
ATOM 2379 C CA . GLY A 1 331 ? 24.261 -7.981 94.959 1.00 37.42 331 GLY A CA 1
ATOM 2380 C C . GLY A 1 331 ? 24.915 -8.085 93.594 1.00 38.35 331 GLY A C 1
ATOM 2381 O O . GLY A 1 331 ? 24.247 -8.298 92.579 1.00 38.10 331 GLY A O 1
ATOM 2382 N N . VAL A 1 332 ? 26.232 -7.914 93.571 1.00 38.48 332 VAL A N 1
ATOM 2383 C CA . VAL A 1 332 ? 27.001 -7.999 92.337 1.00 38.27 332 VAL A CA 1
ATOM 2384 C C . VAL A 1 332 ? 27.759 -9.322 92.365 1.00 39.96 332 VAL A C 1
ATOM 2385 O O . VAL A 1 332 ? 28.351 -9.672 93.385 1.00 39.39 332 VAL A O 1
ATOM 2389 N N . SER A 1 333 ? 27.722 -10.057 91.254 1.00 41.99 333 SER A N 1
ATOM 2390 C CA . SER A 1 333 ? 28.396 -11.356 91.136 1.00 45.62 333 SER A CA 1
ATOM 2391 C C . SER A 1 333 ? 29.906 -11.129 91.097 1.00 48.27 333 SER A C 1
ATOM 2392 O O . SER A 1 333 ? 30.356 -10.075 90.682 1.00 48.33 333 SER A O 1
ATOM 2395 N N . ARG A 1 334 ? 30.700 -12.134 91.459 1.00 51.57 334 ARG A N 1
ATOM 2396 C CA . ARG A 1 334 ? 32.143 -11.943 91.535 1.00 54.78 334 ARG A CA 1
ATOM 2397 C C . ARG A 1 334 ? 32.883 -12.709 90.463 1.00 56.83 334 ARG A C 1
ATOM 2398 O O . ARG A 1 334 ? 32.271 -13.398 89.637 1.00 56.86 334 ARG A O 1
ATOM 2406 N N . GLY A 1 335 ? 34.204 -12.587 90.455 1.00 59.29 335 GLY A N 1
ATOM 2407 C CA . GLY A 1 335 ? 35.008 -13.335 89.521 1.00 61.97 335 GLY A CA 1
ATOM 2408 C C . GLY A 1 335 ? 36.380 -13.763 90.004 1.00 63.76 335 GLY A C 1
ATOM 2409 O O . GLY A 1 335 ? 36.627 -14.997 90.093 1.00 65.14 335 GLY A O 1
ATOM 2411 N N . MET B 1 1 ? 37.552 27.804 70.384 1.00 62.49 1 MET B N 1
ATOM 2412 C CA . MET B 1 1 ? 38.830 28.352 70.925 1.00 61.80 1 MET B CA 1
ATOM 2413 C C . MET B 1 1 ? 39.013 29.796 70.470 1.00 61.14 1 MET B C 1
ATOM 2414 O O . MET B 1 1 ? 38.794 30.120 69.303 1.00 61.21 1 MET B O 1
ATOM 2419 N N . ASP B 1 2 ? 39.417 30.661 71.393 1.00 59.48 2 ASP B N 1
ATOM 2420 C CA . ASP B 1 2 ? 39.615 32.070 71.076 1.00 58.26 2 ASP B CA 1
ATOM 2421 C C . ASP B 1 2 ? 41.117 32.416 71.038 1.00 57.57 2 ASP B C 1
ATOM 2422 O O . ASP B 1 2 ? 41.765 32.488 72.065 1.00 56.40 2 ASP B O 1
ATOM 2427 N N . PRO B 1 3 ? 41.674 32.631 69.845 1.00 56.85 3 PRO B N 1
ATOM 2428 C CA . PRO B 1 3 ? 43.091 32.966 69.689 1.00 55.53 3 PRO B CA 1
ATOM 2429 C C . PRO B 1 3 ? 43.510 34.213 70.450 1.00 53.80 3 PRO B C 1
ATOM 2430 O O . PRO B 1 3 ? 44.566 34.232 71.076 1.00 53.78 3 PRO B O 1
ATOM 2434 N N . GLU B 1 4 ? 42.680 35.250 70.395 1.00 52.54 4 GLU B N 1
ATOM 2435 C CA . GLU B 1 4 ? 42.968 36.499 71.093 1.00 50.89 4 GLU B CA 1
ATOM 2436 C C . GLU B 1 4 ? 43.030 36.290 72.605 1.00 49.04 4 GLU B C 1
ATOM 2437 O O . GLU B 1 4 ? 43.988 36.707 73.258 1.00 48.58 4 GLU B O 1
ATOM 2443 N N . VAL B 1 5 ? 42.000 35.651 73.153 1.00 46.27 5 VAL B N 1
ATOM 2444 C CA . VAL B 1 5 ? 41.937 35.383 74.582 1.00 43.82 5 VAL B CA 1
ATOM 2445 C C . VAL B 1 5 ? 43.169 34.609 75.033 1.00 42.28 5 VAL B C 1
ATOM 2446 O O . VAL B 1 5 ? 43.749 34.909 76.075 1.00 41.71 5 VAL B O 1
ATOM 2450 N N . PHE B 1 6 ? 43.569 33.618 74.244 1.00 40.33 6 PHE B N 1
ATOM 2451 C CA . PHE B 1 6 ? 44.739 32.818 74.578 1.00 38.30 6 PHE B CA 1
ATOM 2452 C C . PHE B 1 6 ? 45.972 33.705 74.711 1.00 38.37 6 PHE B C 1
ATOM 2453 O O . PHE B 1 6 ? 46.759 33.554 75.646 1.00 36.86 6 PHE B O 1
ATOM 2461 N N . ALA B 1 7 ? 46.139 34.622 73.761 1.00 36.51 7 ALA B N 1
ATOM 2462 C CA . ALA B 1 7 ? 47.278 35.531 73.764 1.00 35.89 7 ALA B CA 1
ATOM 2463 C C . ALA B 1 7 ? 47.243 36.442 74.984 1.00 34.56 7 ALA B C 1
ATOM 2464 O O . ALA B 1 7 ? 48.273 36.695 75.608 1.00 35.31 7 ALA B O 1
ATOM 2466 N N . GLN B 1 8 ? 46.057 36.941 75.315 1.00 33.43 8 GLN B N 1
ATOM 2467 C CA . GLN B 1 8 ? 45.904 37.820 76.464 1.00 33.82 8 GLN B CA 1
ATOM 2468 C C . GLN B 1 8 ? 46.178 37.024 77.740 1.00 32.15 8 GLN B C 1
ATOM 2469 O O . GLN B 1 8 ? 46.840 37.509 78.656 1.00 31.45 8 GLN B O 1
ATOM 2475 N N . ALA B 1 9 ? 45.672 35.796 77.781 1.00 29.53 9 ALA B N 1
ATOM 2476 C CA . ALA B 1 9 ? 45.863 34.918 78.927 1.00 29.74 9 ALA B CA 1
ATOM 2477 C C . ALA B 1 9 ? 47.347 34.613 79.110 1.00 29.08 9 ALA B C 1
ATOM 2478 O O . ALA B 1 9 ? 47.851 34.584 80.230 1.00 27.60 9 ALA B O 1
ATOM 2480 N N . ARG B 1 10 ? 48.040 34.382 78.001 1.00 28.47 10 ARG B N 1
ATOM 2481 C CA . ARG B 1 10 ? 49.467 34.091 78.039 1.00 30.59 10 ARG B CA 1
ATOM 2482 C C . ARG B 1 10 ? 50.217 35.266 78.657 1.00 29.93 10 ARG B C 1
ATOM 2483 O O . ARG B 1 10 ? 51.122 35.077 79.470 1.00 27.54 10 ARG B O 1
ATOM 2491 N N . LEU B 1 11 ? 49.836 36.481 78.271 1.00 29.77 11 LEU B N 1
ATOM 2492 C CA . LEU B 1 11 ? 50.485 37.675 78.803 1.00 30.46 11 LEU B CA 1
ATOM 2493 C C . LEU B 1 11 ? 50.234 37.809 80.301 1.00 29.07 11 LEU B C 1
ATOM 2494 O O . LEU B 1 11 ? 51.152 38.114 81.066 1.00 27.92 11 LEU B O 1
ATOM 2499 N N . ARG B 1 12 ? 48.995 37.582 80.723 1.00 26.64 12 ARG B N 1
ATOM 2500 C CA . ARG B 1 12 ? 48.683 37.685 82.141 1.00 25.72 12 ARG B CA 1
ATOM 2501 C C . ARG B 1 12 ? 49.471 36.637 82.927 1.00 24.87 12 ARG B C 1
ATOM 2502 O O . ARG B 1 12 ? 50.055 36.944 83.966 1.00 26.96 12 ARG B O 1
ATOM 2510 N N . MET B 1 13 ? 49.492 35.406 82.426 1.00 23.72 13 MET B N 1
ATOM 2511 C CA . MET B 1 13 ? 50.214 34.319 83.086 1.00 24.25 13 MET B CA 1
ATOM 2512 C C . MET B 1 13 ? 51.657 34.723 83.394 1.00 24.89 13 MET B C 1
ATOM 2513 O O . MET B 1 13 ? 52.157 34.479 84.491 1.00 23.60 13 MET B O 1
ATOM 2518 N N . ASP B 1 14 ? 52.318 35.347 82.423 1.00 25.19 14 ASP B N 1
ATOM 2519 C CA . ASP B 1 14 ? 53.706 35.773 82.587 1.00 26.93 14 ASP B CA 1
ATOM 2520 C C . ASP B 1 14 ? 53.867 36.886 83.621 1.00 25.97 14 ASP B C 1
ATOM 2521 O O . ASP B 1 14 ? 54.983 37.211 84.016 1.00 27.43 14 ASP B O 1
ATOM 2526 N N . GLN B 1 15 ? 52.751 37.464 84.054 1.00 24.27 15 GLN B N 1
ATOM 2527 C CA . GLN B 1 15 ? 52.768 38.553 85.029 1.00 24.71 15 GLN B CA 1
ATOM 2528 C C . GLN B 1 15 ? 52.241 38.166 86.414 1.00 22.87 15 GLN B C 1
ATOM 2529 O O . GLN B 1 15 ? 52.300 38.966 87.346 1.00 20.63 15 GLN B O 1
ATOM 2535 N N . LEU B 1 16 ? 51.715 36.953 86.549 1.00 20.81 16 LEU B N 1
ATOM 2536 C CA . LEU B 1 16 ? 51.178 36.513 87.834 1.00 21.20 16 LEU B CA 1
ATOM 2537 C C . LEU B 1 16 ? 52.272 36.419 88.892 1.00 19.61 16 LEU B C 1
ATOM 2538 O O . LEU B 1 16 ? 53.439 36.208 88.572 1.00 20.87 16 LEU B O 1
ATOM 2543 N N . THR B 1 17 ? 51.882 36.566 90.154 1.00 20.51 17 THR B N 1
ATOM 2544 C CA . THR B 1 17 ? 52.831 36.525 91.261 1.00 20.69 17 THR B CA 1
ATOM 2545 C C . THR B 1 17 ? 53.329 35.131 91.639 1.00 21.68 17 THR B C 1
ATOM 2546 O O . THR B 1 17 ? 52.890 34.542 92.623 1.00 21.73 17 THR B O 1
ATOM 2550 N N . LYS B 1 18 ? 54.269 34.631 90.846 1.00 21.99 18 LYS B N 1
ATOM 2551 C CA . LYS B 1 18 ? 54.888 33.322 91.046 1.00 23.55 18 LYS B CA 1
ATOM 2552 C C . LYS B 1 18 ? 56.047 33.286 90.059 1.00 23.62 18 LYS B C 1
ATOM 2553 O O . LYS B 1 18 ? 55.998 33.953 89.027 1.00 23.42 18 LYS B O 1
ATOM 2559 N N . PRO B 1 19 ? 57.104 32.512 90.355 1.00 23.53 19 PRO B N 1
ATOM 2560 C CA . PRO B 1 19 ? 58.229 32.459 89.416 1.00 23.86 19 PRO B CA 1
ATOM 2561 C C . PRO B 1 19 ? 57.784 31.874 88.076 1.00 24.89 19 PRO B C 1
ATOM 2562 O O . PRO B 1 19 ? 56.764 31.190 87.994 1.00 22.56 19 PRO B O 1
ATOM 2566 N N . PRO B 1 20 ? 58.549 32.136 87.008 1.00 26.85 20 PRO B N 1
ATOM 2567 C CA . PRO B 1 20 ? 58.196 31.611 85.687 1.00 25.62 20 PRO B CA 1
ATOM 2568 C C . PRO B 1 20 ? 58.070 30.091 85.718 1.00 25.01 20 PRO B C 1
ATOM 2569 O O . PRO B 1 20 ? 58.959 29.397 86.199 1.00 23.76 20 PRO B O 1
ATOM 2573 N N . ARG B 1 21 ? 56.950 29.585 85.218 1.00 25.70 21 ARG B N 1
ATOM 2574 C CA . ARG B 1 21 ? 56.716 28.148 85.152 1.00 26.37 21 ARG B CA 1
ATOM 2575 C C . ARG B 1 21 ? 56.642 27.432 86.499 1.00 24.48 21 ARG B C 1
ATOM 2576 O O . ARG B 1 21 ? 56.725 26.208 86.560 1.00 22.68 21 ARG B O 1
ATOM 2584 N N . ALA B 1 22 ? 56.458 28.192 87.574 1.00 21.51 22 ALA B N 1
ATOM 2585 C CA . ALA B 1 22 ? 56.376 27.611 88.916 1.00 20.74 22 ALA B CA 1
ATOM 2586 C C . ALA B 1 22 ? 55.153 26.722 89.144 1.00 19.51 22 ALA B C 1
ATOM 2587 O O . ALA B 1 22 ? 55.168 25.887 90.045 1.00 18.22 22 ALA B O 1
ATOM 2589 N N . LEU B 1 23 ? 54.096 26.900 88.352 1.00 19.39 23 LEU B N 1
ATOM 2590 C CA . LEU B 1 23 ? 52.897 26.077 88.516 1.00 19.56 23 LEU B CA 1
ATOM 2591 C C . LEU B 1 23 ? 52.838 24.955 87.473 1.00 20.24 23 LEU B C 1
ATOM 2592 O O . LEU B 1 23 ? 51.773 24.412 87.166 1.00 18.53 23 LEU B O 1
ATOM 2597 N N . GLY B 1 24 ? 54.016 24.622 86.952 1.00 19.56 24 GLY B N 1
ATOM 2598 C CA . GLY B 1 24 ? 54.175 23.551 85.985 1.00 20.27 24 GLY B CA 1
ATOM 2599 C C . GLY B 1 24 ? 53.090 23.317 84.955 1.00 20.62 24 GLY B C 1
ATOM 2600 O O . GLY B 1 24 ? 52.640 24.244 84.287 1.00 20.85 24 GLY B O 1
ATOM 2601 N N . TYR B 1 25 ? 52.666 22.062 84.836 1.00 21.45 25 TYR B N 1
ATOM 2602 C CA . TYR B 1 25 ? 51.658 21.672 83.856 1.00 22.80 25 TYR B CA 1
ATOM 2603 C C . TYR B 1 25 ? 50.316 22.374 83.982 1.00 22.88 25 TYR B C 1
ATOM 2604 O O . TYR B 1 25 ? 49.579 22.491 83.001 1.00 23.67 25 TYR B O 1
ATOM 2613 N N . LEU B 1 26 ? 49.989 22.846 85.180 1.00 21.64 26 LEU B N 1
ATOM 2614 C CA . LEU B 1 26 ? 48.714 23.517 85.375 1.00 20.33 26 LEU B CA 1
ATOM 2615 C C . LEU B 1 26 ? 48.631 24.843 84.632 1.00 21.02 26 LEU B C 1
ATOM 2616 O O . LEU B 1 26 ? 47.537 25.332 84.356 1.00 19.69 26 LEU B O 1
ATOM 2621 N N . GLU B 1 27 ? 49.780 25.426 84.307 1.00 21.87 27 GLU B N 1
ATOM 2622 C CA . GLU B 1 27 ? 49.784 26.692 83.581 1.00 22.96 27 GLU B CA 1
ATOM 2623 C C . GLU B 1 27 ? 49.211 26.494 82.175 1.00 21.54 27 GLU B C 1
ATOM 2624 O O . GLU B 1 27 ? 48.397 27.287 81.713 1.00 20.31 27 GLU B O 1
ATOM 2630 N N . GLU B 1 28 ? 49.636 25.427 81.506 1.00 22.44 28 GLU B N 1
ATOM 2631 C CA . GLU B 1 28 ? 49.146 25.126 80.166 1.00 25.19 28 GLU B CA 1
ATOM 2632 C C . GLU B 1 28 ? 47.647 24.845 80.226 1.00 23.11 28 GLU B C 1
ATOM 2633 O O . GLU B 1 28 ? 46.889 25.271 79.358 1.00 22.37 28 GLU B O 1
ATOM 2639 N N . VAL B 1 29 ? 47.228 24.117 81.256 1.00 22.51 29 VAL B N 1
ATOM 2640 C CA . VAL B 1 29 ? 45.822 23.782 81.425 1.00 21.46 29 VAL B CA 1
ATOM 2641 C C . VAL B 1 29 ? 44.978 25.047 81.567 1.00 20.89 29 VAL B C 1
ATOM 2642 O O . VAL B 1 29 ? 43.923 25.175 80.952 1.00 22.08 29 VAL B O 1
ATOM 2646 N N . ALA B 1 30 ? 45.458 25.991 82.368 1.00 20.20 30 ALA B N 1
ATOM 2647 C CA . ALA B 1 30 ? 44.737 27.240 82.581 1.00 20.09 30 ALA B CA 1
ATOM 2648 C C . ALA B 1 30 ? 44.582 28.024 81.279 1.00 20.70 30 ALA B C 1
ATOM 2649 O O . ALA B 1 30 ? 43.509 28.545 80.985 1.00 20.73 30 ALA B O 1
ATOM 2651 N N . LEU B 1 31 ? 45.658 28.108 80.505 1.00 22.39 31 LEU B N 1
ATOM 2652 C CA . LEU B 1 31 ? 45.623 28.840 79.245 1.00 23.37 31 LEU B CA 1
ATOM 2653 C C . LEU B 1 31 ? 44.637 28.216 78.263 1.00 25.12 31 LEU B C 1
ATOM 2654 O O . LEU B 1 31 ? 43.931 28.928 77.549 1.00 24.90 31 LEU B O 1
ATOM 2659 N N . ARG B 1 32 ? 44.584 26.888 78.233 1.00 24.56 32 ARG B N 1
ATOM 2660 C CA . ARG B 1 32 ? 43.664 26.195 77.337 1.00 24.76 32 ARG B CA 1
ATOM 2661 C C . ARG B 1 32 ? 42.227 26.477 77.756 1.00 24.08 32 ARG B C 1
ATOM 2662 O O . ARG B 1 32 ? 41.359 26.716 76.913 1.00 23.77 32 ARG B O 1
ATOM 2670 N N . LEU B 1 33 ? 41.977 26.445 79.061 1.00 22.53 33 LEU B N 1
ATOM 2671 C CA . LEU B 1 33 ? 40.641 26.711 79.575 1.00 22.20 33 LEU B CA 1
ATOM 2672 C C . LEU B 1 33 ? 40.233 28.143 79.251 1.00 22.78 33 LEU B C 1
ATOM 2673 O O . LEU B 1 33 ? 39.068 28.415 78.954 1.00 22.45 33 LEU B O 1
ATOM 2678 N N . ALA B 1 34 ? 41.199 29.056 79.305 1.00 22.51 34 ALA B N 1
ATOM 2679 C CA . ALA B 1 34 ? 40.939 30.463 79.009 1.00 24.44 34 ALA B CA 1
ATOM 2680 C C . ALA B 1 34 ? 40.472 30.610 77.564 1.00 24.54 34 ALA B C 1
ATOM 2681 O O . ALA B 1 34 ? 39.456 31.247 77.285 1.00 26.55 34 ALA B O 1
ATOM 2683 N N . ALA B 1 35 ? 41.227 30.012 76.651 1.00 26.86 35 ALA B N 1
ATOM 2684 C CA . ALA B 1 35 ? 40.906 30.064 75.230 1.00 27.63 35 ALA B CA 1
ATOM 2685 C C . ALA B 1 35 ? 39.583 29.359 74.960 1.00 29.55 35 ALA B C 1
ATOM 2686 O O . ALA B 1 35 ? 38.767 29.824 74.164 1.00 29.53 35 ALA B O 1
ATOM 2688 N N . LEU B 1 36 ? 39.377 28.237 75.639 1.00 29.78 36 LEU B N 1
ATOM 2689 C CA . LEU B 1 36 ? 38.166 27.451 75.467 1.00 30.09 36 LEU B CA 1
ATOM 2690 C C . LEU B 1 36 ? 36.908 28.229 75.854 1.00 30.51 36 LEU B C 1
ATOM 2691 O O . LEU B 1 36 ? 35.926 28.230 75.110 1.00 27.84 36 LEU B O 1
ATOM 2696 N N . GLN B 1 37 ? 36.932 28.893 77.007 1.00 28.45 37 GLN B N 1
ATOM 2697 C CA . GLN B 1 37 ? 35.769 29.660 77.450 1.00 28.61 37 GLN B CA 1
ATOM 2698 C C . GLN B 1 37 ? 35.756 31.067 76.869 1.00 29.22 37 GLN B C 1
ATOM 2699 O O . GLN B 1 37 ? 34.759 31.775 76.976 1.00 29.60 37 GLN B O 1
ATOM 2705 N N . GLY B 1 38 ? 36.862 31.476 76.259 1.00 29.89 38 GLY B N 1
ATOM 2706 C CA . GLY B 1 38 ? 36.926 32.816 75.706 1.00 30.40 38 GLY B CA 1
ATOM 2707 C C . GLY B 1 38 ? 36.978 33.869 76.805 1.00 31.64 38 GLY B C 1
ATOM 2708 O O . GLY B 1 38 ? 36.517 34.999 76.618 1.00 30.91 38 GLY B O 1
ATOM 2709 N N . ARG B 1 39 ? 37.526 33.489 77.959 1.00 31.00 39 ARG B N 1
ATOM 2710 C CA . ARG B 1 39 ? 37.664 34.390 79.106 1.00 31.83 39 ARG B CA 1
ATOM 2711 C C . ARG B 1 39 ? 39.132 34.434 79.515 1.00 30.49 39 ARG B C 1
ATOM 2712 O O . ARG B 1 39 ? 39.801 33.404 79.526 1.00 27.86 39 ARG B O 1
ATOM 2720 N N . VAL B 1 40 ? 39.627 35.615 79.869 1.00 29.55 40 VAL B N 1
ATOM 2721 C CA . VAL B 1 40 ? 41.013 35.739 80.297 1.00 28.83 40 VAL B CA 1
ATOM 2722 C C . VAL B 1 40 ? 41.149 35.084 81.669 1.00 27.28 40 VAL B C 1
ATOM 2723 O O . VAL B 1 40 ? 42.207 34.557 82.016 1.00 28.30 40 VAL B O 1
ATOM 2727 N N . LYS B 1 41 ? 40.068 35.129 82.444 1.00 25.28 41 LYS B N 1
ATOM 2728 C CA . LYS B 1 41 ? 40.030 34.521 83.769 1.00 25.97 41 LYS B CA 1
ATOM 2729 C C . LYS B 1 41 ? 38.938 33.455 83.758 1.00 26.11 41 LYS B C 1
ATOM 2730 O O . LYS B 1 41 ? 37.802 33.707 84.160 1.00 25.39 41 LYS B O 1
ATOM 2736 N N . PRO B 1 42 ? 39.279 32.242 83.296 1.00 27.06 42 PRO B N 1
ATOM 2737 C CA . PRO B 1 42 ? 38.355 31.105 83.211 1.00 26.64 42 PRO B CA 1
ATOM 2738 C C . PRO B 1 42 ? 37.831 30.703 84.580 1.00 28.20 42 PRO B C 1
ATOM 2739 O O . PRO B 1 42 ? 38.421 31.044 85.606 1.00 26.27 42 PRO B O 1
ATOM 2743 N N . GLU B 1 43 ? 36.724 29.971 84.592 1.00 27.40 43 GLU B N 1
ATOM 2744 C CA . GLU B 1 43 ? 36.175 29.485 85.845 1.00 28.57 43 GLU B CA 1
ATOM 2745 C C . GLU B 1 43 ? 35.249 28.308 85.608 1.00 26.26 43 GLU B C 1
ATOM 2746 O O . GLU B 1 43 ? 34.364 28.355 84.755 1.00 24.07 43 GLU B O 1
ATOM 2752 N N . LEU B 1 44 ? 35.476 27.244 86.366 1.00 25.96 44 LEU B N 1
ATOM 2753 C CA . LEU B 1 44 ? 34.678 26.036 86.251 1.00 25.11 44 LEU B CA 1
ATOM 2754 C C . LEU B 1 44 ? 33.861 25.843 87.514 1.00 26.36 44 LEU B C 1
ATOM 2755 O O . LEU B 1 44 ? 34.211 26.360 88.577 1.00 26.99 44 LEU B O 1
ATOM 2760 N N . GLY B 1 45 ? 32.764 25.105 87.396 1.00 25.80 45 GLY B N 1
ATOM 2761 C CA . GLY B 1 45 ? 31.919 24.864 88.550 1.00 24.20 45 GLY B CA 1
ATOM 2762 C C . GLY B 1 45 ? 31.443 23.428 88.596 1.00 23.93 45 GLY B C 1
ATOM 2763 O O . GLY B 1 45 ? 32.236 22.502 88.468 1.00 20.12 45 GLY B O 1
ATOM 2764 N N . ARG B 1 46 ? 30.140 23.254 88.780 1.00 24.39 46 ARG B N 1
ATOM 2765 C CA . ARG B 1 46 ? 29.524 21.934 88.845 1.00 25.90 46 ARG B CA 1
ATOM 2766 C C . ARG B 1 46 ? 29.898 21.108 87.615 1.00 25.31 46 ARG B C 1
ATOM 2767 O O . ARG B 1 46 ? 29.839 21.591 86.481 1.00 25.61 46 ARG B O 1
ATOM 2775 N N . GLY B 1 47 ? 30.297 19.864 87.841 1.00 23.09 47 GLY B N 1
ATOM 2776 C CA . GLY B 1 47 ? 30.658 19.012 86.726 1.00 24.26 47 GLY B CA 1
ATOM 2777 C C . GLY B 1 47 ? 29.624 17.921 86.533 1.00 24.43 47 GLY B C 1
ATOM 2778 O O . GLY B 1 47 ? 28.685 17.799 87.322 1.00 23.26 47 GLY B O 1
ATOM 2779 N N . ALA B 1 48 ? 29.776 17.136 85.473 1.00 22.26 48 ALA B N 1
ATOM 2780 C CA . ALA B 1 48 ? 28.855 16.038 85.232 1.00 23.34 48 ALA B CA 1
ATOM 2781 C C . ALA B 1 48 ? 29.567 14.897 84.539 1.00 23.22 48 ALA B C 1
ATOM 2782 O O . ALA B 1 48 ? 30.484 15.111 83.747 1.00 21.41 48 ALA B O 1
ATOM 2784 N N . VAL B 1 49 ? 29.159 13.679 84.869 1.00 23.11 49 VAL B N 1
ATOM 2785 C CA . VAL B 1 49 ? 29.721 12.502 84.240 1.00 22.15 49 VAL B CA 1
ATOM 2786 C C . VAL B 1 49 ? 28.542 11.669 83.751 1.00 22.88 49 VAL B C 1
ATOM 2787 O O . VAL B 1 49 ? 27.578 11.448 84.486 1.00 22.38 49 VAL B O 1
ATOM 2791 N N . VAL B 1 50 ? 28.609 11.245 82.495 1.00 22.46 50 VAL B N 1
ATOM 2792 C CA . VAL B 1 50 ? 27.565 10.421 81.909 1.00 23.03 50 VAL B CA 1
ATOM 2793 C C . VAL B 1 50 ? 28.175 9.045 81.703 1.00 21.73 50 VAL B C 1
ATOM 2794 O O . VAL B 1 50 ? 29.057 8.864 80.862 1.00 21.58 50 VAL B O 1
ATOM 2798 N N . VAL B 1 51 ? 27.725 8.082 82.500 1.00 20.42 51 VAL B N 1
ATOM 2799 C CA . VAL B 1 51 ? 28.236 6.728 82.405 1.00 21.77 51 VAL B CA 1
ATOM 2800 C C . VAL B 1 51 ? 27.387 5.936 81.411 1.00 22.30 51 VAL B C 1
ATOM 2801 O O . VAL B 1 51 ? 26.187 5.740 81.621 1.00 21.31 51 VAL B O 1
ATOM 2805 N N . ALA B 1 52 ? 28.012 5.497 80.325 1.00 22.08 52 ALA B N 1
ATOM 2806 C CA . ALA B 1 52 ? 27.313 4.723 79.301 1.00 22.30 52 ALA B CA 1
ATOM 2807 C C . ALA B 1 52 ? 27.531 3.238 79.559 1.00 22.64 52 ALA B C 1
ATO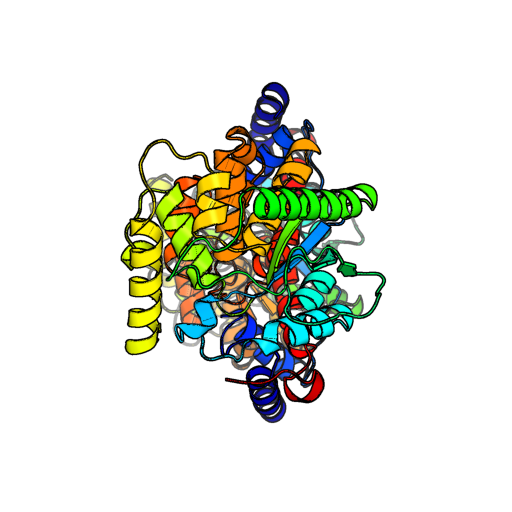M 2808 O O . ALA B 1 52 ? 28.663 2.796 79.757 1.00 20.70 52 ALA B O 1
ATOM 2810 N N . ALA B 1 53 ? 26.446 2.468 79.555 1.00 23.34 53 ALA B N 1
ATOM 2811 C CA . ALA B 1 53 ? 26.539 1.037 79.815 1.00 23.18 53 ALA B CA 1
ATOM 2812 C C . ALA B 1 53 ? 25.947 0.182 78.701 1.00 24.59 53 ALA B C 1
ATOM 2813 O O . ALA B 1 53 ? 24.936 0.536 78.092 1.00 24.23 53 ALA B O 1
ATOM 2815 N N . ALA B 1 54 ? 26.587 -0.952 78.449 1.00 24.92 54 ALA B N 1
ATOM 2816 C CA . ALA B 1 54 ? 26.140 -1.881 77.421 1.00 26.10 54 ALA B CA 1
ATOM 2817 C C . ALA B 1 54 ? 26.943 -3.164 77.557 1.00 26.41 54 ALA B C 1
ATOM 2818 O O . ALA B 1 54 ? 28.057 -3.155 78.090 1.00 24.86 54 ALA B O 1
ATOM 2820 N N . ASP B 1 55 ? 26.373 -4.268 77.091 1.00 26.42 55 ASP B N 1
ATOM 2821 C CA . ASP B 1 55 ? 27.059 -5.547 77.156 1.00 27.08 55 ASP B CA 1
ATOM 2822 C C . ASP B 1 55 ? 27.688 -5.890 75.816 1.00 26.47 55 ASP B C 1
ATOM 2823 O O . ASP B 1 55 ? 27.331 -5.314 74.786 1.00 26.65 55 ASP B O 1
ATOM 2828 N N . HIS B 1 56 ? 28.624 -6.832 75.843 1.00 26.52 56 HIS B N 1
ATOM 2829 C CA . HIS B 1 56 ? 29.362 -7.237 74.655 1.00 27.58 56 HIS B CA 1
ATOM 2830 C C . HIS B 1 56 ? 29.302 -8.735 74.384 1.00 27.54 56 HIS B C 1
ATOM 2831 O O . HIS B 1 56 ? 29.550 -9.548 75.275 1.00 28.13 56 HIS B O 1
ATOM 2838 N N . GLY B 1 57 ? 28.998 -9.094 73.142 1.00 27.95 57 GLY B N 1
ATOM 2839 C CA . GLY B 1 57 ? 28.923 -10.501 72.790 1.00 28.38 57 GLY B CA 1
ATOM 2840 C C . GLY B 1 57 ? 30.261 -11.205 72.903 1.00 28.17 57 GLY B C 1
ATOM 2841 O O . GLY B 1 57 ? 30.316 -12.422 73.078 1.00 29.37 57 GLY B O 1
ATOM 2842 N N . VAL B 1 58 ? 31.348 -10.444 72.818 1.00 28.82 58 VAL B N 1
ATOM 2843 C CA . VAL B 1 58 ? 32.684 -11.025 72.889 1.00 28.67 58 VAL B CA 1
ATOM 2844 C C . VAL B 1 58 ? 32.971 -11.739 74.208 1.00 28.64 58 VAL B C 1
ATOM 2845 O O . VAL B 1 58 ? 33.980 -12.435 74.335 1.00 28.05 58 VAL B O 1
ATOM 2849 N N . VAL B 1 59 ? 32.093 -11.574 75.194 1.00 29.21 59 VAL B N 1
ATOM 2850 C CA . VAL B 1 59 ? 32.294 -12.253 76.469 1.00 29.89 59 VAL B CA 1
ATOM 2851 C C . VAL B 1 59 ? 32.301 -13.761 76.222 1.00 30.71 59 VAL B C 1
ATOM 2852 O O . VAL B 1 59 ? 32.828 -14.531 77.023 1.00 30.62 59 VAL B O 1
ATOM 2856 N N . ALA B 1 60 ? 31.713 -14.175 75.104 1.00 32.43 60 ALA B N 1
ATOM 2857 C CA . ALA B 1 60 ? 31.667 -15.590 74.750 1.00 34.64 60 ALA B CA 1
ATOM 2858 C C . ALA B 1 60 ? 33.080 -16.109 74.495 1.00 35.97 60 ALA B C 1
ATOM 2859 O O . ALA B 1 60 ? 33.347 -17.302 74.636 1.00 37.62 60 ALA B O 1
ATOM 2861 N N . GLU B 1 61 ? 33.983 -15.204 74.126 1.00 36.30 61 GLU B N 1
ATOM 2862 C CA . GLU B 1 61 ? 35.371 -15.571 73.857 1.00 37.54 61 GLU B CA 1
ATOM 2863 C C . GLU B 1 61 ? 36.150 -15.802 75.147 1.00 38.12 61 GLU B C 1
ATOM 2864 O O . GLU B 1 61 ? 37.321 -16.182 75.111 1.00 38.09 61 GLU B O 1
ATOM 2870 N N . GLY B 1 62 ? 35.499 -15.571 76.283 1.00 38.52 62 GLY B N 1
ATOM 2871 C CA . GLY B 1 62 ? 36.156 -15.762 77.563 1.00 38.95 62 GLY B CA 1
ATOM 2872 C C . GLY B 1 62 ? 37.225 -14.714 77.814 1.00 39.68 62 GLY B C 1
ATOM 2873 O O . GLY B 1 62 ? 38.304 -15.023 78.321 1.00 39.72 62 GLY B O 1
ATOM 2874 N N . VAL B 1 63 ? 36.919 -13.468 77.467 1.00 40.35 63 VAL B N 1
ATOM 2875 C CA . VAL B 1 63 ? 37.865 -12.371 77.637 1.00 41.01 63 VAL B CA 1
ATOM 2876 C C . VAL B 1 63 ? 37.739 -11.657 78.979 1.00 41.62 63 VAL B C 1
ATOM 2877 O O . VAL B 1 63 ? 38.438 -10.674 79.230 1.00 42.45 63 VAL B O 1
ATOM 2881 N N . SER B 1 64 ? 36.850 -12.146 79.838 1.00 41.08 64 SER B N 1
ATOM 2882 C CA . SER B 1 64 ? 36.651 -11.537 81.148 1.00 40.89 64 SER B CA 1
ATOM 2883 C C . SER B 1 64 ? 36.418 -12.568 82.240 1.00 40.52 64 SER B C 1
ATOM 2884 O O . SER B 1 64 ? 35.790 -13.603 82.013 1.00 40.01 64 SER B O 1
ATOM 2887 N N . ALA B 1 65 ? 36.920 -12.268 83.432 1.00 40.50 65 ALA B N 1
ATOM 2888 C CA . ALA B 1 65 ? 36.770 -13.159 84.575 1.00 40.17 65 ALA B CA 1
ATOM 2889 C C . ALA B 1 65 ? 35.396 -12.987 85.212 1.00 39.72 65 ALA B C 1
ATOM 2890 O O . ALA B 1 65 ? 34.955 -13.829 85.993 1.00 40.10 65 ALA B O 1
ATOM 2892 N N . TYR B 1 66 ? 34.721 -11.896 84.867 1.00 38.79 66 TYR B N 1
ATOM 2893 C CA . TYR B 1 66 ? 33.404 -11.601 85.420 1.00 38.01 66 TYR B CA 1
ATOM 2894 C C . TYR B 1 66 ? 32.257 -12.002 84.502 1.00 35.73 66 TYR B C 1
ATOM 2895 O O . TYR B 1 66 ? 32.364 -11.904 83.281 1.00 34.10 66 TYR B O 1
ATOM 2904 N N . PRO B 1 67 ? 31.143 -12.473 85.088 1.00 34.27 67 PRO B N 1
ATOM 2905 C CA . PRO B 1 67 ? 29.961 -12.885 84.322 1.00 33.03 67 PRO B CA 1
ATOM 2906 C C . PRO B 1 67 ? 29.345 -11.647 83.675 1.00 31.30 67 PRO B C 1
ATOM 2907 O O . PRO B 1 67 ? 29.468 -10.542 84.207 1.00 30.07 67 PRO B O 1
ATOM 2911 N N . GLN B 1 68 ? 28.684 -11.830 82.538 1.00 28.87 68 GLN B N 1
ATOM 2912 C CA . GLN B 1 68 ? 28.067 -10.714 81.827 1.00 29.69 68 GLN B CA 1
ATOM 2913 C C . GLN B 1 68 ? 27.050 -9.960 82.681 1.00 28.74 68 GLN B C 1
ATOM 2914 O O . GLN B 1 68 ? 26.875 -8.749 82.529 1.00 28.46 68 GLN B O 1
ATOM 2920 N N . GLU B 1 69 ? 26.388 -10.681 83.581 1.00 27.85 69 GLU B N 1
ATOM 2921 C CA . GLU B 1 69 ? 25.377 -10.096 84.461 1.00 29.07 69 GLU B CA 1
ATOM 2922 C C . GLU B 1 69 ? 25.892 -8.928 85.306 1.00 27.37 69 GLU B C 1
ATOM 2923 O O . GLU B 1 69 ? 25.111 -8.091 85.755 1.00 26.40 69 GLU B O 1
ATOM 2929 N N . VAL B 1 70 ? 27.203 -8.875 85.525 1.00 26.54 70 VAL B N 1
ATOM 2930 C CA . VAL B 1 70 ? 27.791 -7.809 86.333 1.00 26.07 70 VAL B CA 1
ATOM 2931 C C . VAL B 1 70 ? 27.504 -6.413 85.781 1.00 25.37 70 VAL B C 1
ATOM 2932 O O . VAL B 1 70 ? 27.354 -5.464 86.545 1.00 25.38 70 VAL B O 1
ATOM 2936 N N . THR B 1 71 ? 27.422 -6.281 84.461 1.00 25.21 71 THR B N 1
ATOM 2937 C CA . THR B 1 71 ? 27.144 -4.978 83.860 1.00 24.47 71 THR B CA 1
ATOM 2938 C C . THR B 1 71 ? 25.823 -4.410 84.387 1.00 25.33 71 THR B C 1
ATOM 2939 O O . THR B 1 71 ? 25.771 -3.284 84.885 1.00 23.41 71 THR B O 1
ATOM 2943 N N . ARG B 1 72 ?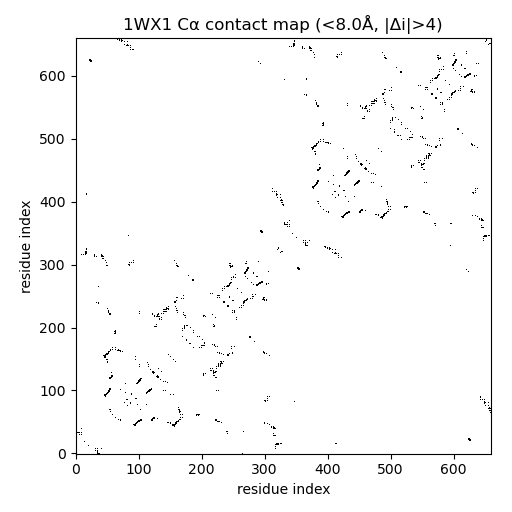 24.757 -5.196 84.283 1.00 25.59 72 ARG B N 1
ATOM 2944 C CA . ARG B 1 72 ? 23.446 -4.757 84.746 1.00 26.72 72 ARG B CA 1
ATOM 2945 C C . ARG B 1 72 ? 23.428 -4.540 86.260 1.00 25.56 72 ARG B C 1
ATOM 2946 O O . ARG B 1 72 ? 22.851 -3.589 86.770 1.00 25.47 72 ARG B O 1
ATOM 2954 N N . GLN B 1 73 ? 24.072 -5.440 86.997 1.00 25.37 73 GLN B N 1
ATOM 2955 C CA . GLN B 1 73 ? 24.118 -5.334 88.452 1.00 25.76 73 GLN B CA 1
ATOM 2956 C C . GLN B 1 73 ? 24.825 -4.047 88.875 1.00 25.52 73 GLN B C 1
ATOM 2957 O O . GLN B 1 73 ? 24.465 -3.432 89.876 1.00 22.99 73 GLN B O 1
ATOM 2963 N N . MET B 1 74 ? 25.834 -3.647 88.109 1.00 25.05 74 MET B N 1
ATOM 2964 C CA . MET B 1 74 ? 26.573 -2.429 88.416 1.00 26.03 74 MET B CA 1
ATOM 2965 C C . MET B 1 74 ? 25.754 -1.183 88.096 1.00 26.00 74 MET B C 1
ATOM 2966 O O . MET B 1 74 ? 25.864 -0.170 88.787 1.00 26.38 74 MET B O 1
ATOM 2971 N N . VAL B 1 75 ? 24.933 -1.251 87.052 1.00 25.47 75 VAL B N 1
ATOM 2972 C CA . VAL B 1 75 ? 24.097 -0.111 86.696 1.00 25.23 75 VAL B CA 1
ATOM 2973 C C . VAL B 1 75 ? 23.158 0.170 87.864 1.00 25.37 75 VAL B C 1
ATOM 2974 O O . VAL B 1 75 ? 22.914 1.326 88.217 1.00 23.70 75 VAL B O 1
ATOM 2978 N N . LEU B 1 76 ? 22.635 -0.897 88.463 1.00 25.26 76 LEU B N 1
ATOM 2979 C CA . LEU B 1 76 ? 21.735 -0.764 89.605 1.00 25.82 76 LEU B CA 1
ATOM 2980 C C . LEU B 1 76 ? 22.532 -0.193 90.774 1.00 26.11 76 LEU B C 1
ATOM 2981 O O . LEU B 1 76 ? 22.025 0.611 91.556 1.00 24.91 76 LEU B O 1
ATOM 2986 N N . ASN B 1 77 ? 23.787 -0.618 90.876 1.00 26.21 77 ASN B N 1
ATOM 2987 C CA . ASN B 1 77 ? 24.680 -0.151 91.929 1.00 27.55 77 ASN B CA 1
ATOM 2988 C C . ASN B 1 77 ? 24.844 1.366 91.764 1.00 27.38 77 ASN B C 1
ATOM 2989 O O . ASN B 1 77 ? 24.815 2.110 92.745 1.00 27.11 77 ASN B O 1
ATOM 2994 N N . PHE B 1 78 ? 25.007 1.814 90.519 1.00 26.88 78 PHE B N 1
ATOM 2995 C CA . PHE B 1 78 ? 25.153 3.241 90.211 1.00 27.66 78 PHE B CA 1
ATOM 2996 C C . PHE B 1 78 ? 23.920 4.010 90.697 1.00 28.28 78 PHE B C 1
ATOM 2997 O O . PHE B 1 78 ? 24.029 5.042 91.361 1.00 28.84 78 PHE B O 1
ATOM 3005 N N . LEU B 1 79 ? 22.745 3.503 90.339 1.00 28.70 79 LEU B N 1
ATOM 3006 C CA . LEU B 1 79 ? 21.486 4.148 90.700 1.00 29.75 79 LEU B CA 1
ATOM 3007 C C . LEU B 1 79 ? 21.256 4.227 92.202 1.00 29.74 79 LEU B C 1
ATOM 3008 O O . LEU B 1 79 ? 20.514 5.085 92.677 1.00 31.35 79 LEU B O 1
ATOM 3013 N N . ARG B 1 80 ? 21.895 3.334 92.949 1.00 30.91 80 ARG B N 1
ATOM 3014 C CA . ARG B 1 80 ? 21.748 3.313 94.397 1.00 32.41 80 ARG B CA 1
ATOM 3015 C C . ARG B 1 80 ? 22.892 4.037 95.106 1.00 31.37 80 ARG B C 1
ATOM 3016 O O . ARG B 1 80 ? 22.889 4.166 96.328 1.00 32.37 80 ARG B O 1
ATOM 3024 N N . GLY B 1 81 ? 23.865 4.505 94.328 1.00 29.05 81 GLY B N 1
ATOM 3025 C CA . GLY B 1 81 ? 24.989 5.239 94.884 1.00 26.91 81 GLY B CA 1
ATOM 3026 C C . GLY B 1 81 ? 26.072 4.429 95.569 1.00 26.21 81 GLY B C 1
ATOM 3027 O O . GLY B 1 81 ? 26.811 4.963 96.400 1.00 25.51 81 GLY B O 1
ATOM 3028 N N . GLY B 1 82 ? 26.195 3.154 95.213 1.00 25.02 82 GLY B N 1
ATOM 3029 C CA . GLY B 1 82 ? 27.198 2.313 95.845 1.00 23.58 82 GLY B CA 1
ATOM 3030 C C . GLY B 1 82 ? 28.470 2.031 95.064 1.00 21.52 82 GLY B C 1
ATOM 3031 O O . GLY B 1 82 ? 29.333 1.299 95.542 1.00 21.47 82 GLY B O 1
ATOM 3032 N N . ALA B 1 83 ? 28.601 2.600 93.871 1.00 21.83 83 ALA B N 1
ATOM 3033 C CA . ALA B 1 83 ? 29.794 2.370 93.063 1.00 20.61 83 ALA B CA 1
ATOM 3034 C C . ALA B 1 83 ? 30.849 3.439 93.334 1.00 20.82 83 ALA B C 1
ATOM 3035 O O . ALA B 1 83 ? 30.573 4.446 93.980 1.00 20.68 83 ALA B O 1
ATOM 3037 N N . ALA B 1 84 ? 32.058 3.209 92.836 1.00 21.36 84 ALA B N 1
ATOM 3038 C CA . ALA B 1 84 ? 33.154 4.152 93.018 1.00 21.95 84 ALA B CA 1
ATOM 3039 C C . ALA B 1 84 ? 32.836 5.505 92.375 1.00 22.15 84 ALA B C 1
ATOM 3040 O O . ALA B 1 84 ? 33.135 6.556 92.943 1.00 22.02 84 ALA B O 1
ATOM 3042 N N . ILE B 1 85 ? 32.228 5.483 91.193 1.00 20.99 85 ILE B N 1
ATOM 3043 C CA . ILE B 1 85 ? 31.905 6.727 90.510 1.00 20.58 85 ILE B CA 1
ATOM 3044 C C . ILE B 1 85 ? 30.968 7.595 91.357 1.00 22.50 85 ILE B C 1
ATOM 3045 O O . ILE B 1 85 ? 31.092 8.823 91.375 1.00 22.33 85 ILE B O 1
ATOM 3050 N N . ASN B 1 86 ? 30.043 6.963 92.072 1.00 21.97 86 ASN B N 1
ATOM 3051 C CA . ASN B 1 86 ? 29.115 7.718 92.907 1.00 22.02 86 ASN B CA 1
ATOM 3052 C C . ASN B 1 86 ? 2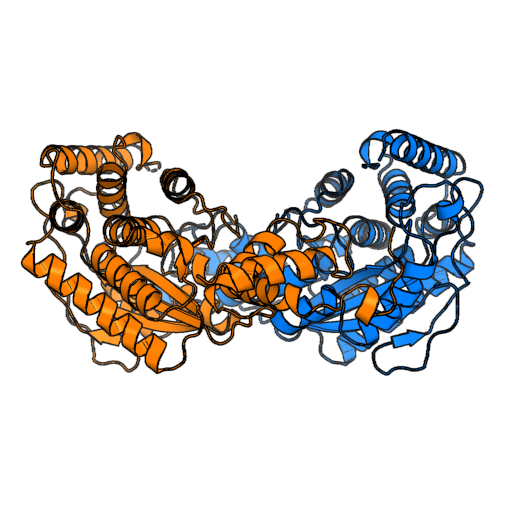9.879 8.420 94.030 1.00 21.85 86 ASN B C 1
ATOM 3053 O O . ASN B 1 86 ? 29.650 9.599 94.308 1.00 22.50 86 ASN B O 1
ATOM 3058 N N . GLN B 1 87 ? 30.795 7.691 94.662 1.00 19.71 87 GLN B N 1
ATOM 3059 C CA . GLN B 1 87 ? 31.578 8.234 95.767 1.00 21.79 87 GLN B CA 1
ATOM 3060 C C . GLN B 1 87 ? 32.541 9.340 95.350 1.00 22.14 87 GLN B C 1
ATOM 3061 O O . GLN B 1 87 ? 32.658 10.355 96.038 1.00 20.93 87 GLN B O 1
ATOM 3067 N N . PHE B 1 88 ? 33.237 9.150 94.235 1.00 22.58 88 PHE B N 1
ATOM 3068 C CA . PHE B 1 88 ? 34.158 10.176 93.771 1.00 23.30 88 PHE B CA 1
ATOM 3069 C C . PHE B 1 88 ? 33.380 11.416 93.351 1.00 22.27 88 PHE B C 1
ATOM 3070 O O . PHE B 1 88 ? 33.814 12.539 93.599 1.00 23.47 88 PHE B O 1
ATOM 3078 N N . ALA B 1 89 ? 32.228 11.211 92.722 1.00 23.55 89 ALA B N 1
ATOM 3079 C CA . ALA B 1 89 ? 31.397 12.324 92.276 1.00 25.94 89 ALA B CA 1
ATOM 3080 C C . ALA B 1 89 ? 30.981 13.194 93.459 1.00 27.16 89 ALA B C 1
ATOM 3081 O O . ALA B 1 89 ? 30.909 14.418 93.342 1.00 27.64 89 ALA B O 1
ATOM 3083 N N . LEU B 1 90 ? 30.708 12.560 94.595 1.00 28.83 90 LEU B N 1
ATOM 3084 C CA . LEU B 1 90 ? 30.311 13.288 95.796 1.00 30.68 90 LEU B CA 1
ATOM 3085 C C . LEU B 1 90 ? 31.458 14.152 96.301 1.00 31.14 90 LEU B C 1
ATOM 3086 O O . LEU B 1 90 ? 31.239 15.237 96.839 1.00 31.83 90 LEU B O 1
ATOM 3091 N N . ALA B 1 91 ? 32.684 13.669 96.122 1.00 31.36 91 ALA B N 1
ATOM 3092 C CA . ALA B 1 91 ? 33.865 14.400 96.566 1.00 31.67 91 ALA B CA 1
ATOM 3093 C C . ALA B 1 91 ? 34.385 15.399 95.531 1.00 32.47 91 ALA B C 1
ATOM 3094 O O . ALA B 1 91 ? 35.284 16.191 95.826 1.00 34.07 91 ALA B O 1
ATOM 3096 N N . ALA B 1 92 ? 33.823 15.373 94.325 1.00 31.11 92 ALA B N 1
ATOM 3097 C CA . ALA B 1 92 ? 34.279 16.271 93.268 1.00 29.33 92 ALA B CA 1
ATOM 3098 C C . ALA B 1 92 ? 33.217 17.215 92.705 1.00 28.89 92 ALA B C 1
ATOM 3099 O O . ALA B 1 92 ? 33.424 17.815 91.647 1.00 28.00 92 ALA B O 1
ATOM 3101 N N . ASP B 1 93 ? 32.098 17.359 93.412 1.00 27.49 93 ASP B N 1
ATOM 3102 C CA . ASP B 1 93 ? 31.007 18.227 92.969 1.00 27.02 93 ASP B CA 1
ATOM 3103 C C . ASP B 1 93 ? 30.671 17.930 91.511 1.00 27.03 93 ASP B C 1
ATOM 3104 O O . ASP B 1 93 ? 30.724 18.806 90.638 1.00 24.17 93 ASP B O 1
ATOM 3109 N N . CYS B 1 94 ? 30.319 16.675 91.263 1.00 25.55 94 CYS B N 1
ATOM 3110 C CA . CYS B 1 94 ? 29.983 16.218 89.925 1.00 25.35 94 CYS B CA 1
ATOM 3111 C C . CYS B 1 94 ? 28.670 15.445 89.942 1.00 24.75 94 CYS B C 1
ATOM 3112 O O . CYS B 1 94 ? 28.467 14.576 90.788 1.00 25.97 94 CYS B O 1
ATOM 3115 N N . ALA B 1 95 ? 27.772 15.774 89.018 1.00 24.47 95 ALA B N 1
ATOM 3116 C CA . ALA B 1 95 ? 26.489 15.083 88.928 1.00 24.92 95 ALA B CA 1
ATOM 3117 C C . ALA B 1 95 ? 26.708 13.790 88.152 1.00 24.74 95 ALA B C 1
ATOM 3118 O O . ALA B 1 95 ? 27.568 13.722 87.277 1.00 25.43 95 ALA B O 1
ATOM 3120 N N . VAL B 1 96 ? 25.932 12.762 88.473 1.00 24.65 96 VAL B N 1
ATOM 3121 C CA . VAL B 1 96 ? 26.070 11.484 87.793 1.00 23.49 96 VAL B CA 1
ATOM 3122 C C . VAL B 1 96 ? 24.819 11.105 87.007 1.00 24.29 96 VAL B C 1
ATOM 3123 O O . VAL B 1 96 ? 23.701 11.183 87.517 1.00 23.15 96 VAL B O 1
ATOM 3127 N N . TYR B 1 97 ? 25.021 10.710 85.755 1.00 23.81 97 TYR B N 1
ATOM 3128 C CA . TYR B 1 97 ? 23.932 10.280 84.890 1.00 24.07 97 TYR B CA 1
ATOM 3129 C C . TYR B 1 97 ? 24.325 8.922 84.342 1.00 23.90 97 TYR B C 1
ATOM 3130 O O . TYR B 1 97 ? 25.509 8.658 84.129 1.00 23.29 97 TYR B O 1
ATOM 3139 N N . VAL B 1 98 ? 23.340 8.054 84.137 1.00 24.25 98 VAL B N 1
ATOM 3140 C CA . VAL B 1 98 ? 23.602 6.727 83.597 1.00 24.60 98 VAL B CA 1
ATOM 3141 C C . VAL B 1 98 ? 22.800 6.542 82.317 1.00 26.51 98 VAL B C 1
ATOM 3142 O O . VAL B 1 98 ? 21.626 6.914 82.244 1.00 27.35 98 VAL B O 1
ATOM 3146 N N . LEU B 1 99 ? 23.447 5.96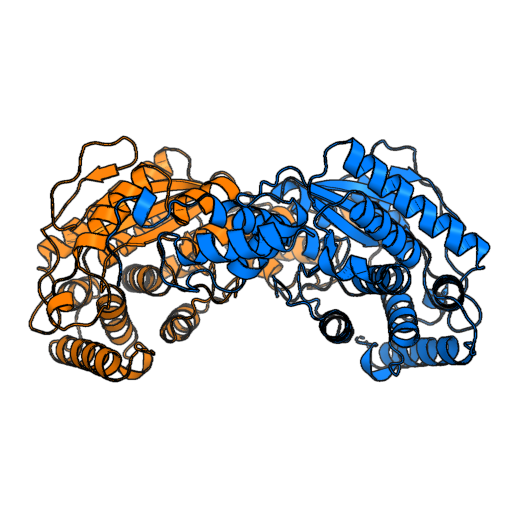9 81.310 1.00 26.75 99 LEU B N 1
ATOM 3147 C CA . LEU B 1 99 ? 22.813 5.742 80.021 1.00 27.09 99 LEU B CA 1
ATOM 3148 C C . LEU B 1 99 ? 22.875 4.275 79.621 1.00 26.87 99 LEU B C 1
ATOM 3149 O O . LEU B 1 99 ? 23.957 3.701 79.498 1.00 24.74 99 LEU B O 1
ATOM 3154 N N . ASP B 1 100 ? 21.708 3.667 79.434 1.00 27.14 100 ASP B N 1
ATOM 3155 C CA . ASP B 1 100 ? 21.648 2.276 79.012 1.00 28.33 100 ASP B CA 1
ATOM 3156 C C . ASP B 1 100 ? 21.457 2.260 77.505 1.00 28.35 100 ASP B C 1
ATOM 3157 O O . ASP B 1 100 ? 20.408 2.666 77.003 1.00 28.56 100 ASP B O 1
ATOM 3162 N N . VAL B 1 101 ? 22.475 1.815 76.779 1.00 27.89 101 VAL B N 1
ATOM 3163 C CA . VAL B 1 101 ? 22.369 1.742 75.330 1.00 28.37 101 VAL B CA 1
ATOM 3164 C C . VAL B 1 101 ? 22.494 0.313 74.823 1.00 27.78 101 VAL B C 1
ATOM 3165 O O . VAL B 1 101 ? 22.396 0.069 73.621 1.00 29.17 101 VAL B O 1
ATOM 3169 N N . GLY B 1 102 ? 22.703 -0.636 75.732 1.00 27.62 102 GLY B N 1
ATOM 3170 C CA . GLY B 1 102 ? 22.832 -2.014 75.295 1.00 27.61 102 GLY B CA 1
ATOM 3171 C C . GLY B 1 102 ? 23.060 -3.057 76.367 1.00 27.09 102 GLY B C 1
ATOM 3172 O O . GLY B 1 102 ? 23.727 -4.061 76.123 1.00 27.12 102 GLY B O 1
ATOM 3173 N N . VAL B 1 103 ? 22.515 -2.828 77.556 1.00 27.50 103 VAL B N 1
ATOM 3174 C CA . VAL B 1 103 ? 22.663 -3.781 78.646 1.00 28.35 103 VAL B CA 1
ATOM 3175 C C . VAL B 1 103 ? 21.717 -4.952 78.416 1.00 29.60 103 VAL B C 1
ATOM 3176 O O . VAL B 1 103 ? 20.611 -4.772 77.909 1.00 28.27 103 VAL B O 1
ATOM 3180 N N . VAL B 1 104 ? 22.159 -6.150 78.780 1.00 29.73 104 VAL B N 1
ATOM 3181 C CA . VAL B 1 104 ? 21.331 -7.337 78.631 1.00 30.82 104 VAL B CA 1
ATOM 3182 C C . VAL B 1 104 ? 20.374 -7.400 79.816 1.00 32.26 104 VAL B C 1
ATOM 3183 O O . VAL B 1 104 ? 20.786 -7.659 80.948 1.00 32.23 104 VAL B O 1
ATOM 3187 N N . GLY B 1 105 ? 19.097 -7.148 79.554 1.00 33.59 105 GLY B N 1
ATOM 3188 C CA . GLY B 1 105 ? 18.116 -7.194 80.618 1.00 34.66 105 GLY B CA 1
ATOM 3189 C C . GLY B 1 105 ? 17.442 -5.863 80.862 1.00 36.30 105 GLY B C 1
ATOM 3190 O O . GLY B 1 105 ? 18.009 -4.801 80.618 1.00 36.83 105 GLY B O 1
ATOM 3191 N N . GLU B 1 106 ? 16.216 -5.935 81.358 1.00 38.27 106 GLU B N 1
ATOM 3192 C CA . GLU B 1 106 ? 15.420 -4.756 81.654 1.00 39.13 106 GLU B CA 1
ATOM 3193 C C . GLU B 1 106 ? 15.936 -4.017 82.885 1.00 38.20 106 GLU B C 1
ATOM 3194 O O . GLU B 1 106 ? 16.458 -4.623 83.820 1.00 37.55 106 GLU B O 1
ATOM 3200 N N . LEU B 1 107 ? 15.785 -2.698 82.865 1.00 37.07 107 LEU B N 1
ATOM 3201 C CA . LEU B 1 107 ? 16.191 -1.845 83.970 1.00 37.83 107 LEU B CA 1
ATOM 3202 C C . LEU B 1 107 ? 14.968 -1.038 84.382 1.00 38.43 107 LEU B C 1
ATOM 3203 O O . LEU B 1 107 ? 14.151 -0.659 83.541 1.00 38.30 107 LEU B O 1
ATOM 3208 N N . PRO B 1 108 ? 14.821 -0.771 85.684 1.00 39.19 108 PRO B N 1
ATOM 3209 C CA . PRO B 1 108 ? 13.680 -0.005 86.186 1.00 39.89 108 PRO B CA 1
ATOM 3210 C C . PRO B 1 108 ? 13.808 1.483 85.889 1.00 40.53 108 PRO B C 1
ATOM 3211 O O . PRO B 1 108 ? 14.916 1.996 85.722 1.00 39.97 108 PRO B O 1
ATOM 3215 N N . ASP B 1 109 ? 12.674 2.172 85.812 1.00 40.67 109 ASP B N 1
ATOM 3216 C CA . ASP B 1 109 ? 12.686 3.609 85.573 1.00 40.95 109 ASP B CA 1
ATOM 3217 C C . ASP B 1 109 ? 13.356 4.233 86.788 1.00 40.17 109 ASP B C 1
ATOM 3218 O O . ASP B 1 109 ? 13.115 3.806 87.915 1.00 40.82 109 ASP B O 1
ATOM 3223 N N . HIS B 1 110 ? 14.203 5.230 86.565 1.00 39.66 110 HIS B N 1
ATOM 3224 C CA . HIS B 1 110 ? 14.903 5.880 87.667 1.00 38.41 110 HIS B CA 1
ATOM 3225 C C . HIS B 1 110 ? 15.360 7.277 87.259 1.00 38.58 110 HIS B C 1
ATOM 3226 O O . HIS B 1 110 ? 15.798 7.489 86.129 1.00 38.54 110 HIS B O 1
ATOM 3233 N N . PRO B 1 111 ? 15.257 8.250 88.179 1.00 39.27 111 PRO B N 1
ATOM 3234 C CA . PRO B 1 111 ? 15.648 9.645 87.949 1.00 39.77 111 PRO B CA 1
ATOM 3235 C C . PRO B 1 111 ? 17.002 9.857 87.271 1.00 39.23 111 PRO B C 1
ATOM 3236 O O . PRO B 1 111 ? 17.138 10.716 86.401 1.00 40.17 111 PRO B O 1
ATOM 3240 N N . GLY B 1 112 ? 18.002 9.079 87.668 1.00 38.46 112 GLY B N 1
ATOM 3241 C CA . GLY B 1 112 ? 19.320 9.244 87.079 1.00 38.55 112 GLY B CA 1
ATOM 3242 C C . GLY B 1 112 ? 19.634 8.314 85.924 1.00 37.75 112 GLY B C 1
ATOM 3243 O O . GLY B 1 112 ? 20.771 8.277 85.446 1.00 37.40 112 GLY B O 1
ATOM 3244 N N . LEU B 1 113 ? 18.631 7.575 85.460 1.00 35.86 113 LEU B N 1
ATOM 3245 C CA . LEU B 1 113 ? 18.823 6.631 84.366 1.00 34.78 113 LEU B CA 1
ATOM 3246 C C . LEU B 1 113 ? 18.126 7.031 83.072 1.00 35.27 113 LEU B C 1
ATOM 3247 O O . LEU B 1 113 ? 16.944 7.375 83.062 1.00 35.36 113 LEU B O 1
ATOM 3252 N N . LEU B 1 114 ? 18.871 6.974 81.976 1.00 35.78 114 LEU B N 1
ATOM 3253 C CA . LEU B 1 114 ? 18.334 7.303 80.666 1.00 35.89 114 LEU B CA 1
ATOM 3254 C C . LEU B 1 114 ? 18.296 5.981 79.904 1.00 35.65 114 LEU B C 1
ATOM 3255 O O . LEU B 1 114 ? 19.337 5.431 79.541 1.00 34.03 114 LEU B O 1
ATOM 3260 N N . LYS B 1 115 ? 17.092 5.457 79.686 1.00 35.47 115 LYS B N 1
ATOM 3261 C CA . LYS B 1 115 ? 16.940 4.180 78.996 1.00 36.39 115 LYS B CA 1
ATOM 3262 C C . LYS B 1 115 ? 16.802 4.294 77.485 1.00 35.79 115 LYS B C 1
ATOM 3263 O O . LYS B 1 115 ? 15.756 4.683 76.968 1.00 35.73 115 LYS B O 1
ATOM 3269 N N . ARG B 1 116 ? 17.875 3.941 76.783 1.00 34.88 116 ARG B N 1
ATOM 3270 C CA . ARG B 1 116 ? 17.902 3.993 75.325 1.00 34.39 116 ARG B CA 1
ATOM 3271 C C . ARG B 1 116 ? 18.571 2.735 74.789 1.00 32.94 116 ARG B C 1
ATOM 3272 O O . ARG B 1 116 ? 19.430 2.802 73.910 1.00 32.83 116 ARG B O 1
ATOM 3280 N N . LYS B 1 117 ? 18.178 1.586 75.329 1.00 32.75 117 LYS B N 1
ATOM 3281 C CA . LYS B 1 117 ? 18.750 0.311 74.912 1.00 33.15 117 LYS B CA 1
ATOM 3282 C C . LYS B 1 117 ? 18.577 0.109 73.405 1.00 33.48 117 LYS B C 1
ATOM 3283 O O . LYS B 1 117 ? 17.456 0.041 72.902 1.00 31.99 117 LYS B O 1
ATOM 3289 N N . VAL B 1 118 ? 19.695 0.023 72.688 1.00 34.22 118 VAL B N 1
ATOM 3290 C CA . VAL B 1 118 ? 19.664 -0.174 71.241 1.00 34.74 118 VAL B CA 1
ATOM 3291 C C . VAL B 1 118 ? 19.421 -1.646 70.925 1.00 35.33 118 VAL B C 1
ATOM 3292 O O . VAL B 1 118 ? 18.684 -1.985 69.999 1.00 35.13 118 VAL B O 1
ATOM 3296 N N . ARG B 1 119 ? 20.051 -2.513 71.707 1.00 34.74 119 ARG B N 1
ATOM 3297 C CA . ARG B 1 119 ? 19.914 -3.954 71.550 1.00 34.34 119 ARG B CA 1
ATOM 3298 C C . ARG B 1 119 ? 20.494 -4.635 72.782 1.00 33.64 119 ARG B C 1
ATOM 3299 O O . ARG B 1 119 ? 21.340 -4.065 73.470 1.00 33.42 119 ARG B O 1
ATOM 3307 N N . PRO B 1 120 ? 20.039 -5.861 73.085 1.00 33.93 120 PRO B N 1
ATOM 3308 C CA . PRO B 1 120 ? 20.530 -6.604 74.251 1.00 33.07 120 PRO B CA 1
ATOM 3309 C C . PRO B 1 120 ? 21.984 -7.032 74.095 1.00 32.04 120 PRO B C 1
ATOM 3310 O O . PRO B 1 120 ? 22.278 -8.211 73.904 1.00 31.15 120 PRO B O 1
ATOM 3314 N N . GLY B 1 121 ? 22.892 -6.064 74.192 1.00 31.69 121 GLY B N 1
ATOM 3315 C CA . GLY B 1 121 ? 24.304 -6.358 74.034 1.00 29.53 121 GLY B CA 1
ATOM 3316 C C . GLY B 1 121 ? 24.665 -6.430 72.559 1.00 30.33 121 GLY B C 1
ATOM 3317 O O . GLY B 1 121 ? 23.786 -6.563 71.704 1.00 28.43 121 GLY B O 1
ATOM 3318 N N . THR B 1 122 ? 25.954 -6.333 72.250 1.00 28.96 122 THR B N 1
ATOM 3319 C CA . THR B 1 122 ? 26.402 -6.400 70.863 1.00 29.37 122 THR B CA 1
ATOM 3320 C C . THR B 1 122 ? 26.633 -7.850 7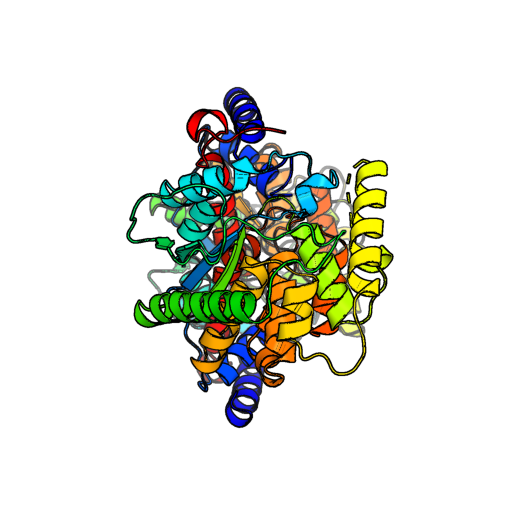0.470 1.00 28.45 122 THR B C 1
ATOM 3321 O O . THR B 1 122 ? 26.593 -8.738 71.313 1.00 28.23 122 THR B O 1
ATOM 3325 N N . ALA B 1 123 ? 26.864 -8.087 69.184 1.00 29.43 123 ALA B N 1
ATOM 3326 C CA . ALA B 1 123 ? 27.148 -9.434 68.707 1.00 30.01 123 ALA B CA 1
ATOM 3327 C C . ALA B 1 123 ? 28.618 -9.662 69.046 1.00 30.84 123 ALA B C 1
ATOM 3328 O O . ALA B 1 123 ? 29.321 -8.713 69.392 1.00 30.95 123 ALA B O 1
ATOM 3330 N N . ASN B 1 124 ? 29.080 -10.904 68.962 1.00 29.74 124 ASN B N 1
ATOM 3331 C CA . ASN B 1 124 ? 30.474 -11.219 69.257 1.00 31.19 124 ASN B CA 1
ATOM 3332 C C . ASN B 1 124 ? 31.355 -10.566 68.186 1.00 32.24 124 ASN B C 1
ATOM 3333 O O . ASN B 1 124 ? 31.386 -11.013 67.038 1.00 31.33 124 ASN B O 1
ATOM 3338 N N . LEU B 1 125 ? 32.071 -9.510 68.568 1.00 31.47 125 LEU B N 1
ATOM 3339 C CA . LEU B 1 125 ? 32.931 -8.779 67.637 1.00 31.47 125 LEU B CA 1
ATOM 3340 C C . LEU B 1 125 ? 34.045 -9.624 67.021 1.00 31.62 125 LEU B C 1
ATOM 3341 O O . LEU B 1 125 ? 34.665 -9.221 66.033 1.00 32.66 125 LEU B O 1
ATOM 3346 N N . ALA B 1 126 ? 34.306 -10.788 67.601 1.00 32.10 126 ALA B N 1
ATOM 3347 C CA . ALA B 1 126 ? 35.352 -11.659 67.078 1.00 33.28 126 ALA B CA 1
ATOM 3348 C C . ALA B 1 126 ? 34.835 -12.516 65.925 1.00 33.90 126 ALA B C 1
ATOM 3349 O O . ALA B 1 126 ? 35.619 -12.999 65.107 1.00 34.37 126 ALA B O 1
ATOM 3351 N N . GLN B 1 127 ? 33.516 -12.693 65.859 1.00 35.39 127 GLN B N 1
ATOM 3352 C CA . GLN B 1 127 ? 32.899 -13.515 64.817 1.00 35.46 127 GLN B CA 1
ATOM 3353 C C . GLN B 1 127 ? 32.168 -12.720 63.747 1.00 35.80 127 GLN B C 1
ATOM 3354 O O . GLN B 1 127 ? 31.760 -13.276 62.725 1.00 36.16 127 GLN B O 1
ATOM 3360 N N . GLY B 1 128 ? 31.995 -11.424 63.978 1.00 34.42 128 GLY B N 1
ATOM 3361 C CA . GLY B 1 128 ? 31.303 -10.596 63.007 1.00 33.39 128 GLY B CA 1
ATOM 3362 C C . GLY B 1 128 ? 31.087 -9.188 63.524 1.00 33.71 128 GLY B C 1
ATOM 3363 O O . GLY B 1 128 ? 31.541 -8.862 64.620 1.00 33.24 128 GLY B O 1
ATOM 3364 N N . PRO B 1 129 ? 30.398 -8.329 62.758 1.00 32.54 129 PRO B N 1
ATOM 3365 C CA . PRO B 1 129 ? 30.137 -6.948 63.173 1.00 33.01 129 PRO B CA 1
ATOM 3366 C C . PRO B 1 129 ? 29.374 -6.870 64.496 1.00 33.16 129 PRO B C 1
ATOM 3367 O O . PRO B 1 129 ? 28.316 -7.480 64.658 1.00 32.70 129 PRO B O 1
ATOM 3371 N N . ALA B 1 130 ? 29.929 -6.113 65.437 1.00 31.12 130 ALA B N 1
ATOM 3372 C CA . ALA B 1 130 ? 29.338 -5.949 66.758 1.00 30.70 130 ALA B CA 1
ATOM 3373 C C . ALA B 1 130 ? 27.920 -5.402 66.698 1.00 29.99 130 ALA B C 1
ATOM 3374 O O . ALA B 1 130 ? 27.082 -5.732 67.535 1.00 29.61 130 ALA B O 1
ATOM 3376 N N . MET B 1 131 ? 27.659 -4.563 65.703 1.00 29.93 131 MET B N 1
ATOM 3377 C CA . MET B 1 131 ? 26.350 -3.951 65.539 1.00 29.87 131 MET B CA 1
ATOM 3378 C C . MET B 1 131 ? 26.224 -3.461 64.104 1.00 30.94 131 MET B C 1
ATOM 3379 O O . MET B 1 131 ? 27.196 -3.471 63.350 1.00 29.92 131 MET B O 1
ATOM 3384 N N . THR B 1 132 ? 25.029 -3.018 63.738 1.00 32.42 132 THR B N 1
ATOM 3385 C CA . THR B 1 132 ? 24.783 -2.511 62.394 1.00 34.47 132 THR B CA 1
ATOM 3386 C C . THR B 1 132 ? 24.984 -1.000 62.390 1.00 35.97 132 THR B C 1
ATOM 3387 O O . THR B 1 132 ? 24.773 -0.335 63.406 1.00 35.08 132 THR B O 1
ATOM 3391 N N . PRO B 1 133 ? 25.392 -0.435 61.244 1.00 36.96 133 PRO B N 1
ATOM 3392 C CA . PRO B 1 133 ? 25.609 1.011 61.151 1.00 38.15 133 PRO B CA 1
ATOM 3393 C C . PRO B 1 133 ? 24.434 1.807 61.724 1.00 39.06 133 PRO B C 1
ATOM 3394 O O . PRO B 1 133 ? 24.622 2.861 62.332 1.00 38.61 133 PRO B O 1
ATOM 3398 N N . GLU B 1 134 ? 23.223 1.293 61.532 1.00 39.36 134 GLU B N 1
ATOM 3399 C CA . GLU B 1 134 ? 22.028 1.963 62.032 1.00 40.13 134 GLU B CA 1
ATOM 3400 C C . GLU B 1 134 ? 22.003 1.948 63.561 1.00 38.86 134 GLU B C 1
ATOM 3401 O O . GLU B 1 134 ? 21.620 2.932 64.193 1.00 38.36 134 GLU B O 1
ATOM 3407 N N . GLU B 1 135 ? 22.399 0.824 64.150 1.00 37.53 135 GLU B N 1
ATOM 3408 C CA . GLU B 1 135 ? 22.425 0.698 65.604 1.00 36.81 135 GLU B CA 1
ATOM 3409 C C . GLU B 1 135 ? 23.523 1.600 66.160 1.00 37.20 135 GLU B C 1
ATOM 3410 O O . GLU B 1 135 ? 23.362 2.220 67.212 1.00 35.72 135 GLU B O 1
ATOM 3416 N N . ALA B 1 136 ? 24.640 1.672 65.443 1.00 36.07 136 ALA B N 1
ATOM 3417 C CA . ALA B 1 136 ? 25.748 2.511 65.867 1.00 37.69 136 ALA B CA 1
ATOM 3418 C C . ALA B 1 136 ? 25.261 3.951 65.924 1.00 37.75 136 ALA B C 1
ATOM 3419 O O . ALA B 1 136 ? 25.518 4.668 66.890 1.00 38.30 136 ALA B O 1
ATOM 3421 N N . GLU B 1 137 ? 24.543 4.366 64.886 1.00 38.54 137 GLU B N 1
ATOM 3422 C CA . GLU B 1 137 ? 24.015 5.722 64.818 1.00 38.33 137 GLU B CA 1
ATOM 3423 C C . GLU B 1 137 ? 23.038 5.998 65.958 1.00 36.95 137 GLU B C 1
ATOM 3424 O O . GLU B 1 137 ? 22.985 7.114 66.479 1.00 35.05 137 GLU B O 1
ATOM 3430 N N . ARG B 1 138 ? 22.266 4.986 66.347 1.00 34.42 138 ARG B N 1
ATOM 3431 C CA . ARG B 1 138 ? 21.306 5.155 67.436 1.00 33.63 138 ARG B CA 1
ATOM 3432 C C . ARG B 1 138 ? 22.024 5.316 68.773 1.00 31.01 138 ARG B C 1
ATOM 3433 O O . ARG B 1 138 ? 21.576 6.067 69.638 1.00 29.71 138 ARG B O 1
ATOM 3441 N N . ALA B 1 139 ? 23.134 4.603 68.940 1.00 28.54 139 ALA B N 1
ATOM 3442 C CA . ALA B 1 139 ? 23.912 4.694 70.168 1.00 29.54 139 ALA B CA 1
ATOM 3443 C C . ALA B 1 139 ? 24.527 6.089 70.256 1.00 30.41 139 ALA B C 1
ATOM 3444 O O . ALA B 1 139 ? 24.544 6.705 71.324 1.00 29.42 139 ALA B O 1
ATOM 3446 N N . LEU B 1 140 ? 25.023 6.580 69.122 1.00 30.58 140 LEU B N 1
ATOM 3447 C CA . LEU B 1 140 ? 25.635 7.902 69.049 1.00 31.66 140 LEU B CA 1
ATOM 3448 C C . LEU B 1 140 ? 24.644 8.977 69.493 1.00 32.35 140 LEU B C 1
ATOM 3449 O O . LEU B 1 140 ? 24.966 9.827 70.324 1.00 33.44 140 LEU B O 1
ATOM 3454 N N . LEU B 1 141 ? 23.438 8.937 68.934 1.00 31.32 141 LEU B N 1
ATOM 3455 C CA . LEU B 1 141 ? 22.402 9.902 69.280 1.00 31.36 141 LEU B CA 1
ATOM 3456 C C . LEU B 1 141 ? 22.016 9.787 70.752 1.00 30.08 141 LEU B C 1
ATOM 3457 O O . LEU B 1 141 ? 21.720 10.788 71.403 1.00 29.42 141 LEU B O 1
ATOM 3462 N N . ALA B 1 142 ? 22.014 8.562 71.269 1.00 29.26 142 ALA B N 1
ATOM 3463 C CA . ALA B 1 142 ? 21.675 8.334 72.670 1.00 28.87 142 ALA B CA 1
ATOM 3464 C C . ALA B 1 142 ? 22.701 9.040 73.566 1.00 29.45 142 ALA B C 1
ATOM 3465 O O . ALA B 1 142 ? 22.338 9.691 74.548 1.00 27.77 142 ALA B O 1
ATOM 3467 N N . GLY B 1 143 ? 23.978 8.904 73.215 1.00 29.32 143 GLY B N 1
ATOM 3468 C CA . GLY B 1 143 ? 25.035 9.541 73.982 1.00 29.22 143 GLY B CA 1
ATOM 3469 C C . GLY B 1 143 ? 24.868 11.049 73.952 1.00 29.51 143 GLY B C 1
ATOM 3470 O O . GLY B 1 143 ? 25.043 11.719 74.971 1.00 29.27 143 GLY B O 1
ATOM 3471 N N . ARG B 1 144 ? 24.526 11.584 72.778 1.00 29.73 144 ARG B N 1
ATOM 3472 C CA . ARG B 1 144 ? 24.319 13.023 72.629 1.00 30.02 144 ARG B CA 1
ATOM 3473 C C . ARG B 1 144 ? 23.144 13.484 73.473 1.00 31.12 144 ARG B C 1
ATOM 3474 O O . ARG B 1 144 ? 23.176 14.567 74.053 1.00 31.54 144 ARG B O 1
ATOM 3482 N N . GLU B 1 145 ? 22.105 12.657 73.533 1.00 31.17 145 GLU B N 1
ATOM 3483 C CA . GLU B 1 145 ? 20.907 12.973 74.303 1.00 31.62 145 GLU B CA 1
ATOM 3484 C C . GLU B 1 145 ? 21.243 13.071 75.784 1.00 30.35 145 GLU B C 1
ATOM 3485 O O . GLU B 1 145 ? 20.833 14.014 76.460 1.00 28.81 145 GLU B O 1
ATOM 3491 N N . ALA B 1 146 ? 21.987 12.084 76.281 1.00 29.90 146 ALA B N 1
ATOM 3492 C CA . ALA B 1 146 ? 22.388 12.054 77.681 1.00 29.98 146 ALA B CA 1
ATOM 3493 C C . ALA B 1 146 ? 23.206 13.299 78.006 1.00 30.31 146 ALA B C 1
ATOM 3494 O O . ALA B 1 146 ? 22.917 14.012 78.969 1.00 31.03 146 ALA B O 1
ATOM 3496 N N . ALA B 1 147 ? 24.222 13.561 77.193 1.00 30.69 147 ALA B N 1
ATOM 3497 C CA . ALA B 1 147 ? 25.069 14.719 77.408 1.00 31.30 147 ALA B CA 1
ATOM 3498 C C . ALA B 1 147 ? 24.241 15.996 77.427 1.00 32.36 147 ALA B C 1
ATOM 3499 O O . ALA B 1 147 ? 24.405 16.833 78.310 1.00 32.04 147 ALA B O 1
ATOM 3501 N N . ARG B 1 148 ? 23.335 16.138 76.463 1.00 33.48 148 ARG B N 1
ATOM 3502 C CA . ARG B 1 148 ? 22.495 17.329 76.401 1.00 35.31 148 ARG B CA 1
ATOM 3503 C C . ARG B 1 148 ? 21.709 17.542 77.687 1.00 34.39 148 ARG B C 1
ATOM 3504 O O . ARG B 1 148 ? 21.492 18.670 78.089 1.00 34.60 148 ARG B O 1
ATOM 3512 N N . ARG B 1 149 ? 21.268 16.458 78.322 1.00 35.10 149 ARG B N 1
ATOM 3513 C CA . ARG B 1 149 ? 20.508 16.583 79.561 1.00 35.55 149 ARG B CA 1
ATOM 3514 C C . ARG B 1 149 ? 21.434 17.095 80.651 1.00 34.13 149 ARG B C 1
ATOM 3515 O O . ARG B 1 149 ? 21.055 17.954 81.439 1.00 34.50 149 ARG B O 1
ATOM 3523 N N . ALA B 1 150 ? 22.657 16.573 80.677 1.00 32.62 150 ALA B N 1
ATOM 3524 C CA . ALA B 1 150 ? 23.637 16.991 81.672 1.00 29.34 150 ALA B CA 1
ATOM 3525 C C . ALA B 1 150 ? 23.952 18.473 81.517 1.00 28.81 150 ALA B C 1
ATOM 3526 O O . ALA B 1 150 ? 23.990 19.223 82.496 1.00 25.95 150 ALA B O 1
ATOM 3528 N N . ILE B 1 151 ? 24.180 18.883 80.276 1.00 29.04 151 ILE B N 1
ATOM 3529 C CA . ILE B 1 151 ? 24.496 20.267 79.973 1.00 32.35 151 ILE B CA 1
ATOM 3530 C C . ILE B 1 151 ? 23.327 21.174 80.342 1.00 33.03 151 ILE B C 1
ATOM 3531 O O . ILE B 1 151 ? 23.512 22.210 80.976 1.00 33.47 151 ILE B O 1
ATOM 3536 N N . ALA B 1 152 ? 22.121 20.771 79.952 1.00 34.17 152 ALA B N 1
ATOM 3537 C CA . ALA B 1 152 ? 20.924 21.553 80.239 1.00 34.55 152 ALA B CA 1
ATOM 3538 C C . ALA B 1 152 ? 20.752 21.770 81.738 1.00 35.29 152 ALA B C 1
ATOM 3539 O O . ALA B 1 152 ? 20.213 22.790 82.170 1.00 36.36 152 ALA B O 1
ATOM 3541 N N . GLU B 1 153 ? 21.211 20.811 82.534 1.00 34.91 153 GLU B N 1
ATOM 3542 C CA . GLU B 1 153 ? 21.092 20.926 83.977 1.00 34.07 153 GLU B CA 1
ATOM 3543 C C . GLU B 1 153 ? 22.239 21.685 84.640 1.00 33.12 153 GLU B C 1
ATOM 3544 O O . GLU B 1 153 ? 22.382 21.659 85.862 1.00 34.09 153 GLU B O 1
ATOM 3550 N N . GLY B 1 154 ? 23.057 22.359 83.834 1.00 32.02 154 GLY B N 1
ATOM 3551 C CA . GLY B 1 154 ? 24.138 23.161 84.386 1.00 31.52 154 GLY B CA 1
ATOM 3552 C C . GLY B 1 154 ? 25.580 22.684 84.349 1.00 30.38 154 GLY B C 1
ATOM 3553 O O . GLY B 1 154 ? 26.454 23.355 84.897 1.00 30.30 154 GLY B O 1
ATOM 3554 N N . ALA B 1 155 ? 25.850 21.551 83.713 1.00 29.80 155 ALA B N 1
ATOM 3555 C CA . ALA B 1 155 ? 27.218 21.043 83.651 1.00 28.85 155 ALA B CA 1
ATOM 3556 C C . ALA B 1 155 ? 28.166 22.082 83.048 1.00 28.57 155 ALA B C 1
ATOM 3557 O O . ALA B 1 155 ? 27.890 22.641 81.988 1.00 29.23 155 ALA B O 1
ATOM 3559 N N . THR B 1 156 ? 29.281 22.342 83.726 1.00 27.76 156 THR B N 1
ATOM 3560 C CA . THR B 1 156 ? 30.263 23.310 83.234 1.00 27.53 156 THR B CA 1
ATOM 3561 C C . THR B 1 156 ? 31.508 22.568 82.756 1.00 27.60 156 THR B C 1
ATOM 3562 O O . THR B 1 156 ? 32.384 23.143 82.105 1.00 26.93 156 THR B O 1
ATOM 3566 N N . LEU B 1 157 ? 31.571 21.286 83.103 1.00 26.67 157 LEU B N 1
ATOM 3567 C CA . LEU B 1 157 ? 32.676 20.405 82.743 1.00 27.94 157 LEU B CA 1
ATOM 3568 C C . LEU B 1 157 ? 32.014 19.057 82.479 1.00 26.19 157 LEU B C 1
ATOM 3569 O O . LEU B 1 157 ? 31.152 18.638 83.249 1.00 26.67 157 LEU B O 1
ATOM 3574 N N . LEU B 1 158 ? 32.410 18.374 81.409 1.00 23.93 158 LEU B N 1
ATOM 3575 C CA . LEU B 1 158 ? 31.789 17.093 81.080 1.00 23.86 158 LEU B CA 1
ATOM 3576 C C . LEU B 1 158 ? 32.757 15.930 80.893 1.00 22.65 158 LEU B C 1
ATOM 3577 O O . LEU B 1 158 ? 33.739 16.025 80.155 1.00 22.12 158 LEU B O 1
ATOM 3582 N N . ALA B 1 159 ? 32.462 14.823 81.564 1.00 20.92 159 ALA B N 1
ATOM 3583 C CA . ALA B 1 159 ? 33.284 13.631 81.455 1.00 20.45 159 ALA B CA 1
ATOM 3584 C C . ALA B 1 159 ? 32.372 12.478 81.077 1.00 20.71 159 ALA B C 1
ATOM 3585 O O . ALA B 1 159 ? 31.157 12.536 81.292 1.00 20.91 159 ALA B O 1
ATOM 3587 N N . ALA B 1 160 ? 32.957 11.437 80.502 1.00 19.10 160 ALA B N 1
ATOM 3588 C CA . ALA B 1 160 ? 32.194 10.257 80.127 1.00 19.96 160 ALA B CA 1
ATOM 3589 C C . ALA B 1 160 ? 32.709 9.093 80.957 1.00 20.96 160 ALA B C 1
ATOM 3590 O O . ALA B 1 160 ? 33.864 9.087 81.387 1.00 19.91 160 ALA B O 1
ATOM 3592 N N . GLY B 1 161 ? 31.841 8.116 81.189 1.00 21.04 161 GLY B N 1
ATOM 3593 C CA . GLY B 1 161 ? 32.216 6.942 81.953 1.00 21.04 161 GLY B CA 1
ATOM 3594 C C . GLY B 1 161 ? 31.727 5.722 81.201 1.00 21.69 161 GLY B C 1
ATOM 3595 O O . GLY B 1 161 ? 30.812 5.827 80.381 1.00 21.50 161 GLY B O 1
ATOM 3596 N N . ASP B 1 162 ? 32.326 4.570 81.477 1.00 23.74 162 ASP B N 1
ATOM 3597 C CA . ASP B 1 162 ? 31.960 3.325 80.805 1.00 24.33 162 ASP B CA 1
ATOM 3598 C C . ASP B 1 162 ? 31.635 2.207 81.790 1.00 24.62 162 ASP B C 1
ATOM 3599 O O . ASP B 1 162 ? 32.187 2.152 82.888 1.00 23.40 162 ASP B O 1
ATOM 3604 N N . MET B 1 163 ? 30.748 1.308 81.373 1.00 25.29 163 MET B N 1
ATOM 3605 C CA . MET B 1 163 ? 30.387 0.145 82.171 1.00 26.44 163 MET B CA 1
ATOM 3606 C C . MET B 1 163 ? 29.949 -0.952 81.211 1.00 25.94 163 MET B C 1
ATOM 3607 O O . MET B 1 163 ? 28.937 -0.825 80.523 1.00 26.74 163 MET B O 1
ATOM 3612 N N . GLY B 1 164 ? 30.728 -2.023 81.156 1.00 26.26 164 GLY B N 1
ATOM 3613 C CA . GLY B 1 164 ? 30.404 -3.119 80.267 1.00 27.83 164 GLY B CA 1
ATOM 3614 C C . GLY B 1 164 ? 31.455 -4.203 80.338 1.00 28.83 164 GLY B C 1
ATOM 3615 O O . GLY B 1 164 ? 32.612 -3.988 79.966 1.00 29.70 164 GLY B O 1
ATOM 3616 N N . ILE B 1 165 ? 31.055 -5.371 80.827 1.00 27.76 165 ILE B N 1
ATOM 3617 C CA . ILE B 1 165 ? 31.969 -6.493 80.941 1.00 28.64 165 ILE B CA 1
ATOM 3618 C C . ILE B 1 165 ? 32.483 -6.853 79.550 1.00 29.51 165 ILE B C 1
ATOM 3619 O O . ILE B 1 165 ? 31.695 -7.094 78.631 1.00 29.41 165 ILE B O 1
ATOM 3624 N N . GLY B 1 166 ? 33.805 -6.864 79.400 1.00 30.05 166 GLY B N 1
ATOM 3625 C CA . GLY B 1 166 ? 34.413 -7.189 78.122 1.00 29.31 166 GLY B CA 1
ATOM 3626 C C . GLY B 1 166 ? 34.609 -6.002 77.192 1.00 30.53 166 GLY B C 1
ATOM 3627 O O . GLY B 1 166 ? 34.991 -6.180 76.031 1.00 30.36 166 GLY B O 1
ATOM 3628 N N . ASN B 1 167 ? 34.369 -4.787 77.682 1.00 29.30 167 ASN B N 1
ATOM 3629 C CA . ASN B 1 167 ? 34.521 -3.620 76.823 1.00 28.37 167 ASN B CA 1
ATOM 3630 C C . ASN B 1 167 ? 35.973 -3.205 76.603 1.00 28.75 167 ASN B C 1
ATOM 3631 O O . ASN B 1 167 ? 36.249 -2.342 75.775 1.00 27.62 167 ASN B O 1
ATOM 3636 N N . THR B 1 168 ? 36.902 -3.817 77.334 1.00 28.03 168 THR B N 1
ATOM 3637 C CA . THR B 1 168 ? 38.313 -3.496 77.152 1.00 31.40 168 THR B CA 1
ATOM 3638 C C . THR B 1 168 ? 38.777 -4.144 75.848 1.00 30.40 168 THR B C 1
ATOM 3639 O O . THR B 1 168 ? 39.710 -3.667 75.206 1.00 30.06 168 THR B O 1
ATOM 3643 N N . THR B 1 169 ? 38.116 -5.234 75.464 1.00 30.37 169 THR B N 1
ATOM 3644 C CA . THR B 1 169 ? 38.443 -5.925 74.223 1.00 29.93 169 THR B CA 1
ATOM 3645 C C . THR B 1 169 ? 37.938 -5.072 73.065 1.00 28.88 169 THR B C 1
ATOM 3646 O O . THR B 1 169 ? 38.657 -4.834 72.094 1.00 28.32 169 THR B O 1
ATOM 3650 N N . ALA B 1 170 ? 36.700 -4.602 73.182 1.00 27.75 170 ALA B N 1
ATOM 3651 C CA . ALA B 1 170 ? 36.101 -3.763 72.155 1.00 27.23 170 ALA B CA 1
ATOM 3652 C C . ALA B 1 170 ? 36.847 -2.435 72.073 1.00 27.91 170 ALA B C 1
ATOM 3653 O O . ALA B 1 170 ? 36.976 -1.854 70.999 1.00 27.57 170 ALA B O 1
ATOM 3655 N N . ALA B 1 171 ? 37.332 -1.958 73.215 1.00 27.66 171 ALA B N 1
ATOM 3656 C CA . ALA B 1 171 ? 38.073 -0.703 73.265 1.00 27.38 171 ALA B CA 1
ATOM 3657 C C . ALA B 1 171 ? 39.400 -0.890 72.534 1.00 26.57 171 ALA B C 1
ATOM 3658 O O . ALA B 1 171 ? 39.847 -0.015 71.792 1.00 25.34 171 ALA B O 1
ATOM 3660 N N . ALA B 1 172 ? 40.018 -2.043 72.751 1.00 26.14 172 ALA B N 1
ATOM 3661 C CA . ALA B 1 172 ? 41.288 -2.362 72.126 1.00 28.13 172 ALA B CA 1
ATOM 3662 C C . ALA B 1 172 ? 41.145 -2.434 70.608 1.00 27.79 172 ALA B C 1
ATOM 3663 O O . ALA B 1 172 ? 41.999 -1.938 69.868 1.00 27.49 172 ALA B O 1
ATOM 3665 N N . ALA B 1 173 ? 40.054 -3.041 70.149 1.00 28.83 173 ALA B N 1
ATOM 3666 C CA . ALA B 1 173 ? 39.804 -3.187 68.719 1.00 27.67 173 ALA B CA 1
ATOM 3667 C C . ALA B 1 173 ? 39.572 -1.835 68.059 1.00 28.29 173 ALA B C 1
ATOM 3668 O O . ALA B 1 173 ? 40.162 -1.528 67.020 1.00 27.16 173 ALA B O 1
ATOM 3670 N N . LEU B 1 174 ? 38.712 -1.024 68.664 1.00 26.19 174 LEU B N 1
ATOM 3671 C CA . LEU B 1 174 ? 38.415 0.289 68.115 1.00 27.94 174 LEU B CA 1
ATOM 3672 C C . LEU B 1 174 ? 39.671 1.156 68.071 1.00 28.03 174 LEU B C 1
ATOM 3673 O O . LEU B 1 174 ? 39.902 1.871 67.095 1.00 28.96 174 LEU B O 1
ATOM 3678 N N . THR B 1 175 ? 40.471 1.088 69.132 1.00 26.55 175 THR B N 1
ATOM 3679 C CA . THR B 1 175 ? 41.706 1.865 69.228 1.00 28.44 175 THR B CA 1
ATOM 3680 C C . THR B 1 175 ? 42.722 1.437 68.170 1.00 31.26 175 THR B C 1
ATOM 3681 O O . THR B 1 175 ? 43.225 2.268 67.407 1.00 30.49 175 THR B O 1
ATOM 3685 N N . ALA B 1 176 ? 43.021 0.141 68.136 1.00 30.88 176 ALA B N 1
ATOM 3686 C CA . ALA B 1 176 ? 43.971 -0.401 67.172 1.00 32.42 176 ALA B CA 1
ATOM 3687 C C . ALA B 1 176 ? 43.567 -0.023 65.749 1.00 33.12 176 ALA B C 1
ATOM 3688 O O . ALA B 1 176 ? 44.416 0.270 64.907 1.00 32.81 176 ALA B O 1
ATOM 3690 N N . ALA B 1 177 ? 42.262 -0.014 65.493 1.00 33.16 177 ALA B N 1
ATOM 3691 C CA . ALA B 1 177 ? 41.738 0.320 64.176 1.00 33.95 177 ALA B CA 1
ATOM 3692 C C . ALA B 1 177 ? 41.893 1.797 63.826 1.00 34.41 177 ALA B C 1
ATOM 3693 O O . ALA B 1 177 ? 42.413 2.140 62.764 1.00 33.83 177 ALA B O 1
ATOM 3695 N N . LEU B 1 178 ? 41.436 2.671 64.718 1.00 33.34 178 LEU B N 1
ATOM 3696 C CA . LEU B 1 178 ? 41.511 4.105 64.479 1.00 33.12 178 LEU B CA 1
ATOM 3697 C C . LEU B 1 178 ? 42.937 4.642 64.492 1.00 33.38 178 LEU B C 1
ATOM 3698 O O . LEU B 1 178 ? 43.229 5.635 63.833 1.00 34.12 178 LEU B O 1
ATOM 3703 N N . LEU B 1 179 ? 43.826 3.991 65.234 1.00 33.88 179 LEU B N 1
ATOM 3704 C CA . LEU B 1 179 ? 45.210 4.449 65.310 1.00 35.84 179 LEU B CA 1
ATOM 3705 C C . LEU B 1 179 ? 46.175 3.569 64.523 1.00 37.65 179 LEU B C 1
ATOM 3706 O O . LEU B 1 179 ? 47.393 3.710 64.648 1.00 38.55 179 LEU B O 1
ATOM 3711 N N . GLY B 1 180 ? 45.626 2.664 63.716 1.00 38.43 180 GLY B N 1
ATOM 3712 C CA . GLY B 1 180 ? 46.453 1.770 62.923 1.00 39.89 180 GLY B CA 1
ATOM 3713 C C . GLY B 1 180 ? 47.501 1.050 63.750 1.00 40.36 180 GLY B C 1
ATOM 3714 O O . GLY B 1 180 ? 48.682 1.064 63.407 1.00 41.01 180 GLY B O 1
ATOM 3715 N N . LEU B 1 181 ? 47.071 0.412 64.835 1.00 41.47 181 LEU B N 1
ATOM 3716 C CA . LEU B 1 181 ? 47.984 -0.305 65.722 1.00 42.48 181 LEU B CA 1
ATOM 3717 C C . LEU B 1 181 ? 47.686 -1.799 65.801 1.00 43.16 181 LEU B C 1
ATOM 3718 O O . LEU B 1 181 ? 46.566 -2.234 65.542 1.00 43.85 181 LEU B O 1
ATOM 3723 N N . PRO B 1 182 ? 48.697 -2.607 66.162 1.00 44.44 182 PRO B N 1
ATOM 3724 C CA . PRO B 1 182 ? 48.548 -4.061 66.285 1.00 45.03 182 PRO B CA 1
ATOM 3725 C C . PRO B 1 182 ? 47.939 -4.448 67.633 1.00 46.39 182 PRO B C 1
ATOM 3726 O O . PRO B 1 182 ? 48.036 -3.697 68.604 1.00 47.26 182 PRO B O 1
ATOM 3730 N N . PRO B 1 183 ? 47.305 -5.629 67.709 1.00 47.40 183 PRO B N 1
ATOM 3731 C CA . PRO B 1 183 ? 46.676 -6.119 68.940 1.00 47.93 183 PRO B CA 1
ATOM 3732 C C . PRO B 1 183 ? 47.572 -6.008 70.176 1.00 48.71 183 PRO B C 1
ATOM 3733 O O . PRO B 1 183 ? 47.146 -5.514 71.223 1.00 48.25 183 PRO B O 1
ATOM 3737 N N . GLU B 1 184 ? 48.814 -6.464 70.040 1.00 48.83 184 GLU B N 1
ATOM 3738 C CA . GLU B 1 184 ? 49.777 -6.436 71.133 1.00 49.54 184 GLU B CA 1
ATOM 3739 C C . GLU B 1 184 ? 50.022 -5.054 71.708 1.00 48.55 184 GLU B C 1
ATOM 3740 O O . GLU B 1 184 ? 50.541 -4.931 72.813 1.00 48.11 184 GLU B O 1
ATOM 3746 N N . ALA B 1 185 ? 49.670 -4.019 70.953 1.00 47.65 185 ALA B N 1
ATOM 3747 C CA . ALA B 1 185 ? 49.869 -2.644 71.403 1.00 47.09 185 ALA B CA 1
ATOM 3748 C C . ALA B 1 185 ? 48.708 -2.126 72.247 1.00 46.71 185 ALA B C 1
ATOM 3749 O O . ALA B 1 185 ? 48.889 -1.231 73.073 1.00 45.80 185 ALA B O 1
ATOM 3751 N N . VAL B 1 186 ? 47.524 -2.693 72.045 1.00 45.69 186 VAL B N 1
ATOM 3752 C CA . VAL B 1 186 ? 46.343 -2.262 72.784 1.00 45.29 186 VAL B CA 1
ATOM 3753 C C . VAL B 1 186 ? 45.824 -3.295 73.777 1.00 46.06 186 VAL B C 1
ATOM 3754 O O . VAL B 1 186 ? 44.814 -3.066 74.442 1.00 45.46 186 VAL B O 1
ATOM 3758 N N . VAL B 1 187 ? 46.509 -4.428 73.879 1.00 46.39 187 VAL B N 1
ATOM 3759 C CA . VAL B 1 187 ? 46.093 -5.474 74.803 1.00 47.93 187 VAL B CA 1
ATOM 3760 C C . VAL B 1 187 ? 47.250 -5.903 75.692 1.00 48.77 187 VAL B C 1
ATOM 3761 O O . VAL B 1 187 ? 48.190 -6.554 75.234 1.00 49.79 187 VAL B O 1
ATOM 3765 N N . GLY B 1 188 ? 47.173 -5.530 76.965 1.00 49.72 188 GLY B N 1
ATOM 3766 C CA . GLY B 1 188 ? 48.216 -5.882 77.910 1.00 50.82 188 GLY B CA 1
ATOM 3767 C C . GLY B 1 188 ? 47.656 -6.654 79.088 1.00 51.59 188 GLY B C 1
ATOM 3768 O O . GLY B 1 188 ? 46.461 -6.955 79.130 1.00 52.37 188 GLY B O 1
ATOM 3769 N N . GLY B 1 194 ? 44.621 -14.091 82.610 1.00 74.16 194 GLY B N 1
ATOM 3770 C CA . GLY B 1 194 ? 46.059 -13.924 82.505 1.00 74.05 194 GLY B CA 1
ATOM 3771 C C . GLY B 1 194 ? 46.589 -14.288 81.128 1.00 73.70 194 GLY B C 1
ATOM 3772 O O . GLY B 1 194 ? 46.153 -13.733 80.118 1.00 73.81 194 GLY B O 1
ATOM 3773 N N . GLU B 1 195 ? 47.521 -15.232 81.094 1.00 73.04 195 GLU B N 1
ATOM 3774 C CA . GLU B 1 195 ? 48.141 -15.660 79.865 1.00 72.25 195 GLU B CA 1
ATOM 3775 C C . GLU B 1 195 ? 47.154 -16.142 78.814 1.00 71.38 195 GLU B C 1
ATOM 3776 O O . GLU B 1 195 ? 47.185 -15.684 77.670 1.00 71.00 195 GLU B O 1
ATOM 3782 N N . GLU B 1 196 ? 46.261 -17.059 79.183 1.00 70.21 196 GLU B N 1
ATOM 3783 C CA . GLU B 1 196 ? 45.289 -17.537 78.211 1.00 69.18 196 GLU B CA 1
ATOM 3784 C C . GLU B 1 196 ? 44.205 -16.488 77.938 1.00 67.32 196 GLU B C 1
ATOM 3785 O O . GLU B 1 196 ? 43.696 -16.404 76.825 1.00 67.38 196 GLU B O 1
ATOM 3791 N N . GLY B 1 197 ? 43.836 -15.673 78.924 1.00 64.64 197 GLY B N 1
ATOM 3792 C CA . GLY B 1 197 ? 42.795 -14.683 78.704 1.00 61.44 197 GLY B CA 1
ATOM 3793 C C . GLY B 1 197 ? 43.363 -13.647 77.782 1.00 59.36 197 GLY B C 1
ATOM 3794 O O . GLY B 1 197 ? 42.668 -13.147 76.907 1.00 58.58 197 GLY B O 1
ATOM 3795 N N . LEU B 1 198 ? 44.647 -13.352 77.967 1.00 57.10 198 LEU B N 1
ATOM 3796 C CA . LEU B 1 198 ? 45.339 -12.380 77.139 1.00 55.23 198 LEU B CA 1
ATOM 3797 C C . LEU B 1 198 ? 45.341 -12.896 75.713 1.00 53.66 198 LEU B C 1
ATOM 3798 O O . LEU B 1 198 ? 45.186 -12.131 74.757 1.00 53.00 198 LEU B O 1
ATOM 3803 N N . ARG B 1 199 ? 45.514 -14.207 75.588 1.00 52.18 199 ARG B N 1
ATOM 3804 C CA . ARG B 1 199 ? 45.527 -14.861 74.292 1.00 50.98 199 ARG B CA 1
ATOM 3805 C C . ARG B 1 199 ? 44.189 -14.633 73.599 1.00 49.09 199 ARG B C 1
ATOM 3806 O O . ARG B 1 199 ? 44.142 -14.228 72.438 1.00 48.83 199 ARG B O 1
ATOM 3814 N N . ARG B 1 200 ? 43.102 -14.892 74.320 1.00 47.34 200 ARG B N 1
ATOM 3815 C CA . ARG B 1 200 ? 41.764 -14.717 73.768 1.00 46.02 200 ARG B CA 1
ATOM 3816 C C . ARG B 1 200 ? 41.459 -13.275 73.377 1.00 43.92 200 ARG B C 1
ATOM 3817 O O . ARG B 1 200 ? 40.829 -13.032 72.348 1.00 42.40 200 ARG B O 1
ATOM 3825 N N . LYS B 1 201 ? 41.899 -12.321 74.193 1.00 41.88 201 LYS B N 1
ATOM 3826 C CA . LYS B 1 201 ? 41.651 -10.913 73.899 1.00 41.34 201 LYS B CA 1
ATOM 3827 C C . LYS B 1 201 ? 42.339 -10.484 72.610 1.00 39.50 201 LYS B C 1
ATOM 3828 O O . LYS B 1 201 ? 41.713 -9.899 71.728 1.00 38.28 201 LYS B O 1
ATOM 3834 N N . ARG B 1 202 ? 43.632 -10.767 72.509 1.00 39.46 202 ARG B N 1
ATOM 3835 C CA . ARG B 1 202 ? 44.390 -10.395 71.323 1.00 39.82 202 ARG B CA 1
ATOM 3836 C C . ARG B 1 202 ? 43.845 -11.062 70.066 1.00 38.16 202 ARG B C 1
ATOM 3837 O O . ARG B 1 202 ? 43.658 -10.405 69.042 1.00 37.47 202 ARG B O 1
ATOM 3845 N N . GLN B 1 203 ? 43.581 -12.363 70.146 1.00 37.98 203 GLN B N 1
ATOM 3846 C CA . GLN B 1 203 ? 43.040 -13.083 68.998 1.00 37.63 203 GLN B CA 1
ATOM 3847 C C . GLN B 1 203 ? 41.692 -12.480 68.635 1.00 34.84 203 GLN B C 1
ATOM 3848 O O . GLN B 1 203 ? 41.352 -12.372 67.460 1.00 34.54 203 GLN B O 1
ATOM 3854 N N . ALA B 1 204 ? 40.927 -12.086 69.651 1.00 32.69 204 ALA B N 1
ATOM 3855 C CA . ALA B 1 204 ? 39.618 -11.484 69.427 1.00 30.29 204 ALA B CA 1
ATOM 3856 C C . ALA B 1 204 ? 39.783 -10.192 68.643 1.00 29.06 204 ALA B C 1
ATOM 3857 O O . ALA B 1 204 ? 39.061 -9.939 67.676 1.00 27.20 204 ALA B O 1
ATOM 3859 N N . VAL B 1 205 ? 40.740 -9.373 69.069 1.00 28.37 205 VAL B N 1
ATOM 3860 C CA . VAL B 1 205 ? 41.009 -8.103 68.407 1.00 28.10 205 VAL B CA 1
ATOM 3861 C C . VAL B 1 205 ? 41.488 -8.328 66.971 1.00 27.52 205 VAL B C 1
ATOM 3862 O O . VAL B 1 205 ? 41.011 -7.679 66.041 1.00 27.42 205 VAL B O 1
ATOM 3866 N N . ALA B 1 206 ? 42.430 -9.251 66.797 1.00 29.90 206 ALA B N 1
ATOM 3867 C CA . ALA B 1 206 ? 42.975 -9.552 65.471 1.00 31.25 206 ALA B CA 1
ATOM 3868 C C . ALA B 1 206 ? 41.883 -9.975 64.490 1.00 31.58 206 ALA B C 1
ATOM 3869 O O . ALA B 1 206 ? 41.833 -9.490 63.357 1.00 31.48 206 ALA B O 1
ATOM 3871 N N . ARG B 1 207 ? 41.007 -10.878 64.925 1.00 32.01 207 ARG B N 1
ATOM 3872 C CA . ARG B 1 207 ? 39.923 -11.343 64.067 1.00 31.71 207 ARG B CA 1
ATOM 3873 C C . ARG B 1 207 ? 39.039 -10.169 63.672 1.00 30.60 207 ARG B C 1
ATOM 3874 O O . ARG B 1 207 ? 38.614 -10.060 62.526 1.00 30.54 207 ARG B O 1
ATOM 3882 N N . ALA B 1 208 ? 38.764 -9.284 64.624 1.00 29.97 208 ALA B N 1
ATOM 3883 C CA . ALA B 1 208 ? 37.926 -8.121 64.355 1.00 29.29 208 ALA B CA 1
ATOM 3884 C C . ALA B 1 208 ? 38.588 -7.196 63.336 1.00 29.77 208 ALA B C 1
ATOM 3885 O O . ALA B 1 208 ? 37.937 -6.702 62.413 1.00 30.02 208 ALA B O 1
ATOM 3887 N N . LEU B 1 209 ? 39.884 -6.961 63.509 1.00 29.58 209 LEU B N 1
ATOM 3888 C CA . LEU B 1 209 ? 40.625 -6.093 62.602 1.00 31.16 209 LEU B CA 1
ATOM 3889 C C . LEU B 1 209 ? 40.665 -6.681 61.192 1.00 31.01 209 LEU B C 1
ATOM 3890 O O . LEU B 1 209 ? 40.612 -5.950 60.202 1.00 31.05 209 LEU B O 1
ATOM 3895 N N . ALA B 1 210 ? 40.753 -8.005 61.114 1.00 31.45 210 ALA B N 1
ATOM 3896 C CA . ALA B 1 210 ? 40.807 -8.703 59.834 1.00 32.02 210 ALA B CA 1
ATOM 3897 C C . ALA B 1 210 ? 39.605 -8.404 58.941 1.00 32.54 210 ALA B C 1
ATOM 3898 O O . ALA B 1 210 ? 39.676 -8.579 57.724 1.00 34.32 210 ALA B O 1
ATOM 3900 N N . ARG B 1 211 ? 38.505 -7.956 59.541 1.00 32.06 211 ARG B N 1
ATOM 3901 C CA . ARG B 1 211 ? 37.300 -7.649 58.778 1.00 32.22 211 ARG B CA 1
ATOM 3902 C C . ARG B 1 211 ? 37.318 -6.238 58.213 1.00 32.87 211 ARG B C 1
ATOM 3903 O O . ARG B 1 211 ? 36.495 -5.888 57.369 1.00 32.82 211 ARG B O 1
ATOM 3911 N N . LEU B 1 212 ? 38.256 -5.425 58.677 1.00 33.86 212 LEU B N 1
ATOM 3912 C CA . LEU B 1 212 ? 38.339 -4.049 58.214 1.00 36.62 212 LEU B CA 1
ATOM 3913 C C . LEU B 1 212 ? 39.153 -3.917 56.936 1.00 38.86 212 LEU B C 1
ATOM 3914 O O . LEU B 1 212 ? 39.825 -4.857 56.509 1.00 39.55 212 LEU B O 1
ATOM 3919 N N . HIS B 1 213 ? 39.077 -2.740 56.328 1.00 41.66 213 HIS B N 1
ATOM 3920 C CA . HIS B 1 213 ? 39.812 -2.447 55.108 1.00 44.25 213 HIS B CA 1
ATOM 3921 C C . HIS B 1 213 ? 39.935 -0.934 54.978 1.00 45.22 213 HIS B C 1
ATOM 3922 O O . HIS B 1 213 ? 39.048 -0.193 55.406 1.00 45.29 213 HIS B O 1
ATOM 3929 N N . PRO B 1 214 ? 41.045 -0.455 54.396 1.00 46.04 214 PRO B N 1
ATOM 3930 C CA . PRO B 1 214 ? 41.293 0.979 54.210 1.00 45.90 214 PRO B CA 1
ATOM 3931 C C . PRO B 1 214 ? 40.110 1.719 53.595 1.00 44.95 214 PRO B C 1
ATOM 3932 O O . PRO B 1 214 ? 39.337 1.143 52.829 1.00 44.89 214 PRO B O 1
ATOM 3936 N N . GLY B 1 215 ? 39.969 2.994 53.948 1.00 44.41 215 GLY B N 1
ATOM 3937 C CA . GLY B 1 215 ? 38.892 3.803 53.403 1.00 44.32 215 GLY B CA 1
ATOM 3938 C C . GLY B 1 215 ? 37.567 3.771 54.142 1.00 44.48 215 GLY B C 1
ATOM 3939 O O . GLY B 1 215 ? 36.582 4.341 53.665 1.00 45.52 215 GLY B O 1
ATOM 3940 N N . MET B 1 216 ? 37.525 3.115 55.298 1.00 42.91 216 MET B N 1
ATOM 3941 C CA . MET B 1 216 ? 36.289 3.038 56.075 1.00 42.40 216 MET B CA 1
ATOM 3942 C C . MET B 1 216 ? 36.111 4.247 56.987 1.00 40.65 216 MET B C 1
ATOM 3943 O O . MET B 1 216 ? 37.077 4.751 57.556 1.00 40.16 216 MET B O 1
ATOM 3948 N N . GLY B 1 217 ? 34.869 4.703 57.119 1.00 39.33 217 GLY B N 1
ATOM 3949 C CA . GLY B 1 217 ? 34.582 5.834 57.982 1.00 38.54 217 GLY B CA 1
ATOM 3950 C C . GLY B 1 217 ? 34.725 5.416 59.436 1.00 37.34 217 GLY B C 1
ATOM 3951 O O . GLY B 1 217 ? 34.641 4.225 59.740 1.00 35.95 217 GLY B O 1
ATOM 3952 N N . PRO B 1 218 ? 34.928 6.368 60.362 1.00 37.15 218 PRO B N 1
ATOM 3953 C CA . PRO B 1 218 ? 35.082 6.056 61.788 1.00 35.58 218 PRO B CA 1
ATOM 3954 C C . PRO B 1 218 ? 33.906 5.306 62.416 1.00 34.56 218 PRO B C 1
ATOM 3955 O O . PRO B 1 218 ? 34.105 4.307 63.108 1.00 34.01 218 PRO B O 1
ATOM 3959 N N . LEU B 1 219 ? 32.687 5.779 62.176 1.00 34.61 219 LEU B N 1
ATOM 3960 C CA . LEU B 1 219 ? 31.511 5.127 62.741 1.00 35.04 219 LEU B CA 1
ATOM 3961 C C . LEU B 1 219 ? 31.342 3.723 62.157 1.00 35.57 219 LEU B C 1
ATOM 3962 O O . LEU B 1 219 ? 30.882 2.809 62.845 1.00 33.92 219 LEU B O 1
ATOM 3967 N N . GLU B 1 220 ? 31.720 3.558 60.889 1.00 34.74 220 GLU B N 1
ATOM 3968 C CA . GLU B 1 220 ? 31.626 2.261 60.226 1.00 34.46 220 GLU B CA 1
ATOM 3969 C C . GLU B 1 220 ? 32.556 1.281 60.924 1.00 32.45 220 GLU B C 1
ATOM 3970 O O . GLU B 1 220 ? 32.206 0.123 61.136 1.00 30.15 220 GLU B O 1
ATOM 3976 N N . VAL B 1 221 ? 33.749 1.755 61.273 1.00 30.72 221 VAL B N 1
ATOM 3977 C CA . VAL B 1 221 ? 34.729 0.926 61.961 1.00 30.01 221 VAL B CA 1
ATOM 3978 C C . VAL B 1 221 ? 34.235 0.585 63.364 1.00 29.58 221 VAL B C 1
ATOM 3979 O O . VAL B 1 221 ? 34.345 -0.557 63.811 1.00 27.87 221 VAL B O 1
ATOM 3983 N N . ALA B 1 222 ? 33.685 1.581 64.050 1.00 29.40 222 ALA B N 1
ATOM 3984 C CA . ALA B 1 222 ? 33.176 1.387 65.404 1.00 30.44 222 ALA B CA 1
ATOM 3985 C C . ALA B 1 222 ? 32.047 0.357 65.434 1.00 30.82 222 ALA B C 1
ATOM 3986 O O . ALA B 1 222 ? 31.982 -0.480 66.335 1.00 31.65 222 ALA B O 1
ATOM 3988 N N . ALA B 1 223 ? 31.161 0.415 64.446 1.00 32.05 223 ALA B N 1
ATOM 3989 C CA . ALA B 1 223 ? 30.038 -0.519 64.383 1.00 32.79 223 ALA B CA 1
ATOM 3990 C C . ALA B 1 223 ? 30.528 -1.949 64.189 1.00 32.92 223 ALA B C 1
ATOM 3991 O O . ALA B 1 223 ? 29.925 -2.896 64.690 1.00 33.47 223 ALA B O 1
ATOM 3993 N N . GLU B 1 224 ? 31.629 -2.095 63.464 1.00 34.18 224 GLU B N 1
ATOM 3994 C CA . GLU B 1 224 ? 32.206 -3.405 63.192 1.00 34.34 224 GLU B CA 1
ATOM 3995 C C . GLU B 1 224 ? 32.933 -4.045 64.367 1.00 33.70 224 GLU B C 1
ATOM 3996 O O . GLU B 1 224 ? 32.691 -5.211 64.689 1.00 32.33 224 GLU B O 1
ATOM 4002 N N . VAL B 1 225 ? 33.817 -3.287 65.013 1.00 32.32 225 VAL B N 1
ATOM 4003 C CA . VAL B 1 225 ? 34.613 -3.831 66.110 1.00 32.19 225 VAL B CA 1
ATOM 4004 C C . VAL B 1 225 ? 34.448 -3.178 67.481 1.00 32.44 225 VAL B C 1
ATOM 4005 O O . VAL B 1 225 ? 35.079 -3.607 68.447 1.00 31.96 225 VAL B O 1
ATOM 4009 N N . GLY B 1 226 ? 33.606 -2.155 67.575 1.00 32.30 226 GLY B N 1
ATOM 4010 C CA . GLY B 1 226 ? 33.437 -1.477 68.848 1.00 32.29 226 GLY B CA 1
ATOM 4011 C C . GLY B 1 226 ? 32.367 -2.010 69.784 1.00 31.88 226 GLY B C 1
ATOM 4012 O O . GLY B 1 226 ? 32.011 -3.192 69.761 1.00 30.88 226 GLY B O 1
ATOM 4013 N N . GLY B 1 227 ? 31.869 -1.114 70.629 1.00 31.10 227 GLY B N 1
ATOM 4014 C CA . GLY B 1 227 ? 30.834 -1.462 71.582 1.00 27.99 227 GLY B CA 1
ATOM 4015 C C . GLY B 1 227 ? 29.807 -0.353 71.572 1.00 27.85 227 GLY B C 1
ATOM 4016 O O . GLY B 1 227 ? 30.127 0.788 71.229 1.00 26.55 227 GLY B O 1
ATOM 4017 N N . LEU B 1 228 ? 28.574 -0.679 71.939 1.00 26.54 228 LEU B N 1
ATOM 4018 C CA . LEU B 1 228 ? 27.506 0.308 71.954 1.00 26.25 228 LEU B CA 1
ATOM 4019 C C . LEU B 1 228 ? 27.797 1.472 72.896 1.00 23.94 228 LEU B C 1
ATOM 4020 O O . LEU B 1 228 ? 27.547 2.623 72.547 1.00 24.63 228 LEU B O 1
ATOM 4025 N N . GLU B 1 229 ? 28.327 1.183 74.081 1.00 25.22 229 GLU B N 1
ATOM 4026 C CA . GLU B 1 229 ? 28.615 2.256 75.030 1.00 26.08 229 GLU B CA 1
ATOM 4027 C C . GLU B 1 229 ? 29.787 3.109 74.543 1.00 25.74 229 GLU B C 1
ATOM 4028 O O . GLU B 1 229 ? 29.849 4.307 74.823 1.00 26.59 229 GLU B O 1
ATOM 4034 N N . LEU B 1 230 ? 30.709 2.494 73.805 1.00 26.11 230 LEU B N 1
ATOM 4035 C CA . LEU B 1 230 ? 31.860 3.226 73.285 1.00 26.84 230 LEU B CA 1
ATOM 4036 C C . LEU B 1 230 ? 31.408 4.260 72.261 1.00 26.56 230 LEU B C 1
ATOM 4037 O O . LEU B 1 230 ? 31.944 5.369 72.213 1.00 25.74 230 LEU B O 1
ATOM 4042 N N . VAL B 1 231 ? 30.419 3.899 71.445 1.00 24.42 231 VAL B N 1
ATOM 4043 C CA . VAL B 1 231 ? 29.896 4.816 70.436 1.00 23.54 231 VAL B CA 1
ATOM 4044 C C . VAL B 1 231 ? 29.085 5.911 71.111 1.00 23.78 231 VAL B C 1
ATOM 4045 O O . VAL B 1 231 ? 29.105 7.069 70.688 1.00 24.24 231 VAL B O 1
ATOM 4049 N N . ALA B 1 232 ? 28.363 5.538 72.162 1.00 24.27 232 ALA B N 1
ATOM 4050 C CA . ALA B 1 232 ? 27.560 6.502 72.899 1.00 24.16 232 ALA B CA 1
ATOM 4051 C C . ALA B 1 232 ? 28.489 7.544 73.536 1.00 24.96 232 ALA B C 1
ATOM 4052 O O . ALA B 1 232 ? 28.166 8.733 73.595 1.00 24.73 232 ALA B O 1
ATOM 4054 N N . ILE B 1 233 ? 29.641 7.086 74.013 1.00 23.28 233 ILE B N 1
ATOM 4055 C CA . ILE B 1 233 ? 30.614 7.976 74.637 1.00 23.92 233 ILE B CA 1
ATOM 4056 C C . ILE B 1 233 ? 31.107 8.994 73.607 1.00 25.32 233 ILE B C 1
ATOM 4057 O O . ILE B 1 233 ? 31.326 10.165 73.930 1.00 24.99 233 ILE B O 1
ATOM 4062 N N . ALA B 1 234 ? 31.261 8.553 72.360 1.00 25.26 234 ALA B N 1
ATOM 4063 C CA . ALA B 1 234 ? 31.682 9.459 71.299 1.00 24.20 234 ALA B CA 1
ATOM 4064 C C . ALA B 1 234 ? 30.616 10.545 71.203 1.00 24.99 234 ALA B C 1
ATOM 4065 O O . ALA B 1 234 ? 30.927 11.732 71.083 1.00 23.81 234 ALA B O 1
ATOM 4067 N N . GLY B 1 235 ? 29.353 10.127 71.274 1.00 24.26 235 GLY B N 1
ATOM 4068 C CA . GLY B 1 235 ? 28.252 11.073 71.202 1.00 24.54 235 GLY B CA 1
ATOM 4069 C C . GLY B 1 235 ? 28.247 12.050 72.366 1.00 24.41 235 GLY B C 1
ATOM 4070 O O . GLY B 1 235 ? 27.983 13.243 72.194 1.00 25.29 235 GLY B O 1
ATOM 4071 N N . ILE B 1 236 ? 28.524 11.544 73.561 1.00 23.66 236 ILE B N 1
ATOM 4072 C CA . ILE B 1 236 ? 28.566 12.390 74.749 1.00 24.32 236 ILE B CA 1
ATOM 4073 C C . ILE B 1 236 ? 29.573 13.524 74.553 1.00 23.87 236 ILE B C 1
ATOM 4074 O O . ILE B 1 236 ? 29.280 14.690 74.832 1.00 26.53 236 ILE B O 1
ATOM 4079 N N . TYR B 1 237 ? 30.756 13.176 74.062 1.00 24.69 237 TYR B N 1
ATOM 4080 C CA . TYR B 1 237 ? 31.809 14.161 73.836 1.00 25.43 237 TYR B CA 1
ATOM 4081 C C . TYR B 1 237 ? 31.505 15.128 72.695 1.00 26.75 237 TYR B C 1
ATOM 4082 O O . TYR B 1 237 ? 31.802 16.321 72.792 1.00 25.81 237 TYR B O 1
ATOM 4091 N N . LEU B 1 238 ? 30.913 14.622 71.617 1.00 26.79 238 LEU B N 1
ATOM 4092 C CA . LEU B 1 238 ? 30.570 15.480 70.485 1.00 27.49 238 LEU B CA 1
ATOM 4093 C C . LEU B 1 238 ? 29.579 16.549 70.931 1.00 27.50 238 LEU B C 1
ATOM 4094 O O . LEU B 1 238 ? 29.721 17.722 70.584 1.00 28.74 238 LEU B O 1
ATOM 4099 N N . GLU B 1 239 ? 28.580 16.140 71.709 1.00 26.97 239 GLU B N 1
ATOM 4100 C CA . GLU B 1 239 ? 27.569 17.065 72.218 1.00 27.88 239 GLU B CA 1
ATOM 4101 C C . GLU B 1 239 ? 28.237 18.110 73.122 1.00 28.68 239 GLU B C 1
ATOM 4102 O O . GLU B 1 239 ? 27.967 19.311 73.013 1.00 28.14 239 GLU B O 1
ATOM 4108 N N . GLY B 1 240 ? 29.107 17.647 74.016 1.00 29.95 240 GLY B N 1
ATOM 4109 C CA . GLY B 1 240 ? 29.805 18.556 74.913 1.00 30.84 240 GLY B CA 1
ATOM 4110 C C . GLY B 1 240 ? 30.673 19.525 74.132 1.00 31.80 240 GLY B C 1
ATOM 4111 O O . GLY B 1 240 ? 30.702 20.724 74.416 1.00 34.38 240 GLY B O 1
ATOM 4112 N N . TYR B 1 241 ? 31.387 18.997 73.145 1.00 32.26 241 TYR B N 1
ATOM 4113 C CA . TYR B 1 241 ? 32.254 19.800 72.291 1.00 32.34 241 TYR B CA 1
ATOM 4114 C C . TYR B 1 241 ? 31.442 20.898 71.607 1.00 32.79 241 TYR B C 1
ATOM 4115 O O . TYR B 1 241 ? 31.813 22.071 71.632 1.00 32.51 241 TYR B O 1
ATOM 4124 N N . GLU B 1 242 ? 30.324 20.511 71.005 1.00 33.31 242 GLU B N 1
ATOM 4125 C CA . GLU B 1 242 ? 29.466 21.464 70.316 1.00 33.91 242 GLU B CA 1
ATOM 4126 C C . GLU B 1 242 ? 28.859 22.472 71.280 1.00 33.94 242 GLU B C 1
ATOM 4127 O O . GLU B 1 242 ? 28.499 23.582 70.885 1.00 34.34 242 GLU B O 1
ATOM 4133 N N . ALA B 1 243 ? 28.749 22.085 72.547 1.00 33.46 243 ALA B N 1
ATOM 4134 C CA . ALA B 1 243 ? 28.210 22.976 73.568 1.00 32.36 243 ALA B CA 1
ATOM 4135 C C . ALA B 1 243 ? 29.304 23.953 73.991 1.00 32.57 243 ALA B C 1
ATOM 4136 O O . ALA B 1 243 ? 29.030 24.986 74.601 1.00 32.98 243 ALA B O 1
ATOM 4138 N N . GLY B 1 244 ? 30.547 23.616 73.654 1.00 32.73 244 GLY B N 1
ATOM 4139 C CA . GLY B 1 244 ? 31.676 24.464 74.002 1.00 32.70 244 GLY B CA 1
ATOM 4140 C C . GLY B 1 244 ? 32.199 24.229 75.397 1.00 33.52 244 GLY B C 1
ATOM 4141 O O . GLY B 1 244 ? 32.818 25.102 75.992 1.00 33.51 244 GLY B O 1
ATOM 4142 N N . LEU B 1 245 ? 31.966 23.036 75.923 1.00 32.59 245 LEU B N 1
ATOM 4143 C CA . LEU B 1 245 ? 32.402 22.707 77.284 1.00 31.99 245 LEU B CA 1
ATOM 4144 C C . LEU B 1 245 ? 33.775 22.013 77.346 1.00 30.74 245 LEU B C 1
ATOM 4145 O O . LEU B 1 245 ? 34.215 21.380 76.384 1.00 30.37 245 LEU B O 1
ATOM 4150 N N . PRO B 1 246 ? 34.474 22.107 78.478 1.00 29.44 246 PRO B N 1
ATOM 4151 C CA . PRO B 1 246 ? 35.774 21.441 78.593 1.00 27.97 246 PRO B CA 1
ATOM 4152 C C . PRO B 1 246 ? 35.432 19.985 78.790 1.00 26.70 246 PRO B C 1
ATOM 4153 O O . PRO B 1 246 ? 34.474 19.677 79.501 1.00 25.41 246 PRO B O 1
ATOM 4157 N N . LEU B 1 247 ? 36.163 19.083 78.153 1.00 24.67 247 LEU B N 1
ATOM 4158 C CA . LEU B 1 247 ? 35.855 17.663 78.265 1.00 23.71 247 LEU B CA 1
ATOM 4159 C C . LEU B 1 247 ? 36.959 16.898 78.957 1.00 21.78 247 LEU B C 1
ATOM 4160 O O . LEU B 1 247 ? 38.126 17.093 78.658 1.00 22.30 247 LEU B O 1
ATOM 4165 N N . VAL B 1 248 ? 36.591 16.009 79.875 1.00 20.92 248 VAL B N 1
ATOM 4166 C CA . VAL B 1 248 ? 37.593 15.236 80.605 1.00 20.16 248 VAL B CA 1
ATOM 4167 C C . VAL B 1 248 ? 37.555 13.761 80.238 1.00 20.83 248 VAL B C 1
ATOM 4168 O O . VAL B 1 248 ? 36.493 13.139 80.230 1.00 21.95 248 VAL B O 1
ATOM 4172 N N . LEU B 1 249 ? 38.727 13.208 79.941 1.00 21.41 249 LEU B N 1
ATOM 4173 C CA . LEU B 1 249 ? 38.858 11.808 79.576 1.00 22.20 249 LEU B CA 1
ATOM 4174 C C . LEU B 1 249 ? 39.069 10.947 80.805 1.00 23.16 249 LEU B C 1
ATOM 4175 O O . LEU B 1 249 ? 39.689 11.380 81.780 1.00 21.39 249 LEU B O 1
ATOM 4180 N N . ASP B 1 250 ? 38.557 9.721 80.752 1.00 22.31 250 ASP B N 1
ATOM 4181 C CA . ASP B 1 250 ? 38.742 8.787 81.848 1.00 23.95 250 ASP B CA 1
ATOM 4182 C C . ASP B 1 250 ? 39.779 7.758 81.400 1.00 23.92 250 ASP B C 1
ATOM 4183 O O . ASP B 1 250 ? 40.855 8.128 80.921 1.00 24.29 250 ASP B O 1
ATOM 4188 N N . GLY B 1 251 ? 39.441 6.478 81.532 1.00 23.13 251 GLY B N 1
ATOM 4189 C CA . GLY B 1 251 ? 40.355 5.415 81.156 1.00 22.23 251 GLY B CA 1
ATOM 4190 C C . GLY B 1 251 ? 40.355 4.971 79.699 1.00 22.56 251 GLY B C 1
ATOM 4191 O O . GLY B 1 251 ? 39.888 5.679 78.807 1.00 22.83 251 GLY B O 1
ATOM 4192 N N . PHE B 1 252 ? 40.884 3.772 79.478 1.00 24.34 252 PHE B N 1
ATOM 4193 C CA . PHE B 1 252 ? 41.020 3.168 78.154 1.00 25.73 252 PHE B CA 1
ATOM 4194 C C . PHE B 1 252 ? 39.730 3.114 77.314 1.00 24.45 252 PHE B C 1
ATOM 4195 O O . PHE B 1 252 ? 39.683 3.656 76.207 1.00 25.25 252 PHE B O 1
ATOM 4203 N N . PRO B 1 253 ? 38.670 2.460 77.822 1.00 23.91 253 PRO B N 1
ATOM 4204 C CA . PRO B 1 253 ? 37.424 2.385 77.048 1.00 22.14 253 PRO B CA 1
ATOM 4205 C C . PRO B 1 253 ? 36.823 3.758 76.744 1.00 21.80 253 PRO B C 1
ATOM 4206 O O . PRO B 1 253 ? 36.370 4.013 75.630 1.00 21.99 253 PRO B O 1
ATOM 4210 N N . VAL B 1 254 ? 36.820 4.644 77.734 1.00 21.32 254 VAL B N 1
ATOM 4211 C CA . VAL B 1 254 ? 36.272 5.980 77.533 1.00 21.53 254 VAL B CA 1
ATOM 4212 C C . VAL B 1 254 ? 37.094 6.742 76.500 1.00 21.29 254 VAL B C 1
ATOM 4213 O O . VAL B 1 254 ? 36.544 7.405 75.623 1.00 22.34 254 VAL B O 1
ATOM 4217 N N . THR B 1 255 ? 38.412 6.637 76.594 1.00 21.11 255 THR B N 1
ATOM 4218 C CA . THR B 1 255 ? 39.281 7.334 75.652 1.00 23.41 255 THR B CA 1
ATOM 4219 C C . THR B 1 255 ? 39.121 6.780 74.230 1.00 23.50 255 THR B C 1
ATOM 4220 O O . THR B 1 255 ? 39.269 7.512 73.250 1.00 24.19 255 THR B O 1
ATOM 4224 N N . ALA B 1 256 ? 38.802 5.495 74.117 1.00 22.60 256 ALA B N 1
ATOM 4225 C CA . ALA B 1 256 ? 38.595 4.893 72.802 1.00 23.78 256 ALA B CA 1
ATOM 4226 C C . ALA B 1 256 ? 37.387 5.594 72.180 1.00 25.31 256 ALA B C 1
ATOM 4227 O O . ALA B 1 256 ? 37.380 5.919 70.989 1.00 24.81 256 ALA B O 1
ATOM 4229 N N . GLY B 1 257 ? 36.370 5.838 73.004 1.00 24.29 257 GLY B N 1
ATOM 4230 C CA . GLY B 1 257 ? 35.184 6.524 72.529 1.00 23.08 257 GLY B CA 1
ATOM 4231 C C . GLY B 1 257 ? 35.520 7.947 72.123 1.00 24.23 257 GLY B C 1
ATOM 4232 O O . GLY B 1 257 ? 34.929 8.495 71.190 1.00 25.55 257 GLY B O 1
ATOM 4233 N N . ALA B 1 258 ? 36.473 8.553 72.827 1.00 23.74 258 ALA B N 1
ATOM 4234 C CA . ALA B 1 258 ? 36.888 9.918 72.524 1.00 23.74 258 ALA B CA 1
ATOM 4235 C C . ALA B 1 258 ? 37.641 9.951 71.194 1.00 23.71 258 ALA B C 1
ATOM 4236 O O . ALA B 1 258 ? 37.517 10.908 70.431 1.00 24.69 258 ALA B O 1
ATOM 4238 N N . LEU B 1 259 ? 38.424 8.911 70.924 1.00 24.40 259 LEU B N 1
ATOM 4239 C CA . LEU B 1 259 ? 39.168 8.832 69.670 1.00 26.68 259 LEU B CA 1
ATOM 4240 C C . LEU B 1 259 ? 38.186 8.791 68.502 1.00 26.56 259 LEU B C 1
ATOM 4241 O O . LEU B 1 259 ? 38.422 9.406 67.463 1.00 27.19 259 LEU B O 1
ATOM 4246 N N . LEU B 1 260 ? 37.079 8.074 68.678 1.00 27.27 260 LEU B N 1
ATOM 4247 C CA . LEU B 1 260 ? 36.058 7.983 67.635 1.00 26.80 260 LEU B CA 1
ATOM 4248 C C . LEU B 1 260 ? 35.480 9.370 67.362 1.00 26.95 260 LEU B C 1
ATOM 4249 O O . LEU B 1 260 ? 35.334 9.783 66.209 1.00 26.36 260 LEU B O 1
ATOM 4254 N N . ALA B 1 261 ? 35.143 10.081 68.433 1.00 25.65 261 ALA B N 1
ATOM 4255 C CA . ALA B 1 261 ? 34.587 11.422 68.315 1.00 26.17 261 ALA B CA 1
ATOM 4256 C C . ALA B 1 261 ? 35.601 12.334 67.631 1.00 26.01 261 ALA B C 1
ATOM 4257 O O . ALA B 1 261 ? 35.246 13.168 66.800 1.00 27.53 261 ALA B O 1
ATOM 4259 N N . TRP B 1 262 ? 36.865 12.160 67.993 1.00 26.23 262 TRP B N 1
ATOM 4260 C CA . TRP B 1 262 ? 37.952 12.954 67.438 1.00 28.15 262 TRP B CA 1
ATOM 4261 C C . TRP B 1 262 ? 38.074 12.742 65.930 1.00 29.62 262 TRP B C 1
ATOM 4262 O O . TRP B 1 262 ? 38.168 13.706 65.166 1.00 29.38 262 TRP B O 1
ATOM 4273 N N . LYS B 1 263 ? 38.063 11.478 65.510 1.00 30.88 263 LYS B N 1
ATOM 4274 C CA . LYS B 1 263 ? 38.159 11.138 64.093 1.00 32.21 263 LYS B CA 1
ATOM 4275 C C . LYS B 1 263 ? 36.971 11.712 63.333 1.00 32.05 263 LYS B C 1
ATOM 4276 O O . LYS B 1 263 ? 37.038 11.915 62.122 1.00 32.13 263 LYS B O 1
ATOM 4282 N N . MET B 1 264 ? 35.882 11.969 64.049 1.00 31.37 264 MET B N 1
ATOM 4283 C CA . MET B 1 264 ? 34.686 12.525 63.437 1.00 31.91 264 MET B CA 1
ATOM 4284 C C . MET B 1 264 ? 34.730 14.048 63.449 1.00 32.45 264 MET B C 1
ATOM 4285 O O . MET B 1 264 ? 34.105 14.703 62.617 1.00 32.74 264 MET B O 1
ATOM 4290 N N . ALA B 1 265 ? 35.471 14.605 64.403 1.00 32.96 265 ALA B N 1
ATOM 4291 C CA . ALA B 1 265 ? 35.604 16.053 64.544 1.00 33.52 265 ALA B CA 1
ATOM 4292 C C . ALA B 1 265 ? 36.978 16.358 65.131 1.00 35.10 265 ALA B C 1
ATOM 4293 O O . ALA B 1 265 ? 37.152 16.379 66.349 1.00 34.49 265 ALA B O 1
ATOM 4295 N N . PRO B 1 266 ? 37.976 16.596 64.265 1.00 35.47 266 PRO B N 1
ATOM 4296 C CA . PRO B 1 266 ? 39.356 16.898 64.664 1.00 35.48 266 PRO B CA 1
ATOM 4297 C C . PRO B 1 266 ? 39.502 17.998 65.719 1.00 34.64 266 PRO B C 1
ATOM 4298 O O . PRO B 1 266 ? 40.296 17.869 66.648 1.00 35.11 266 PRO B O 1
ATOM 4302 N N . GLY B 1 267 ? 38.736 19.073 65.568 1.00 34.70 267 GLY B N 1
ATOM 4303 C CA . GLY B 1 267 ? 38.813 20.178 66.510 1.00 34.84 267 GLY B CA 1
ATOM 4304 C C . GLY B 1 267 ? 38.426 19.830 67.937 1.00 35.68 267 GLY B C 1
ATOM 4305 O O . GLY B 1 267 ? 38.752 20.566 68.872 1.00 34.82 267 GLY B O 1
ATOM 4306 N N . LEU B 1 268 ? 37.736 18.707 68.113 1.00 34.63 268 LEU B N 1
ATOM 4307 C CA . LEU B 1 268 ? 37.300 18.282 69.436 1.00 33.50 268 LEU B CA 1
ATOM 4308 C C . LEU B 1 268 ? 38.475 18.094 70.392 1.00 33.25 268 LEU B C 1
ATOM 4309 O O . LEU B 1 268 ? 38.345 18.294 71.601 1.00 30.90 268 LEU B O 1
ATOM 4314 N N . ARG B 1 269 ? 39.622 17.710 69.842 1.00 33.34 269 ARG B N 1
ATOM 4315 C CA . ARG B 1 269 ? 40.809 17.496 70.650 1.00 34.97 269 ARG B CA 1
ATOM 4316 C C . ARG B 1 269 ? 41.216 18.742 71.432 1.00 34.80 269 ARG B C 1
ATOM 4317 O O . ARG B 1 269 ? 41.912 18.641 72.436 1.00 34.49 269 ARG B O 1
ATOM 4325 N N . ASP B 1 270 ? 40.791 19.915 70.968 1.00 33.70 270 ASP B N 1
ATOM 4326 C CA . ASP B 1 270 ? 41.125 21.169 71.648 1.00 34.33 270 ASP B CA 1
ATOM 4327 C C . ASP B 1 270 ? 40.349 21.319 72.949 1.00 32.71 270 ASP B C 1
ATOM 4328 O O . ASP B 1 270 ? 40.694 22.149 73.788 1.00 31.83 270 ASP B O 1
ATOM 4333 N N . HIS B 1 271 ? 39.304 20.515 73.116 1.00 30.23 271 HIS B N 1
ATOM 4334 C CA . HIS B 1 271 ? 38.498 20.576 74.326 1.00 28.75 271 HIS B CA 1
ATOM 4335 C C . HIS B 1 271 ? 38.772 19.426 75.281 1.00 27.18 271 HIS B C 1
ATOM 4336 O O . HIS B 1 271 ? 38.191 19.366 76.364 1.00 27.63 271 HIS B O 1
ATOM 4343 N N . LEU B 1 272 ? 39.665 18.523 74.887 1.00 26.72 272 LEU B N 1
ATOM 4344 C CA . LEU B 1 272 ? 39.991 17.365 75.710 1.00 26.18 272 LEU B CA 1
ATOM 4345 C C . LEU B 1 272 ? 41.084 17.570 76.751 1.00 26.03 272 LEU B C 1
ATOM 4346 O O . LEU B 1 272 ? 42.115 18.189 76.488 1.00 25.49 272 LEU B O 1
ATOM 4351 N N . PHE B 1 273 ? 40.836 17.023 77.934 1.00 24.01 273 PHE B N 1
ATOM 4352 C CA . PHE B 1 273 ? 41.773 17.072 79.047 1.00 24.00 273 PHE B CA 1
ATOM 4353 C C . PHE B 1 273 ? 41.842 15.648 79.576 1.00 22.88 273 PHE B C 1
ATOM 4354 O O . PHE B 1 273 ? 40.810 15.046 79.878 1.00 23.67 273 PHE B O 1
ATOM 4362 N N . ALA B 1 274 ? 43.047 15.099 79.656 1.00 22.54 274 ALA B N 1
ATOM 4363 C CA . ALA B 1 274 ? 43.220 13.737 80.146 1.00 23.28 274 ALA B CA 1
ATOM 4364 C C . ALA B 1 274 ? 43.220 13.727 81.670 1.00 24.20 274 ALA B C 1
ATOM 4365 O O . ALA B 1 274 ? 44.155 14.226 82.307 1.00 22.94 274 ALA B O 1
ATOM 4367 N N . GLY B 1 275 ? 42.170 13.151 82.247 1.00 22.49 275 GLY B N 1
ATOM 4368 C CA . GLY B 1 275 ? 42.058 13.093 83.691 1.00 22.42 275 GLY B CA 1
ATOM 4369 C C . GLY B 1 275 ? 43.166 12.299 84.357 1.00 24.04 275 GLY B C 1
ATOM 4370 O O . GLY B 1 275 ? 43.739 12.738 85.355 1.00 20.96 275 GLY B O 1
ATOM 4371 N N . HIS B 1 276 ? 43.472 11.124 83.817 1.00 22.61 276 HIS B N 1
ATOM 4372 C CA . HIS B 1 276 ? 44.519 10.307 84.405 1.00 24.81 276 HIS B CA 1
ATOM 4373 C C . HIS B 1 276 ? 45.134 9.327 83.420 1.00 25.41 276 HIS B C 1
ATOM 4374 O O . HIS B 1 276 ? 44.719 9.232 82.267 1.00 25.99 276 HIS B O 1
ATOM 4381 N N . LEU B 1 277 ? 46.140 8.608 83.899 1.00 25.80 277 LEU B N 1
ATOM 4382 C CA . LEU B 1 277 ? 46.811 7.595 83.103 1.00 27.84 277 LEU B CA 1
ATOM 4383 C C . LEU B 1 277 ? 46.414 6.258 83.708 1.00 27.26 277 LEU B C 1
ATOM 4384 O O . LEU B 1 277 ? 46.855 5.912 84.805 1.00 25.91 277 LEU B O 1
ATOM 4389 N N . SER B 1 278 ? 45.565 5.522 83.000 1.00 29.39 278 SER B N 1
ATOM 4390 C CA . SER B 1 278 ? 45.114 4.220 83.470 1.00 30.71 278 SER B CA 1
ATOM 4391 C C . SER B 1 278 ? 46.241 3.201 83.398 1.00 31.84 278 SER B C 1
ATOM 4392 O O . SER B 1 278 ? 47.192 3.371 82.640 1.00 31.97 278 SER B O 1
ATOM 4395 N N . ARG B 1 279 ? 46.123 2.142 84.190 1.00 31.74 279 ARG B N 1
ATOM 4396 C CA . ARG B 1 279 ? 47.121 1.085 84.216 1.00 35.10 279 ARG B CA 1
ATOM 4397 C C . ARG B 1 279 ? 47.069 0.297 82.908 1.00 36.60 279 ARG B C 1
ATOM 4398 O O . ARG B 1 279 ? 47.992 -0.452 82.581 1.00 37.91 279 ARG B O 1
ATOM 4406 N N . GLU B 1 280 ? 45.965 0.466 82.181 1.00 37.94 280 GLU B N 1
ATOM 4407 C CA . GLU B 1 280 ? 45.745 -0.186 80.894 1.00 40.70 280 GLU B CA 1
ATOM 4408 C C . GLU B 1 280 ? 46.819 0.283 79.906 1.00 40.60 280 GLU B C 1
ATOM 4409 O O . GLU B 1 280 ? 46.819 1.441 79.477 1.00 39.01 280 GLU B O 1
ATOM 4415 N N . PRO B 1 281 ? 47.746 -0.610 79.517 1.00 41.07 281 PRO B N 1
ATOM 4416 C CA . PRO B 1 281 ? 48.851 -0.328 78.585 1.00 40.02 281 PRO B CA 1
ATOM 4417 C C . PRO B 1 281 ? 48.502 0.522 77.361 1.00 38.58 281 PRO B C 1
ATOM 4418 O O . PRO B 1 281 ? 49.214 1.468 77.029 1.00 39.98 281 PRO B O 1
ATOM 4422 N N . GLY B 1 282 ? 47.414 0.171 76.686 1.00 34.95 282 GLY B N 1
ATOM 4423 C CA . GLY B 1 282 ? 47.021 0.915 75.506 1.00 33.14 282 GLY B CA 1
ATOM 4424 C C . GLY B 1 282 ? 46.594 2.349 75.756 1.00 30.61 282 GLY B C 1
ATOM 4425 O O . GLY B 1 282 ? 46.483 3.138 74.819 1.00 28.78 282 GLY B O 1
ATOM 4426 N N . HIS B 1 283 ? 46.355 2.705 77.014 1.00 30.53 283 HIS B N 1
ATOM 4427 C CA . HIS B 1 283 ? 45.924 4.063 77.325 1.00 27.97 283 HIS B CA 1
ATOM 4428 C C . HIS B 1 283 ? 47.005 5.078 76.955 1.00 27.98 283 HIS B C 1
ATOM 4429 O O . HIS B 1 283 ? 46.701 6.158 76.448 1.00 26.55 283 HIS B O 1
ATOM 4436 N N . ARG B 1 284 ? 48.265 4.725 77.193 1.00 30.72 284 ARG B N 1
ATOM 4437 C CA . ARG B 1 284 ? 49.382 5.613 76.855 1.00 33.51 284 ARG B CA 1
ATOM 4438 C C . ARG B 1 284 ? 49.351 6.035 75.387 1.00 32.88 284 ARG B C 1
ATOM 4439 O O . ARG B 1 284 ? 49.480 7.218 75.064 1.00 33.15 284 ARG B O 1
ATOM 4447 N N . HIS B 1 285 ? 49.185 5.059 74.501 1.00 33.44 285 HIS B N 1
ATOM 4448 C CA . HIS B 1 285 ? 49.155 5.326 73.068 1.00 33.32 285 HIS B CA 1
ATOM 4449 C C . HIS B 1 285 ? 48.009 6.243 72.670 1.00 32.30 285 HIS B C 1
ATOM 4450 O O . HIS B 1 285 ? 48.157 7.080 71.781 1.00 31.53 285 HIS B O 1
ATOM 4457 N N . GLN B 1 286 ? 46.864 6.083 73.327 1.00 30.11 286 GLN B N 1
ATOM 4458 C CA . GLN B 1 286 ? 45.710 6.912 73.027 1.00 29.19 286 GLN B CA 1
ATOM 4459 C C . GLN B 1 286 ? 46.007 8.364 73.362 1.00 28.41 286 GLN B C 1
ATOM 4460 O O . GLN B 1 286 ? 45.728 9.262 72.572 1.00 27.62 286 GLN B O 1
ATOM 4466 N N . LEU B 1 287 ? 46.572 8.588 74.544 1.00 28.54 287 LEU B N 1
ATOM 4467 C CA . LEU B 1 287 ? 46.889 9.938 74.994 1.00 29.35 287 LEU B CA 1
ATOM 4468 C C . LEU B 1 287 ? 47.937 10.618 74.106 1.00 29.48 287 LEU B C 1
ATOM 4469 O O . LEU B 1 287 ? 47.813 11.799 73.774 1.00 29.92 287 LEU B O 1
ATOM 4474 N N . GLU B 1 288 ? 48.959 9.869 73.713 1.00 32.24 288 GLU B N 1
ATOM 4475 C CA . GLU B 1 288 ? 50.000 10.420 72.851 1.00 35.28 288 GLU B CA 1
ATOM 4476 C C . GLU B 1 288 ? 49.436 10.798 71.486 1.00 34.65 288 GLU B C 1
ATOM 4477 O O . GLU B 1 288 ? 49.825 11.811 70.904 1.00 33.91 288 GLU B O 1
ATOM 4483 N N . ALA B 1 289 ? 48.513 9.987 70.977 1.00 33.45 289 ALA B N 1
ATOM 4484 C CA . ALA B 1 289 ? 47.898 10.266 69.684 1.00 32.79 289 ALA B CA 1
ATOM 4485 C C . ALA B 1 289 ? 47.153 11.587 69.801 1.00 33.13 289 ALA B C 1
ATOM 4486 O O . ALA B 1 289 ? 47.164 12.410 68.883 1.00 32.78 289 ALA B O 1
ATOM 4488 N N . LEU B 1 290 ? 46.510 11.780 70.949 1.00 32.36 290 LEU B N 1
ATOM 4489 C CA . LEU B 1 290 ? 45.750 12.991 71.214 1.00 31.34 290 LEU B CA 1
ATOM 4490 C C . LEU B 1 290 ? 46.663 14.133 71.639 1.00 31.29 290 LEU B C 1
ATOM 4491 O O . LEU B 1 290 ? 46.236 15.286 71.694 1.00 31.30 290 LEU B O 1
ATOM 4496 N N . GLY B 1 291 ? 47.917 13.805 71.934 1.00 31.36 291 GLY B N 1
ATOM 4497 C CA . GLY B 1 291 ? 48.868 14.816 72.365 1.00 32.82 291 GLY B CA 1
ATOM 4498 C C . GLY B 1 291 ? 48.478 15.417 73.705 1.00 32.99 291 GLY B C 1
ATOM 4499 O O . GLY B 1 291 ? 48.633 16.621 73.930 1.00 33.52 291 GLY B O 1
ATOM 4500 N N . LEU B 1 292 ? 47.969 14.575 74.599 1.00 31.70 292 LEU B N 1
ATOM 4501 C CA . LEU B 1 292 ? 47.537 15.026 75.917 1.00 30.00 292 LEU B CA 1
ATOM 4502 C C . LEU B 1 292 ? 48.368 14.429 77.042 1.00 30.05 292 LEU B C 1
ATOM 4503 O O . LEU B 1 292 ? 48.788 13.277 76.974 1.00 29.64 292 LEU B O 1
ATOM 4508 N N . ARG B 1 293 ? 48.602 15.226 78.080 1.00 29.41 293 ARG B N 1
ATOM 4509 C CA . ARG B 1 293 ? 49.358 14.774 79.243 1.00 29.01 293 ARG B CA 1
ATOM 4510 C C . ARG B 1 293 ? 48.362 14.518 80.378 1.00 25.76 293 ARG B C 1
ATOM 4511 O O . ARG B 1 293 ? 47.572 15.394 80.724 1.00 25.52 293 ARG B O 1
ATOM 4519 N N . PRO B 1 294 ? 48.386 13.312 80.965 1.00 25.25 294 PRO B N 1
ATOM 4520 C CA . PRO B 1 294 ? 47.471 12.972 82.061 1.00 26.09 294 PRO B CA 1
ATOM 4521 C C . PRO B 1 294 ? 47.719 13.826 83.301 1.00 25.97 294 PRO B C 1
ATOM 4522 O O . PRO B 1 294 ? 48.863 14.039 83.698 1.00 26.19 294 PRO B O 1
ATOM 4526 N N . LEU B 1 295 ? 46.644 14.315 83.905 1.00 25.99 295 LEU B N 1
ATOM 4527 C CA . LEU B 1 295 ? 46.752 15.140 85.098 1.00 27.92 295 LEU B CA 1
ATOM 4528 C C . LEU B 1 295 ? 47.114 14.295 86.310 1.00 27.92 295 LEU B C 1
ATOM 4529 O O . LEU B 1 295 ? 47.871 14.726 87.179 1.00 28.60 295 LEU B O 1
ATOM 4534 N N . LEU B 1 296 ? 46.568 13.087 86.362 1.00 26.25 296 LEU B N 1
ATOM 4535 C CA . LEU B 1 296 ? 46.822 12.182 87.474 1.00 25.38 296 LEU B CA 1
ATOM 4536 C C . LEU B 1 296 ? 47.436 10.875 87.003 1.00 26.55 296 LEU B C 1
ATOM 4537 O O . LEU B 1 296 ? 47.249 10.463 85.862 1.00 26.47 296 LEU B O 1
ATOM 4542 N N . ASP B 1 297 ? 48.170 10.230 87.900 1.00 26.40 297 ASP B N 1
ATOM 4543 C CA . ASP B 1 297 ? 48.788 8.940 87.621 1.00 28.43 297 ASP B CA 1
ATOM 4544 C C . ASP B 1 297 ? 48.747 8.201 88.950 1.00 26.86 297 ASP B C 1
ATOM 4545 O O . ASP B 1 297 ? 49.714 8.209 89.715 1.00 26.27 297 ASP B O 1
ATOM 4550 N N . LEU B 1 298 ? 47.617 7.559 89.219 1.00 25.51 298 LEU B N 1
ATOM 4551 C CA . LEU B 1 298 ? 47.425 6.854 90.476 1.00 24.87 298 LEU B CA 1
ATOM 4552 C C . LEU B 1 298 ? 47.298 5.345 90.326 1.00 25.22 298 LEU B C 1
ATOM 4553 O O . LEU B 1 298 ? 46.863 4.658 91.249 1.00 23.66 298 LEU B O 1
ATOM 4558 N N . ASP B 1 299 ? 47.687 4.836 89.162 1.00 25.44 299 ASP B N 1
ATOM 4559 C CA . ASP B 1 299 ? 47.617 3.408 88.890 1.00 27.08 299 ASP B CA 1
ATOM 4560 C C . ASP B 1 299 ? 46.182 2.898 88.974 1.00 26.05 299 ASP B C 1
ATOM 4561 O O . ASP B 1 299 ? 45.931 1.790 89.451 1.00 24.49 299 ASP B O 1
ATOM 4566 N N . LEU B 1 300 ? 45.243 3.714 88.502 1.00 25.37 300 LEU B N 1
ATOM 4567 C CA . LEU B 1 300 ? 43.833 3.342 88.509 1.00 27.03 300 LEU B CA 1
ATOM 4568 C C . LEU B 1 300 ? 43.529 2.456 87.306 1.00 28.01 300 LEU B C 1
ATOM 4569 O O . LEU B 1 300 ? 44.136 2.608 86.247 1.00 26.24 300 LEU B O 1
ATOM 4574 N N . ALA B 1 301 ? 42.583 1.539 87.473 1.00 29.33 301 ALA B N 1
ATOM 4575 C CA . ALA B 1 301 ? 42.192 0.638 86.395 1.00 31.64 301 ALA B CA 1
ATOM 4576 C C . ALA B 1 301 ? 40.752 0.181 86.617 1.00 32.81 301 ALA B C 1
ATOM 4577 O O . ALA B 1 301 ? 40.466 -1.017 86.608 1.00 34.77 301 ALA B O 1
ATOM 4579 N N . LEU B 1 302 ? 39.846 1.136 86.809 1.00 32.53 302 LEU B N 1
ATOM 4580 C CA . LEU B 1 302 ? 38.449 0.799 87.060 1.00 32.57 302 LEU B CA 1
ATOM 4581 C C . LEU B 1 302 ? 37.457 1.265 86.002 1.00 32.77 302 LEU B C 1
ATOM 4582 O O . LEU B 1 302 ? 36.520 0.537 85.667 1.00 34.94 302 LEU B O 1
ATOM 4587 N N . GLY B 1 303 ? 37.651 2.471 85.478 1.00 30.43 303 GLY B N 1
ATOM 4588 C CA . GLY B 1 303 ? 36.720 2.987 84.492 1.00 27.52 303 GLY B CA 1
ATOM 4589 C C . GLY B 1 303 ? 35.561 3.688 85.187 1.00 27.02 303 GLY B C 1
ATOM 4590 O O . GLY B 1 303 ? 35.753 4.299 86.239 1.00 23.66 303 GLY B O 1
ATOM 4591 N N . GLU B 1 304 ? 34.361 3.592 84.617 1.00 25.00 304 GLU B N 1
ATOM 4592 C CA . GLU B 1 304 ? 33.175 4.235 85.194 1.00 26.38 304 GLU B CA 1
ATOM 4593 C C . GLU B 1 304 ? 33.258 5.758 85.136 1.00 25.30 304 GLU B C 1
ATOM 4594 O O . GLU B 1 304 ? 32.298 6.450 85.482 1.00 25.39 304 GLU B O 1
ATOM 4600 N N . GLY B 1 305 ? 34.407 6.274 84.711 1.00 24.11 305 GLY B N 1
ATOM 4601 C CA . GLY B 1 305 ? 34.598 7.713 84.642 1.00 23.50 305 GLY B CA 1
ATOM 4602 C C . GLY B 1 305 ? 35.271 8.225 85.907 1.00 23.14 305 GLY B C 1
ATOM 4603 O O . GLY B 1 305 ? 35.399 9.434 86.115 1.00 22.15 305 GLY B O 1
ATOM 4604 N N . THR B 1 306 ? 35.716 7.298 86.748 1.00 21.80 306 THR B N 1
ATOM 4605 C CA . THR B 1 306 ? 36.354 7.650 88.016 1.00 22.92 306 THR B CA 1
ATOM 4606 C C . THR B 1 306 ? 37.586 8.548 87.913 1.00 22.51 306 THR B C 1
ATOM 4607 O O . THR B 1 306 ? 37.713 9.509 88.667 1.00 20.67 306 THR B O 1
ATOM 4611 N N . GLY B 1 307 ? 38.492 8.231 86.993 1.00 22.17 307 GLY B N 1
ATOM 4612 C CA . GLY B 1 307 ? 39.693 9.036 86.841 1.00 21.65 307 GLY B CA 1
ATOM 4613 C C . GLY B 1 307 ? 39.398 10.431 86.329 1.00 22.35 307 GLY B C 1
ATOM 4614 O O . GLY B 1 307 ? 40.102 11.391 86.655 1.00 23.89 307 GLY B O 1
ATOM 4615 N N . ALA B 1 308 ? 38.356 10.545 85.516 1.00 20.53 308 ALA B N 1
ATOM 4616 C CA . ALA B 1 308 ? 37.961 11.830 84.964 1.00 20.56 308 ALA B CA 1
ATOM 4617 C C . ALA B 1 308 ? 37.388 12.707 86.069 1.00 21.43 308 ALA B C 1
ATOM 4618 O O . ALA B 1 308 ? 37.716 13.890 86.169 1.00 22.37 308 ALA B O 1
ATOM 4620 N N . VAL B 1 309 ? 36.525 12.121 86.894 1.00 20.48 309 VAL B N 1
ATOM 4621 C CA . VAL B 1 309 ? 35.895 12.852 87.985 1.00 20.04 309 VAL B CA 1
ATOM 4622 C C . VAL B 1 309 ? 36.921 13.269 89.029 1.00 21.01 309 VAL B C 1
ATOM 4623 O O . VAL B 1 309 ? 36.842 14.371 89.579 1.00 21.64 309 VAL B O 1
ATOM 4627 N N . LEU B 1 310 ? 37.888 12.395 89.296 1.00 20.56 310 LEU B N 1
ATOM 4628 C CA . LEU B 1 310 ? 38.941 12.700 90.262 1.00 21.89 310 LEU B CA 1
ATOM 4629 C C . LEU B 1 310 ? 39.756 13.915 89.844 1.00 21.84 310 LEU B C 1
ATOM 4630 O O . LEU B 1 310 ? 40.306 14.621 90.686 1.00 21.98 310 LEU B O 1
ATOM 4635 N N . ALA B 1 311 ? 39.840 14.153 88.540 1.00 20.01 311 ALA B N 1
ATOM 4636 C CA . ALA B 1 311 ? 40.628 15.263 88.022 1.00 19.93 311 ALA B CA 1
ATOM 4637 C C . ALA B 1 311 ? 39.898 16.595 87.967 1.00 20.39 311 ALA B C 1
ATOM 4638 O O . ALA B 1 311 ? 40.527 17.639 87.777 1.00 19.73 311 ALA B O 1
ATOM 4640 N N . MET B 1 312 ? 38.580 16.578 88.139 1.00 20.48 312 MET B N 1
ATOM 4641 C CA . MET B 1 312 ? 37.824 17.822 88.060 1.00 20.75 312 MET B CA 1
ATOM 4642 C C . MET B 1 312 ? 38.280 18.913 89.023 1.00 20.32 312 MET B C 1
ATOM 4643 O O . MET B 1 312 ? 38.351 20.076 88.640 1.00 20.44 312 MET B O 1
ATOM 4648 N N . PRO B 1 313 ? 38.580 18.560 90.287 1.00 21.31 313 PRO B N 1
ATOM 4649 C CA . PRO B 1 313 ? 39.033 19.595 91.224 1.00 21.46 313 PRO B CA 1
ATOM 4650 C C . PRO B 1 313 ? 40.325 20.259 90.731 1.00 21.57 313 PRO B C 1
ATOM 4651 O O . PRO B 1 313 ? 40.520 21.455 90.919 1.00 21.63 313 PRO B O 1
ATOM 4655 N N . LEU B 1 314 ? 41.205 19.479 90.106 1.00 22.62 314 LEU B N 1
ATOM 4656 C CA . LEU B 1 314 ? 42.461 20.014 89.580 1.00 22.97 314 LEU B CA 1
ATOM 4657 C C . LEU B 1 314 ? 42.201 20.991 88.439 1.00 21.42 314 LEU B C 1
ATOM 4658 O O . LEU B 1 314 ? 42.887 22.003 88.303 1.00 19.43 314 LEU B O 1
ATOM 4663 N N . LEU B 1 315 ? 41.217 20.672 87.607 1.00 20.71 315 LEU B N 1
ATOM 4664 C CA . LEU B 1 315 ? 40.871 21.533 86.489 1.00 21.04 315 LEU B CA 1
ATOM 4665 C C . LEU B 1 315 ? 40.300 22.841 87.017 1.00 19.56 315 LEU B C 1
ATOM 4666 O O . LEU B 1 315 ? 40.560 23.908 86.461 1.00 19.47 315 LEU B O 1
ATOM 4671 N N . ARG B 1 316 ? 39.517 22.757 88.089 1.00 18.61 316 ARG B N 1
ATOM 4672 C CA . ARG B 1 316 ? 38.942 23.961 88.677 1.00 19.48 316 ARG B CA 1
ATOM 4673 C C . ARG B 1 316 ? 40.067 24.821 89.245 1.00 19.41 316 ARG B C 1
ATOM 4674 O O . ARG B 1 316 ? 40.071 26.043 89.079 1.00 18.45 316 ARG B O 1
ATOM 4682 N N . ALA B 1 317 ? 41.027 24.177 89.904 1.00 18.19 317 ALA B N 1
ATOM 4683 C CA . ALA B 1 317 ? 42.161 24.897 90.481 1.00 18.99 317 ALA B CA 1
ATOM 4684 C C . ALA B 1 317 ? 42.984 25.556 89.372 1.00 19.25 317 ALA B C 1
ATOM 4685 O O . ALA B 1 317 ? 43.422 26.701 89.504 1.00 17.87 317 ALA B O 1
ATOM 4687 N N . ALA B 1 318 ? 43.185 24.836 88.270 1.00 19.15 318 ALA B N 1
ATOM 4688 C CA . ALA B 1 318 ? 43.958 25.371 87.153 1.00 19.91 318 ALA B CA 1
ATOM 4689 C C . ALA B 1 318 ? 43.330 26.653 86.612 1.00 20.19 318 ALA B C 1
ATOM 4690 O O . ALA B 1 318 ? 44.025 27.636 86.364 1.00 20.66 318 ALA B O 1
ATOM 4692 N N . ALA B 1 319 ? 42.015 26.644 86.433 1.00 19.42 319 ALA B N 1
ATOM 4693 C CA . ALA B 1 319 ? 41.323 27.817 85.919 1.00 20.96 319 ALA B CA 1
ATOM 4694 C C . ALA B 1 319 ? 41.503 29.012 86.856 1.00 21.62 319 ALA B C 1
ATOM 4695 O O . ALA B 1 319 ? 41.660 30.149 86.400 1.00 22.02 319 ALA B O 1
ATOM 4697 N N . ARG B 1 320 ? 41.496 28.755 88.161 1.00 19.60 320 ARG B N 1
ATOM 4698 C CA . ARG B 1 320 ? 41.651 29.830 89.141 1.00 18.67 320 ARG B CA 1
ATOM 4699 C C . ARG B 1 320 ? 43.039 30.469 89.135 1.00 17.91 320 ARG B C 1
ATOM 4700 O O . ARG B 1 320 ? 43.224 31.547 89.691 1.00 17.31 320 ARG B O 1
ATOM 4708 N N . ILE B 1 321 ? 44.016 29.810 88.520 1.00 18.67 321 ILE B N 1
ATOM 4709 C CA . ILE B 1 321 ? 45.368 30.364 88.462 1.00 19.03 321 ILE B CA 1
ATOM 4710 C C . ILE B 1 321 ? 45.358 31.774 87.868 1.00 21.21 321 ILE B C 1
ATOM 4711 O O . ILE B 1 321 ? 46.009 32.683 88.386 1.00 20.58 321 ILE B O 1
ATOM 4716 N N . LEU B 1 322 ? 44.613 31.958 86.783 1.00 20.55 322 LEU B N 1
ATOM 4717 C CA . LEU B 1 322 ? 44.545 33.264 86.133 1.00 20.37 322 LEU B CA 1
ATOM 4718 C C . LEU B 1 322 ? 43.813 34.314 86.962 1.00 19.76 322 LEU B C 1
ATOM 4719 O O . LEU B 1 322 ? 43.770 35.484 86.583 1.00 20.03 322 LEU B O 1
ATOM 4724 N N . HIS B 1 323 ? 43.239 33.892 88.087 1.00 19.22 323 HIS B N 1
ATOM 4725 C CA . HIS B 1 323 ? 42.539 34.806 88.989 1.00 19.41 323 HIS B CA 1
ATOM 4726 C C . HIS B 1 323 ? 43.540 35.369 90.006 1.00 20.32 323 HIS B C 1
ATOM 4727 O O . HIS B 1 323 ? 43.203 36.240 90.812 1.00 19.42 323 HIS B O 1
ATOM 4734 N N . MET B 1 324 ? 44.769 34.861 89.968 1.00 18.91 324 MET B N 1
ATOM 4735 C CA . MET B 1 324 ? 45.819 35.342 90.861 1.00 19.59 324 MET B CA 1
ATOM 4736 C C . MET B 1 324 ? 46.115 36.789 90.496 1.00 20.69 324 MET B C 1
ATOM 4737 O O . MET B 1 324 ? 45.752 37.255 89.414 1.00 20.02 324 MET B O 1
ATOM 4742 N N . ALA B 1 325 ? 46.795 37.493 91.391 1.00 20.25 325 ALA B N 1
ATOM 4743 C CA . ALA B 1 325 ? 47.149 38.879 91.133 1.00 21.34 325 ALA B CA 1
ATOM 4744 C C . ALA B 1 325 ? 48.453 38.915 90.349 1.00 21.75 325 ALA B C 1
ATOM 4745 O O . ALA B 1 325 ? 49.261 37.989 90.422 1.00 21.62 325 ALA B O 1
ATOM 4747 N N . THR B 1 326 ? 48.647 39.977 89.581 1.00 21.27 326 THR B N 1
ATOM 4748 C CA . THR B 1 326 ? 49.878 40.136 88.826 1.00 20.89 326 THR B CA 1
ATOM 4749 C C . THR B 1 326 ? 50.824 40.905 89.743 1.00 19.97 326 THR B C 1
ATOM 4750 O O . THR B 1 326 ? 50.398 41.454 90.760 1.00 19.80 326 THR B O 1
ATOM 4754 N N . PHE B 1 327 ? 52.104 40.935 89.396 1.00 22.71 327 PHE B N 1
ATOM 4755 C CA . PHE B 1 327 ? 53.083 41.656 90.199 1.00 24.20 327 PHE B CA 1
ATOM 4756 C C . PHE B 1 327 ? 52.640 43.101 90.383 1.00 24.90 327 PHE B C 1
ATOM 4757 O O . PHE B 1 327 ? 52.718 43.652 91.481 1.00 25.60 327 PHE B O 1
ATOM 4765 N N . GLN B 1 328 ? 52.153 43.707 89.307 1.00 25.07 328 GLN B N 1
ATOM 4766 C CA . GLN B 1 328 ? 51.716 45.089 89.364 1.00 27.67 328 GLN B CA 1
ATOM 4767 C C . GLN B 1 328 ? 50.491 45.280 90.250 1.00 26.24 328 GLN B C 1
ATOM 4768 O O . GLN B 1 328 ? 50.438 46.212 91.050 1.00 25.46 328 GLN B O 1
ATOM 4774 N N . GLU B 1 329 ? 49.506 44.400 90.102 1.00 25.73 329 GLU B N 1
ATOM 4775 C CA . GLU B 1 329 ? 48.282 44.486 90.890 1.00 25.14 329 GLU B CA 1
ATOM 4776 C C . GLU B 1 329 ? 48.531 44.299 92.385 1.00 24.99 329 GLU B C 1
ATOM 4777 O O . GLU B 1 329 ? 47.946 44.999 93.211 1.00 25.11 329 GLU B O 1
ATOM 4783 N N . ALA B 1 330 ? 49.406 43.359 92.728 1.00 24.09 330 ALA B N 1
ATOM 4784 C CA . ALA B 1 330 ? 49.694 43.063 94.126 1.00 24.34 330 ALA B CA 1
ATOM 4785 C C . ALA B 1 330 ? 50.815 43.890 94.743 1.00 24.83 330 ALA B C 1
ATOM 4786 O O . ALA B 1 330 ? 50.968 43.912 95.963 1.00 25.58 330 ALA B O 1
ATOM 4788 N N . GLY B 1 331 ? 51.600 44.562 93.910 1.00 25.21 331 GLY B N 1
ATOM 4789 C CA . GLY B 1 331 ? 52.701 45.351 94.435 1.00 25.80 331 GLY B CA 1
ATOM 4790 C C . GLY B 1 331 ? 53.847 44.453 94.874 1.00 26.74 331 GLY B C 1
ATOM 4791 O O . GLY B 1 331 ? 54.517 44.718 95.875 1.00 26.42 331 GLY B O 1
ATOM 4792 N N . VAL B 1 332 ? 54.065 43.375 94.126 1.00 24.74 332 VAL B N 1
ATOM 4793 C CA . VAL B 1 332 ? 55.137 42.439 94.432 1.00 25.78 332 VAL B CA 1
ATOM 4794 C C . VAL B 1 332 ? 56.315 42.707 93.501 1.00 26.78 332 VAL B C 1
ATOM 4795 O O . VAL B 1 332 ? 56.138 42.860 92.291 1.00 26.75 332 VAL B O 1
ATOM 4799 N N . SER B 1 333 ? 57.516 42.774 94.068 1.00 29.08 333 SER B N 1
ATOM 4800 C CA . SER B 1 333 ? 58.713 43.024 93.269 1.00 31.60 333 SER B CA 1
ATOM 4801 C C . SER B 1 333 ? 59.073 41.799 92.431 1.00 34.40 333 SER B C 1
ATOM 4802 O O . SER B 1 333 ? 58.887 40.661 92.867 1.00 30.81 333 SER B O 1
ATOM 4805 N N . ARG B 1 334 ? 59.580 42.043 91.224 1.00 37.74 334 ARG B N 1
ATOM 4806 C CA . ARG B 1 334 ? 59.981 40.964 90.323 1.00 41.95 334 ARG B CA 1
ATOM 4807 C C . ARG B 1 334 ? 61.486 40.733 90.433 1.00 43.44 334 ARG B C 1
ATOM 4808 O O . ARG B 1 334 ? 62.194 41.527 91.039 1.00 43.18 334 ARG B O 1
ATOM 4816 N N . GLY B 1 335 ? 61.966 39.639 89.854 1.00 45.91 335 GLY B N 1
ATOM 4817 C CA . GLY B 1 335 ? 63.386 39.341 89.898 1.00 49.25 335 GLY B CA 1
ATOM 4818 C C . GLY B 1 335 ? 64.228 40.561 89.560 1.00 51.35 335 GLY B C 1
ATOM 4819 O O . GLY B 1 335 ? 65.171 40.877 90.318 1.00 52.47 335 GLY B O 1
#

Solvent-accessible surface area: 22026 Å² total; per-residue (Å²): 98,48,108,123,17,41,39,88,0,131,117,34,10,84,62,0,1,10,47,66,164,1,0,14,27,0,19,95,0,0,19,27,0,0,1,15,50,37,104,48,90,0,84,31,26,106,0,1,0,0,0,0,0,0,1,1,17,1,38,82,41,34,18,43,84,44,45,56,92,9,0,78,29,10,0,23,5,6,28,173,30,8,0,0,0,25,7,0,4,114,27,4,72,7,16,37,19,4,0,2,0,0,0,64,34,151,12,71,125,68,105,16,13,19,82,99,78,16,62,93,3,10,42,27,1,3,108,14,74,0,5,66,71,99,23,0,65,102,0,8,85,6,0,58,75,3,0,105,78,1,26,81,100,36,9,45,0,0,0,0,0,10,19,7,15,9,7,39,1,0,0,2,0,0,0,1,25,28,43,68,51,66,16,116,27,0,10,28,100,136,99,16,43,150,97,21,83,104,3,0,45,107,0,40,85,63,44,112,130,84,41,28,48,35,77,17,0,2,30,0,0,0,0,0,0,0,0,0,0,0,0,0,6,20,0,58,110,36,30,25,2,0,0,0,0,3,2,9,0,0,0,0,0,0,0,0,48,85,69,18,103,30,0,80,50,12,0,2,2,0,3,26,12,99,38,70,0,0,102,76,0,0,111,42,2,58,13,100,15,6,4,80,0,61,0,38,30,11,3,0,0,0,0,0,7,0,0,12,3,0,29,2,0,0,59,0,0,35,0,17,12,19,162,105,18,50,8,30,121,87,100,49,107,127,14,66,54,86,0,118,123,34,5,79,75,1,1,14,45,84,165,1,0,14,22,0,20,96,0,0,4,32,0,0,4,16,50,36,127,46,92,0,77,14,26,114,0,1,0,0,0,0,0,0,1,0,16,0,38,83,39,26,5,42,81,46,53,55,95,9,0,65,30,9,0,24,3,6,25,173,28,9,0,0,0,17,7,1,3,123,27,6,67,6,20,39,18,4,0,1,0,0,0,62,23,127,10,72,120,70,110,18,15,17,84,98,78,22,60,97,3,9,38,17,0,4,138,12,70,0,3,59,70,100,23,0,91,110,0,20,120,5,0,52,71,1,0,107,82,1,25,83,106,40,9,45,0,0,0,0,0,9,20,6,14,9,8,41,0,0,0,0,0,0,0,2,27,24,34,68,51,62,20,102,23,2,7,57,95,163,101,12,54,116,69,52,68,92,0,0,42,97,0,38,84,70,38,114,135,86,44,26,41,34,89,12,0,2,40,0,0,0,0,0,0,0,0,0,0,0,0,0,5,19,0,58,110,38,32,24,2,0,0,0,0,3,3,10,0,0,0,0,0,0,0,0,38,84,68,22,100,30,0,102,63,12,0,2,1,0,3,19,6,90,46,61,0,0,127,75,0,4,132,35,1,61,18,108,34,6,3,76,0,62,0,35,31,10,3,0,1,0,0,0,6,0,0,12,5,0,27,1,0,0,45,0,0,43,0,16,11,14,160,109,22,48,9,31,110,88

Radius of gyration: 26.27 Å; Cα contacts (8 Å, |Δi|>4): 1693; chains: 2; bounding box: 68×63×69 Å

Foldseek 3Di:
DAPVLLVVLVVLLPQFPDPVCPVPPLQVLQSLQCRLVVHSQHFFDAAEEEEEAAEAQQVVLVLFPDDQCVLVVVVVCVLVQNDLQSVLCVVQNYHYAYEYQADADDDDDGPRYDYNHLYNHFHNLLVWFRAALVSLVSLLVSLLVRLVVSVVVPHQEYEYFYGYGPQLLLLLLLQCQLVVHQLVQSFDVVVSSVSSNSSSVSLNVVDDPPDALSRSCRNRHISRLSSLLSSLLNCLVVSHQYEYDERSSLSSVSSNCSVPVVSLSRYAYLAYELRSNRVVSCVVSVYDHPYYPNHHDTRRNSRSNRNVSSNVSSCSSVGAGCVRVVPDDD/DAPVLLVLLVVLLPFFPDPVCRVPPLQVLQSLQRRLVVHSQHFFDAAEEEEEAAEAQQVVLVLFPDDQCVLVVVLVCVLVQNDLQSVLCVVQNYHYAYEYQHDQDDDDDGPRYDYNHLYNHFHNLLVWFRADLVSLVSLLVSLLVRLVVRVVVPHQEYEYFYGYGPQLLLLLLLLCQLVVHALVQQQDVPVSSVSSRSSSVSQCVPDDPPDQLSRSCRNRHTSRLSSLLNSLLNCVVVSHQYEYDFRSSLSSVSSNCSVPVCSLSRYAYLEYELRNNRVVSCVVSPYDHPYYDNHHDTRRNSRSNRNVVSNVSSNSSVGAGCVRVVNDDD

Organism: Thermus thermophilus (strain ATCC 27634 / DSM 579 / HB8) (NCBI:txid300852)